Protein AF-0000000071564296 (afdb_homodimer)

Radius of gyration: 24.62 Å; Cα contacts (8 Å, |Δi|>4): 1059; chains: 2; bounding box: 56×62×65 Å

Secondary structure (DSSP, 8-state):
--HHHHHHHHHHHHHS-HHHHHHHHTS-HHHHHHHHHHHHHHHTS--EEEETTEEEE-HHHHHHHHHHHHHHHHHHHHHHHHTPPTT-SEEEEEEE-GGGIIIIIHHHHHHHHHH-TTEEEEEEE--HHHHHHHHHTTS-SEEEESSPPP-TTEEEEEEEEEEEEEEESS--BGGG--TTBEEE---HHHHHHHHHH-TTPPPPSEEESSHHHHHHHHHHH--EEEEEHHHHHHHHHTTS-EEPBTPPPEEEEEEEEEE--TT--HHHHHHHHHHHHHHHHH---/--HHHHHHHHHHHHHS-HHHHHHHTTS-HHHHHHHHHHHHHHHTS--EEEETTEEEE-HHHHHHHHHHHHHHHHHHHHHHHHTPPTT-SEEEEEEE-GGGIIIIIHHHHHHHHHH-TTEEEEEEE--HHHHHHHHHTTS-SEEEESSPPP-TTEEEEEEEEEEEEEEESS--BGGG--TTBEEE---HHHHHHHHHH-TTPPPPSEEESSHHHHHHHHHHH--EEEEEHHHHHHHHHTTS-EEPBTPPPEEEEEEEEEE--TT--HHHHHHHHHHHHHHHHH---

pLDDT: mean 86.33, std 10.05, range [49.12, 97.81]

Sequence (570 aa):
MNIDLARTFLEIVDTGNFNKAAERLSVTQSTVSMRIRALEEELGRPLFVRSKSGTQLTAAGMQFRRYATTMVRVWEQARQELALPAGFRTVLNVGGQFSLWDRLLVQWIPWMRTAMPDVALKAEVGGSDSLMRQLIEGMLDLVVMYSPLSRPGLHIEKLLEERLVLVSTRRRAVAEWDEDYVLVDWGPEFRAAHSQAFPDLKTPAVQVGLGALGLQHVLAYGGTGYFPMRVVRSYLSAGRLFEVTGAPEFRRPAYLVHAEDETREDWFDTALDGLRYVASLENEDMNIDLARTFLEIVDTGNFNKAAERLSVTQSTVSMRIRALEEELGRPLFVRSKSGTQLTAAGMQFRRYATTMVRVWEQARQELALPAGFRTVLNVGGQFSLWDRLLVQWIPWMRTAMPDVALKAEVGGSDSLMRQLIEGMLDLVVMYSPLSRPGLHIEKLLEERLVLVSTRRRAVAEWDEDYVLVDWGPEFRAAHSQAFPDLKTPAVQVGLGALGLQHVLAYGGTGYFPMRVVRSYLSAGRLFEVTGAPEFRRPAYLVHAEDETREDWFDTALDGLRYVASLENED

Organism: Paramagnetospirillum magneticum (strain ATCC 700264 / AMB-1) (NCBI:txid342108)

InterPro domains:
  IPR000847 LysR, HTH, N-terminal domain [PF00126] (4-61)
  IPR000847 LysR, HTH, N-terminal domain [PR00039] (18-29)
  IPR000847 LysR, HTH, N-terminal domain [PR00039] (29-39)
  IPR000847 LysR, HTH, N-terminal domain [PR00039] (39-50)
  IPR000847 LysR, HTH, N-terminal domain [PS50931] (1-58)
  IPR005119 LysR, substrate-binding [PF03466] (88-264)
  IPR036388 Winged helix-like DNA-binding domain superfamily [G3DSA:1.10.10.10] (1-82)
  IPR036390 Winged helix DNA-binding domain superfamily [SSF46785] (1-108)

Solvent-accessible surface area (backbone atoms only — not comparable to full-atom values): 29782 Å² total; per-residue (Å²): 134,59,64,61,36,36,46,47,48,50,36,20,65,67,23,7,5,34,24,16,24,8,57,76,65,72,47,51,28,60,55,40,18,52,35,49,50,51,47,23,59,75,67,71,44,64,36,58,43,78,49,82,25,18,42,39,68,28,75,57,22,56,58,41,46,59,51,31,35,50,49,41,19,50,50,44,44,48,52,49,58,75,59,45,38,88,82,40,82,46,72,48,28,37,34,29,28,65,86,52,31,70,84,32,51,57,57,33,48,60,51,42,49,69,77,37,68,38,46,24,38,38,39,38,66,44,53,68,68,58,47,51,50,33,37,61,44,36,70,25,57,35,35,39,41,66,75,79,78,92,48,92,61,51,43,77,41,84,61,48,76,39,43,31,35,41,33,17,58,52,86,45,52,50,90,56,77,58,98,47,39,38,45,51,56,80,43,71,70,47,51,54,53,48,42,68,76,40,73,80,62,71,68,54,54,36,32,26,50,40,60,70,58,48,47,52,41,27,73,73,70,49,27,32,36,62,41,45,44,83,73,45,47,66,38,41,76,67,66,59,32,29,68,32,44,87,50,71,71,46,80,49,49,28,28,40,37,30,66,66,55,91,79,61,56,71,67,56,56,49,53,51,52,47,45,53,51,45,39,58,73,58,55,75,128,134,60,65,61,35,36,46,48,49,50,35,20,65,67,22,7,6,35,24,15,23,9,59,76,64,72,48,49,28,60,54,40,18,51,36,48,52,51,47,23,58,74,69,71,44,64,36,58,44,78,49,82,27,19,44,38,68,28,75,57,23,56,59,40,47,59,51,31,36,49,49,43,18,51,50,46,45,47,52,50,58,75,60,46,39,88,82,39,83,45,74,47,28,38,33,27,29,66,85,51,30,71,85,32,50,56,58,34,49,59,50,43,48,68,76,38,67,39,46,26,39,38,38,38,66,43,54,68,68,60,47,51,51,34,38,62,45,36,70,24,56,33,36,40,40,67,76,79,77,91,47,92,60,50,43,77,42,82,59,46,74,39,45,30,36,41,32,17,57,52,87,45,54,49,91,55,78,60,97,46,39,38,45,50,56,78,45,72,70,48,51,54,54,49,44,68,75,41,74,82,62,72,67,54,53,36,32,26,50,38,59,70,58,47,49,52,41,25,73,74,71,48,27,30,35,62,41,46,44,82,72,45,46,66,37,41,75,68,65,60,34,26,68,33,45,87,52,72,72,45,80,48,48,30,29,40,36,31,64,65,55,90,81,61,56,71,66,56,56,49,51,51,50,48,46,52,51,45,38,58,72,58,56,78,128

Foldseek 3Di:
DPLVLLQLLLLCVVVLALQSSCVVVVHHSVVSVVSQVVVCVVVVHRQWDQDPVTTDGDPVVVVCNLVSLVSLQVVLLVVQCVVDDPQAPEEAEEEEEPLQCPLAVVVLVVVCCVVPVRYHYHYYYDDAVVVQVCQSSNVHFKYKYQDHDDDPQKDKDFLAKWKWFKKWQDAAAPVCQDLFEEEEDPDDVCVVVVCVQCVPDDDHPHYDDDVVVVVVCCLVPIGMYIDTCLPCVVVCVVSRMDTHPPDDMDITIMMMMGGDDPPDDPSVVVSVVSSSVSSVVSHDD/DPLVLLQLLLLCVVVLALQSSCVVVVHHSVVSVVSQVVVCVVVVHRQWDQDPVTTDGDPVVVVCNLVSLVSLQVVLLVVQCVVDPPQAPEEAEEEEEPLCCPLAVVVLVVVCCVVPVRYHYHYYYDDAVVVQVCQSSNVHFKYKYQDHDDDPQKDKDFLAKWKWFKKWQDAAAPVCQDLFEEEEDPDDVCVVVVCVQCVPDDDHPHYDDDVVVVVVCCLVPIGMYIDTCLPCVVVCVVSRMDTHPPDDMDITIMMMMGGDDPPDDPSVVVSVVSSSVSSVVSHDD

Structure (mmCIF, N/CA/C/O backbone):
data_AF-0000000071564296-model_v1
#
loop_
_entity.id
_entity.type
_entity.pdbx_description
1 polymer 'Transcriptional regulator'
#
loop_
_atom_site.group_PDB
_atom_site.id
_atom_site.type_symbol
_atom_site.label_atom_id
_atom_site.label_alt_id
_atom_site.label_comp_id
_atom_site.label_asym_id
_atom_site.label_entity_id
_atom_site.label_seq_id
_atom_site.pdbx_PDB_ins_code
_atom_site.Cartn_x
_atom_site.Cartn_y
_atom_site.Cartn_z
_atom_site.occupancy
_atom_site.B_iso_or_equiv
_atom_site.auth_seq_id
_atom_site.auth_comp_id
_atom_site.auth_asym_id
_atom_site.auth_atom_id
_atom_site.pdbx_PDB_model_num
ATOM 1 N N . MET A 1 1 ? 11.438 31.984 -10.844 1 50.5 1 MET A N 1
ATOM 2 C CA . MET A 1 1 ? 11.531 30.609 -11.336 1 50.5 1 MET A CA 1
ATOM 3 C C . MET A 1 1 ? 10.25 29.844 -11.031 1 50.5 1 MET A C 1
ATOM 5 O O . MET A 1 1 ? 9.648 30.016 -9.969 1 50.5 1 MET A O 1
ATOM 9 N N . ASN A 1 2 ? 9.641 29.359 -12.039 1 70.62 2 ASN A N 1
ATOM 10 C CA . ASN A 1 2 ? 8.406 28.578 -12.078 1 70.62 2 ASN A CA 1
ATOM 11 C C . ASN A 1 2 ? 8.594 27.203 -11.461 1 70.62 2 ASN A C 1
ATOM 13 O O . ASN A 1 2 ? 9.453 26.422 -11.898 1 70.62 2 ASN A O 1
ATOM 17 N N . ILE A 1 3 ? 8.07 27.062 -10.312 1 79.19 3 ILE A N 1
ATOM 18 C CA . ILE A 1 3 ? 8.164 25.812 -9.57 1 79.19 3 ILE A CA 1
ATOM 19 C C . ILE A 1 3 ? 7.957 24.625 -10.516 1 79.19 3 ILE A C 1
ATOM 21 O O . ILE A 1 3 ? 8.523 23.547 -10.305 1 79.19 3 ILE A O 1
ATOM 25 N N . ASP A 1 4 ? 7.309 24.938 -11.492 1 85.31 4 ASP A N 1
ATOM 26 C CA . ASP A 1 4 ? 7.023 23.875 -12.453 1 85.31 4 ASP A CA 1
ATOM 27 C C . ASP A 1 4 ? 8.289 23.453 -13.203 1 85.31 4 ASP A C 1
ATOM 29 O O . ASP A 1 4 ? 8.445 22.281 -13.57 1 85.31 4 ASP A O 1
ATOM 33 N N . LEU A 1 5 ? 9.172 24.406 -13.344 1 86.56 5 LEU A N 1
ATOM 34 C CA . LEU A 1 5 ? 10.43 24.062 -14.008 1 86.56 5 LEU A CA 1
ATOM 35 C C . LEU A 1 5 ? 11.258 23.109 -13.148 1 86.56 5 LEU A C 1
ATOM 37 O O . LEU A 1 5 ? 11.781 22.125 -13.656 1 86.56 5 LEU A O 1
ATOM 41 N N . ALA A 1 6 ? 11.305 23.453 -11.883 1 85.56 6 ALA A N 1
ATOM 42 C CA . ALA A 1 6 ? 12.062 22.625 -10.945 1 85.56 6 ALA A CA 1
ATOM 43 C C . ALA A 1 6 ? 11.43 21.234 -10.797 1 85.56 6 ALA A C 1
ATOM 45 O O . ALA A 1 6 ? 12.141 20.234 -10.773 1 85.56 6 ALA A O 1
ATOM 46 N N . ARG A 1 7 ? 10.133 21.281 -10.711 1 86.38 7 ARG A N 1
ATOM 47 C CA . ARG A 1 7 ? 9.414 20.016 -10.617 1 86.38 7 ARG A CA 1
ATOM 48 C C . ARG A 1 7 ? 9.641 19.156 -11.852 1 86.38 7 ARG A C 1
ATOM 50 O O . ARG A 1 7 ? 9.852 17.938 -11.742 1 86.38 7 ARG A O 1
ATOM 57 N N . THR A 1 8 ? 9.516 19.844 -12.938 1 87.56 8 THR A N 1
ATOM 58 C CA . THR A 1 8 ? 9.75 19.141 -14.203 1 87.56 8 THR A CA 1
ATOM 59 C C . THR A 1 8 ? 11.156 18.547 -14.25 1 87.56 8 THR A C 1
ATOM 61 O O . THR A 1 8 ? 11.328 17.391 -14.617 1 87.56 8 THR A O 1
ATOM 64 N N . PHE A 1 9 ? 12.133 19.344 -13.789 1 89.88 9 PHE A N 1
ATOM 65 C CA . PHE A 1 9 ? 13.516 18.891 -13.719 1 89.88 9 PHE A CA 1
ATOM 66 C C . PHE A 1 9 ? 13.641 17.656 -12.844 1 89.88 9 PHE A C 1
ATOM 68 O O . PHE A 1 9 ? 14.211 16.641 -13.266 1 89.88 9 PHE A O 1
ATOM 75 N N . LEU A 1 10 ? 13.055 17.703 -11.68 1 85.44 10 LEU A N 1
ATOM 76 C CA . LEU A 1 10 ? 13.18 16.609 -10.719 1 85.44 10 LEU A CA 1
ATOM 77 C C . LEU A 1 10 ? 12.492 15.359 -11.234 1 85.44 10 LEU A C 1
ATOM 79 O O . LEU A 1 10 ? 12.961 14.242 -10.992 1 85.44 10 LEU A O 1
ATOM 83 N N . GLU A 1 11 ? 11.352 15.633 -11.859 1 84.44 11 GLU A N 1
ATOM 84 C CA . GLU A 1 11 ? 10.633 14.492 -12.43 1 84.44 11 GLU A CA 1
ATOM 85 C C . GLU A 1 11 ? 11.469 13.805 -13.5 1 84.44 11 GLU A C 1
ATOM 87 O O . GLU A 1 11 ? 11.469 12.578 -13.602 1 84.44 11 GLU A O 1
ATOM 92 N N . ILE A 1 12 ? 12.148 14.664 -14.203 1 84.62 12 ILE A N 1
ATOM 93 C CA . ILE A 1 12 ? 13.016 14.109 -15.234 1 84.62 12 ILE A CA 1
ATOM 94 C C . ILE A 1 12 ? 14.18 13.359 -14.578 1 84.62 12 ILE A C 1
ATOM 96 O O . ILE A 1 12 ? 14.562 12.281 -15.039 1 84.62 12 ILE A O 1
ATOM 100 N N . VAL A 1 13 ? 14.734 13.883 -13.57 1 80.38 13 VAL A N 1
ATOM 101 C CA . VAL A 1 13 ? 15.82 13.258 -12.828 1 80.38 13 VAL A CA 1
ATOM 102 C C . VAL A 1 13 ? 15.383 11.891 -12.305 1 80.38 13 VAL A C 1
ATOM 104 O O . VAL A 1 13 ? 16.125 10.914 -12.391 1 80.38 13 VAL A O 1
ATOM 107 N N . ASP A 1 14 ? 14.234 11.938 -11.836 1 75.12 14 ASP A N 1
ATOM 108 C CA . ASP A 1 14 ? 13.695 10.734 -11.203 1 75.12 14 ASP A CA 1
ATOM 109 C C . ASP A 1 14 ? 13.383 9.664 -12.242 1 75.12 14 ASP A C 1
ATOM 111 O O . ASP A 1 14 ? 13.664 8.484 -12.023 1 75.12 14 ASP A O 1
ATOM 115 N N . THR A 1 15 ? 12.812 10.172 -13.289 1 74.12 15 THR A N 1
ATOM 116 C CA . THR A 1 15 ? 12.344 9.219 -14.297 1 74.12 15 THR A CA 1
ATOM 117 C C . THR A 1 15 ? 13.445 8.922 -15.305 1 74.12 15 THR A C 1
ATOM 119 O O . THR A 1 15 ? 13.398 7.902 -16 1 74.12 15 THR A O 1
ATOM 122 N N . GLY A 1 16 ? 14.375 9.867 -15.391 1 74.69 16 GLY A N 1
ATOM 123 C CA . GLY A 1 16 ? 15.43 9.789 -16.375 1 74.69 16 GLY A CA 1
ATOM 124 C C . GLY A 1 16 ? 14.938 9.992 -17.797 1 74.69 16 GLY A C 1
ATOM 125 O O . GLY A 1 16 ? 15.609 9.609 -18.766 1 74.69 16 GLY A O 1
ATOM 126 N N . ASN A 1 17 ? 13.641 10.578 -17.859 1 78.12 17 ASN A N 1
ATOM 127 C CA . ASN A 1 17 ? 12.961 10.609 -19.156 1 78.12 17 ASN A CA 1
ATOM 128 C C . ASN A 1 17 ? 11.977 11.773 -19.234 1 78.12 17 ASN A C 1
ATOM 130 O O . ASN A 1 17 ? 11.109 11.922 -18.375 1 78.12 17 ASN A O 1
ATOM 134 N N . PHE A 1 18 ? 12.18 12.578 -20.359 1 82.56 18 PHE A N 1
ATOM 135 C CA . PHE A 1 18 ? 11.336 13.758 -20.516 1 82.56 18 PHE A CA 1
ATOM 136 C C . PHE A 1 18 ? 9.883 13.352 -20.75 1 82.56 18 PHE A C 1
ATOM 138 O O . PHE A 1 18 ? 8.969 13.984 -20.219 1 82.56 18 PHE A O 1
ATOM 145 N N . ASN A 1 19 ? 9.656 12.289 -21.438 1 77.44 19 ASN A N 1
ATOM 146 C CA . ASN A 1 19 ? 8.289 11.859 -21.719 1 77.44 19 ASN A CA 1
ATOM 147 C C . ASN A 1 19 ? 7.613 11.297 -20.469 1 77.44 19 ASN A C 1
ATOM 149 O O . ASN A 1 19 ? 6.449 11.609 -20.203 1 77.44 19 ASN A O 1
ATOM 153 N N . LYS A 1 20 ? 8.359 10.531 -19.766 1 76 20 LYS A N 1
ATOM 154 C CA . LYS A 1 20 ? 7.809 9.992 -18.516 1 76 20 LYS A CA 1
ATOM 155 C C . LYS A 1 20 ? 7.508 11.102 -17.516 1 76 20 LYS A C 1
ATOM 157 O O . LYS A 1 20 ? 6.5 11.055 -16.812 1 76 20 LYS A O 1
ATOM 162 N N . ALA A 1 21 ? 8.375 11.938 -17.531 1 81.56 21 ALA A N 1
ATOM 163 C CA . ALA A 1 21 ? 8.141 13.109 -16.688 1 81.56 21 ALA A CA 1
ATOM 164 C C . ALA A 1 21 ? 6.863 13.836 -17.094 1 81.56 21 ALA A C 1
ATOM 166 O O . ALA A 1 21 ? 6.082 14.266 -16.25 1 81.56 21 ALA A O 1
ATOM 167 N N . ALA A 1 22 ? 6.594 13.914 -18.344 1 81.94 22 ALA A N 1
ATOM 168 C CA . ALA A 1 22 ? 5.395 14.57 -18.859 1 81.94 22 ALA A CA 1
ATOM 169 C C . ALA A 1 22 ? 4.133 13.828 -18.422 1 81.94 22 ALA A C 1
ATOM 171 O O . ALA A 1 22 ? 3.17 14.445 -17.969 1 81.94 22 ALA A O 1
ATOM 172 N N . GLU A 1 23 ? 4.215 12.539 -18.531 1 73.62 23 GLU A N 1
ATOM 173 C CA . GLU A 1 23 ? 3.09 11.711 -18.109 1 73.62 23 GLU A CA 1
ATOM 174 C C . GLU A 1 23 ? 2.781 11.891 -16.625 1 73.62 23 GLU A C 1
ATOM 176 O O . GLU A 1 23 ? 1.628 12.102 -16.25 1 73.62 23 GLU A O 1
ATOM 181 N N . ARG A 1 24 ? 3.797 11.836 -15.906 1 72.06 24 ARG A N 1
ATOM 182 C CA . ARG A 1 24 ? 3.639 11.945 -14.461 1 72.06 24 ARG A CA 1
ATOM 183 C C . ARG A 1 24 ? 3.127 13.328 -14.062 1 72.06 24 ARG A C 1
ATOM 185 O O . ARG A 1 24 ? 2.385 13.469 -13.094 1 72.06 24 ARG A O 1
ATOM 192 N N . LEU A 1 25 ? 3.443 14.234 -14.875 1 77.25 25 LEU A N 1
ATOM 193 C CA . LEU A 1 25 ? 3.059 15.609 -14.602 1 77.25 25 LEU A CA 1
ATOM 194 C C . LEU A 1 25 ? 1.751 15.969 -15.297 1 77.25 25 LEU A C 1
ATOM 196 O O . LEU A 1 25 ? 1.236 17.078 -15.133 1 77.25 25 LEU A O 1
ATOM 200 N N . SER A 1 26 ? 1.27 14.977 -16.031 1 77.25 26 SER A N 1
ATOM 201 C CA . SER A 1 26 ? 0.034 15.18 -16.781 1 77.25 26 SER A CA 1
ATOM 202 C C . SER A 1 26 ? 0.144 16.375 -17.719 1 77.25 26 SER A C 1
ATOM 204 O O . SER A 1 26 ? -0.747 17.234 -17.75 1 77.25 26 SER A O 1
ATOM 206 N N . VAL A 1 27 ? 1.271 16.453 -18.406 1 80.44 27 VAL A N 1
ATOM 207 C CA . VAL A 1 27 ? 1.504 17.469 -19.438 1 80.44 27 VAL A CA 1
ATOM 208 C C . VAL A 1 27 ? 2.092 16.828 -20.688 1 80.44 27 VAL A C 1
ATOM 210 O O . VAL A 1 27 ? 2.312 15.609 -20.703 1 80.44 27 VAL A O 1
ATOM 213 N N . THR A 1 28 ? 2.189 17.594 -21.703 1 80.69 28 THR A N 1
ATOM 214 C CA . THR A 1 28 ? 2.762 17.062 -22.938 1 80.69 28 THR A CA 1
ATOM 215 C C . THR A 1 28 ? 4.289 17.078 -22.875 1 80.69 28 THR A C 1
ATOM 217 O O . THR A 1 28 ? 4.875 17.828 -22.094 1 80.69 28 THR A O 1
ATOM 220 N N . GLN A 1 29 ? 4.859 16.266 -23.609 1 84.25 29 GLN A N 1
ATOM 221 C CA . GLN A 1 29 ? 6.316 16.219 -23.703 1 84.25 29 GLN A CA 1
ATOM 222 C C . GLN A 1 29 ? 6.875 17.562 -24.172 1 84.25 29 GLN A C 1
ATOM 224 O O . GLN A 1 29 ? 7.953 17.984 -23.75 1 84.25 29 GLN A O 1
ATOM 229 N N . SER A 1 30 ? 6.148 18.109 -25.078 1 86.12 30 SER A N 1
ATOM 230 C CA . SER A 1 30 ? 6.559 19.422 -25.562 1 86.12 30 SER A CA 1
ATOM 231 C C . SER A 1 30 ? 6.609 20.438 -24.406 1 86.12 30 SER A C 1
ATOM 233 O O . SER A 1 30 ? 7.523 21.266 -24.344 1 86.12 30 SER A O 1
ATOM 235 N N . THR A 1 31 ? 5.66 20.297 -23.578 1 84.94 31 THR A N 1
ATOM 236 C CA . THR A 1 31 ? 5.625 21.188 -22.422 1 84.94 31 THR A CA 1
ATOM 237 C C . THR A 1 31 ? 6.824 20.922 -21.516 1 84.94 31 THR A C 1
ATOM 239 O O . THR A 1 31 ? 7.473 21.875 -21.047 1 84.94 31 THR A O 1
ATOM 242 N N . VAL A 1 32 ? 7.148 19.719 -21.297 1 90.31 32 VAL A N 1
ATOM 243 C CA . VAL A 1 32 ? 8.289 19.344 -20.469 1 90.31 32 VAL A CA 1
ATOM 244 C C . VAL A 1 32 ? 9.578 19.891 -21.094 1 90.31 32 VAL A C 1
ATOM 246 O O . VAL A 1 32 ? 10.414 20.484 -20.406 1 90.31 32 VAL A O 1
ATOM 249 N N . SER A 1 33 ? 9.727 19.703 -22.375 1 90.25 33 SER A N 1
ATOM 250 C CA . SER A 1 33 ? 10.914 20.156 -23.094 1 90.25 33 SER A CA 1
ATOM 251 C C . SER A 1 33 ? 11.047 21.688 -23.016 1 90.25 33 SER A C 1
ATOM 253 O O . SER A 1 33 ? 12.141 22.203 -22.812 1 90.25 33 SER A O 1
ATOM 255 N N . MET A 1 34 ? 9.977 22.297 -23.25 1 88.56 34 MET A N 1
ATOM 256 C CA . MET A 1 34 ? 9.953 23.75 -23.172 1 88.56 34 MET A CA 1
ATOM 257 C C . MET A 1 34 ? 10.344 24.234 -21.781 1 88.56 34 MET A C 1
ATOM 259 O O . MET A 1 34 ? 11.094 25.203 -21.625 1 88.56 34 MET A O 1
ATOM 263 N N . ARG A 1 35 ? 9.836 23.531 -20.797 1 89.19 35 ARG A N 1
ATOM 264 C CA . ARG A 1 35 ? 10.133 23.906 -19.422 1 89.19 35 ARG A CA 1
ATOM 265 C C . ARG A 1 35 ? 11.625 23.75 -19.125 1 89.19 35 ARG A C 1
ATOM 267 O O . ARG A 1 35 ? 12.227 24.609 -18.469 1 89.19 35 ARG A O 1
ATOM 274 N N . ILE A 1 36 ? 12.195 22.719 -19.609 1 91.44 36 ILE A N 1
ATOM 275 C CA . ILE A 1 36 ? 13.602 22.469 -19.344 1 91.44 36 ILE A CA 1
ATOM 276 C C . ILE A 1 36 ? 14.469 23.469 -20.109 1 91.44 36 ILE A C 1
ATOM 278 O O . ILE A 1 36 ? 15.461 23.969 -19.578 1 91.44 36 ILE A O 1
ATOM 282 N N . ARG A 1 37 ? 14.125 23.75 -21.359 1 90.56 37 ARG A N 1
ATOM 283 C CA . ARG A 1 37 ? 14.844 24.766 -22.125 1 90.56 37 ARG A CA 1
ATOM 284 C C . ARG A 1 37 ? 14.812 26.109 -21.422 1 90.56 37 ARG A C 1
ATOM 286 O O . ARG A 1 37 ? 15.836 26.797 -21.344 1 90.56 37 ARG A O 1
ATOM 293 N N . ALA A 1 38 ? 13.641 26.422 -20.984 1 87.06 38 ALA A N 1
ATOM 294 C CA . ALA A 1 38 ? 13.492 27.688 -20.266 1 87.06 38 ALA A CA 1
ATOM 295 C C . ALA A 1 38 ? 14.359 27.688 -19 1 87.06 38 ALA A C 1
ATOM 297 O O . ALA A 1 38 ? 15.008 28.703 -18.703 1 87.06 38 ALA A O 1
ATOM 298 N N . LEU A 1 39 ? 14.383 26.609 -18.312 1 89.69 39 LEU A N 1
ATOM 299 C CA . LEU A 1 39 ? 15.172 26.469 -17.094 1 89.69 39 LEU A CA 1
ATOM 300 C C . LEU A 1 39 ? 16.672 26.594 -17.406 1 89.69 39 LEU A C 1
ATOM 302 O O . LEU A 1 39 ? 17.391 27.297 -16.703 1 89.69 39 LEU A O 1
ATOM 306 N N . GLU A 1 40 ? 17.094 25.906 -18.453 1 92 40 GLU A N 1
ATOM 307 C CA . GLU A 1 40 ? 18.5 25.953 -18.844 1 92 40 GLU A CA 1
ATOM 308 C C . GLU A 1 40 ? 18.906 27.344 -19.312 1 92 40 GLU A C 1
ATOM 310 O O . GLU A 1 40 ? 20.016 27.797 -19.031 1 92 40 GLU A O 1
ATOM 315 N N . GLU A 1 41 ? 18 28 -19.984 1 86.62 41 GLU A N 1
ATOM 316 C CA . GLU A 1 41 ? 18.234 29.375 -20.406 1 86.62 41 GLU A CA 1
ATOM 317 C C . GLU A 1 41 ? 18.375 30.297 -19.219 1 86.62 41 GLU A C 1
ATOM 319 O O . GLU A 1 41 ? 19.266 31.156 -19.203 1 86.62 41 GLU A O 1
ATOM 324 N N . GLU A 1 42 ? 17.531 30.141 -18.312 1 85 42 GLU A N 1
ATOM 325 C CA . GLU A 1 42 ? 17.578 30.969 -17.125 1 85 42 GLU A CA 1
ATOM 326 C C . GLU A 1 42 ? 18.891 30.75 -16.344 1 85 42 GLU A C 1
ATOM 328 O O . GLU A 1 42 ? 19.453 31.703 -15.805 1 85 42 GLU A O 1
ATOM 333 N N . LEU A 1 43 ? 19.328 29.5 -16.328 1 87.31 43 LEU A N 1
ATOM 334 C CA . LEU A 1 43 ? 20.5 29.141 -15.547 1 87.31 43 LEU A CA 1
ATOM 335 C C . LEU A 1 43 ? 21.781 29.344 -16.375 1 87.31 43 LEU A C 1
ATOM 337 O O . LEU A 1 43 ? 22.875 29.375 -15.82 1 87.31 43 LEU A O 1
ATOM 341 N N . GLY A 1 44 ? 21.641 29.438 -17.625 1 86.81 44 GLY A N 1
ATOM 342 C CA . GLY A 1 44 ? 22.75 29.703 -18.547 1 86.81 44 GLY A CA 1
ATOM 343 C C . GLY A 1 44 ? 23.594 28.469 -18.812 1 86.81 44 GLY A C 1
ATOM 344 O O . GLY A 1 44 ? 24.734 28.594 -19.234 1 86.81 44 GLY A O 1
ATOM 345 N N . ARG A 1 45 ? 23.109 27.312 -18.359 1 89.44 45 ARG A N 1
ATOM 346 C CA . ARG A 1 45 ? 23.844 26.062 -18.531 1 89.44 45 ARG A CA 1
ATOM 347 C C . ARG A 1 45 ? 22.891 24.906 -18.859 1 89.44 45 ARG A C 1
ATOM 349 O O . ARG A 1 45 ? 21.781 24.859 -18.344 1 89.44 45 ARG A O 1
ATOM 356 N N . PRO A 1 46 ? 23.344 23.969 -19.688 1 92.75 46 PRO A N 1
ATOM 357 C CA . PRO A 1 46 ? 22.562 22.75 -19.859 1 92.75 46 PRO A CA 1
ATOM 358 C C . PRO A 1 46 ? 22.547 21.875 -18.609 1 92.75 46 PRO A C 1
ATOM 360 O O . PRO A 1 46 ? 23.562 21.781 -17.906 1 92.75 46 PRO A O 1
ATOM 363 N N . LEU A 1 47 ? 21.422 21.422 -18.359 1 91.75 47 LEU A N 1
ATOM 364 C CA . LEU A 1 47 ? 21.297 20.609 -17.156 1 91.75 47 LEU A CA 1
ATOM 365 C C . LEU A 1 47 ? 21.297 19.125 -17.516 1 91.75 47 LEU A C 1
ATOM 367 O O . LEU A 1 47 ? 21.562 18.281 -16.656 1 91.75 47 LEU A O 1
ATOM 371 N N . PHE A 1 48 ? 20.859 18.953 -18.688 1 91.5 48 PHE A N 1
ATOM 372 C CA . PHE A 1 48 ? 20.797 17.562 -19.156 1 91.5 48 PHE A CA 1
ATOM 373 C C . PHE A 1 48 ? 21.625 17.391 -20.422 1 91.5 48 PHE A C 1
ATOM 375 O O . PHE A 1 48 ? 21.781 18.328 -21.203 1 91.5 48 PHE A O 1
ATOM 382 N N . VAL A 1 49 ? 22.281 16.281 -20.5 1 85.31 49 VAL A N 1
ATOM 383 C CA . VAL A 1 49 ? 22.859 15.836 -21.75 1 85.31 49 VAL A CA 1
ATOM 384 C C . VAL A 1 49 ? 22.031 14.695 -22.328 1 85.31 49 VAL A C 1
ATOM 386 O O . VAL A 1 49 ? 21.734 13.727 -21.641 1 85.31 49 VAL A O 1
ATOM 389 N N . ARG A 1 50 ? 21.453 15.234 -23.391 1 74.94 50 ARG A N 1
ATOM 390 C CA . ARG A 1 50 ? 20.625 14.234 -24.047 1 74.94 50 ARG A CA 1
ATOM 391 C C . ARG A 1 50 ? 21.438 13.43 -25.062 1 74.94 50 ARG A C 1
ATOM 393 O O . ARG A 1 50 ? 22.188 13.992 -25.844 1 74.94 50 ARG A O 1
ATOM 400 N N . SER A 1 51 ? 21.703 12.297 -24.672 1 64.81 51 SER A N 1
ATOM 401 C CA . SER A 1 51 ? 22.391 11.406 -25.594 1 64.81 51 SER A CA 1
ATOM 402 C C . SER A 1 51 ? 21.516 10.227 -26 1 64.81 51 SER A C 1
ATOM 404 O O . SER A 1 51 ? 20.359 10.133 -25.578 1 64.81 51 SER A O 1
ATOM 406 N N . LYS A 1 52 ? 22.094 9.484 -26.859 1 56.38 52 LYS A N 1
ATOM 407 C CA . LYS A 1 52 ? 21.406 8.281 -27.312 1 56.38 52 LYS A CA 1
ATOM 408 C C . LYS A 1 52 ? 21.094 7.355 -26.125 1 56.38 52 LYS A C 1
ATOM 410 O O . LYS A 1 52 ? 20.125 6.602 -26.172 1 56.38 52 LYS A O 1
ATOM 415 N N . SER A 1 53 ? 21.938 7.477 -25.125 1 52.78 53 SER A N 1
ATOM 416 C CA . SER A 1 53 ? 21.875 6.609 -23.969 1 52.78 53 SER A CA 1
ATOM 417 C C . SER A 1 53 ? 20.859 7.117 -22.953 1 52.78 53 SER A C 1
ATOM 419 O O . SER A 1 53 ? 20.625 6.477 -21.922 1 52.78 53 SER A O 1
ATOM 421 N N . GLY A 1 54 ? 20.172 8.117 -23.25 1 67.25 54 GLY A N 1
ATOM 422 C CA . GLY A 1 54 ? 19.172 8.695 -22.344 1 67.25 54 GLY A CA 1
ATOM 423 C C . GLY A 1 54 ? 19.547 10.094 -21.891 1 67.25 54 GLY A C 1
ATOM 424 O O . GLY A 1 54 ? 20.375 10.758 -22.5 1 67.25 54 GLY A O 1
ATOM 425 N N . THR A 1 55 ? 18.672 10.586 -20.938 1 79.19 55 THR A N 1
ATOM 426 C CA . THR A 1 55 ? 18.875 11.906 -20.359 1 79.19 55 THR A CA 1
ATOM 427 C C . THR A 1 55 ? 19.688 11.82 -19.078 1 79.19 55 THR A C 1
ATOM 429 O O . THR A 1 55 ? 19.359 11.055 -18.172 1 79.19 55 THR A O 1
ATOM 432 N N . GLN A 1 56 ? 20.906 12.281 -19.141 1 81.94 56 GLN A N 1
ATOM 433 C CA . GLN A 1 56 ? 21.766 12.344 -17.953 1 81.94 56 GLN A CA 1
ATOM 434 C C . GLN A 1 56 ? 21.953 13.789 -17.5 1 81.94 56 GLN A C 1
ATOM 436 O O . GLN A 1 56 ? 21.812 14.727 -18.281 1 81.94 56 GLN A O 1
ATOM 441 N N . LEU A 1 57 ? 22.312 13.758 -16.234 1 85.94 57 LEU A N 1
ATOM 442 C CA . LEU A 1 57 ? 22.578 15.078 -15.68 1 85.94 57 LEU A CA 1
ATOM 443 C C . LEU A 1 57 ? 23.953 15.57 -16.078 1 85.94 57 LEU A C 1
ATOM 445 O O . LEU A 1 57 ? 24.906 14.797 -16.109 1 85.94 57 LEU A O 1
ATOM 449 N N . THR A 1 58 ? 24.094 16.781 -16.516 1 87 58 THR A N 1
ATOM 450 C CA . THR A 1 58 ? 25.391 17.453 -16.578 1 87 58 THR A CA 1
ATOM 451 C C . THR A 1 58 ? 25.906 17.75 -15.172 1 87 58 THR A C 1
ATOM 453 O O . THR A 1 58 ? 25.219 17.5 -14.18 1 87 58 THR A O 1
ATOM 456 N N . ALA A 1 59 ? 27.141 18.188 -15.102 1 82.38 59 ALA A N 1
ATOM 457 C CA . ALA A 1 59 ? 27.672 18.656 -13.82 1 82.38 59 ALA A CA 1
ATOM 458 C C . ALA A 1 59 ? 26.766 19.734 -13.219 1 82.38 59 ALA A C 1
ATOM 460 O O . ALA A 1 59 ? 26.5 19.719 -12.016 1 82.38 59 ALA A O 1
ATOM 461 N N . ALA A 1 60 ? 26.391 20.562 -14.055 1 85.44 60 ALA A N 1
ATOM 462 C CA . ALA A 1 60 ? 25.469 21.609 -13.617 1 85.44 60 ALA A CA 1
ATOM 463 C C . ALA A 1 60 ? 24.141 21.016 -13.172 1 85.44 60 ALA A C 1
ATOM 465 O O . ALA A 1 60 ? 23.547 21.484 -12.203 1 85.44 60 ALA A O 1
ATOM 466 N N . GLY A 1 61 ? 23.672 20 -13.867 1 87.81 61 GLY A N 1
ATOM 467 C CA . GLY A 1 61 ? 22.453 19.297 -13.484 1 87.81 61 GLY A CA 1
ATOM 468 C C . GLY A 1 61 ? 22.531 18.656 -12.117 1 87.81 61 GLY A C 1
ATOM 469 O O . GLY A 1 61 ? 21.594 18.734 -11.328 1 87.81 61 GLY A O 1
ATOM 470 N N . MET A 1 62 ? 23.641 18.125 -11.836 1 82.38 62 MET A N 1
ATOM 471 C CA . MET A 1 62 ? 23.875 17.484 -10.539 1 82.38 62 MET A CA 1
ATOM 472 C C . MET A 1 62 ? 23.844 18.516 -9.414 1 82.38 62 MET A C 1
ATOM 474 O O . MET A 1 62 ? 23.281 18.266 -8.352 1 82.38 62 MET A O 1
ATOM 478 N N . GLN A 1 63 ? 24.5 19.594 -9.758 1 78.5 63 GLN A N 1
ATOM 479 C CA . GLN A 1 63 ? 24.484 20.688 -8.789 1 78.5 63 GLN A CA 1
ATOM 480 C C . GLN A 1 63 ? 23.078 21.234 -8.586 1 78.5 63 GLN A C 1
ATOM 482 O O . GLN A 1 63 ? 22.656 21.484 -7.453 1 78.5 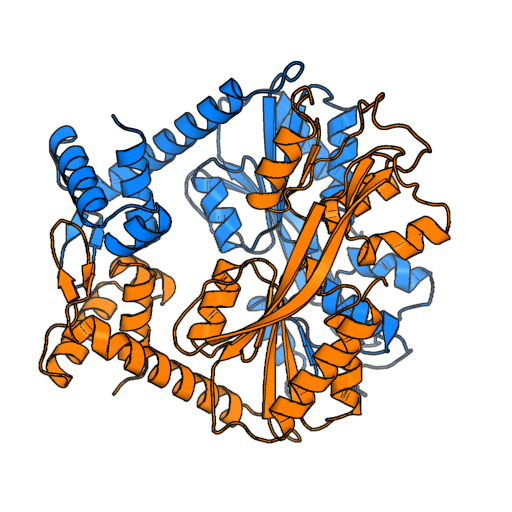63 GLN A O 1
ATOM 487 N N . PHE A 1 64 ? 22.375 21.359 -9.656 1 83.88 64 PHE A N 1
ATOM 488 C CA . PHE A 1 64 ? 21.047 21.953 -9.586 1 83.88 64 PHE A CA 1
ATOM 489 C C . PHE A 1 64 ? 20.062 21.031 -8.891 1 83.88 64 PHE A C 1
ATOM 491 O O . PHE A 1 64 ? 19.062 21.484 -8.328 1 83.88 64 PHE A O 1
ATOM 498 N N . ARG A 1 65 ? 20.328 19.75 -8.945 1 82.81 65 ARG A N 1
ATOM 499 C CA . ARG A 1 65 ? 19.422 18.781 -8.344 1 82.81 65 ARG A CA 1
ATOM 500 C C . ARG A 1 65 ? 19.188 19.109 -6.867 1 82.81 65 ARG A C 1
ATOM 502 O O . ARG A 1 65 ? 18.062 19.047 -6.387 1 82.81 65 ARG A O 1
ATOM 509 N N . ARG A 1 66 ? 20.188 19.484 -6.227 1 74.38 66 ARG A N 1
ATOM 510 C CA . ARG A 1 66 ? 20.078 19.859 -4.816 1 74.38 66 ARG A CA 1
ATOM 511 C C . ARG A 1 66 ? 19.188 21.078 -4.637 1 74.38 66 ARG A C 1
ATOM 513 O O . ARG A 1 66 ? 18.328 21.109 -3.764 1 74.38 66 ARG A O 1
ATOM 520 N N . TYR A 1 67 ? 19.391 21.984 -5.496 1 76.44 67 TYR A N 1
ATOM 521 C CA . TYR A 1 67 ? 18.625 23.219 -5.418 1 76.44 67 TYR A CA 1
ATOM 522 C C . TYR A 1 67 ? 17.172 22.984 -5.824 1 76.44 67 TYR A C 1
ATOM 524 O O . TYR A 1 67 ? 16.25 23.516 -5.188 1 76.44 67 TYR A O 1
ATOM 532 N N . ALA A 1 68 ? 17.062 22.188 -6.871 1 82.81 68 ALA A N 1
ATOM 533 C CA . ALA A 1 68 ? 15.703 21.906 -7.332 1 82.81 68 ALA A CA 1
ATOM 534 C C . ALA A 1 68 ? 14.891 21.219 -6.238 1 82.81 68 ALA A C 1
ATOM 536 O O . ALA A 1 68 ? 13.734 21.578 -5.996 1 82.81 68 ALA A O 1
ATOM 537 N N . THR A 1 69 ? 15.562 20.266 -5.625 1 76.88 69 THR A N 1
ATOM 538 C CA . THR A 1 69 ? 14.914 19.547 -4.531 1 76.88 69 THR A CA 1
ATOM 539 C C . THR A 1 69 ? 14.5 20.516 -3.422 1 76.88 69 THR A C 1
ATOM 541 O O . THR A 1 69 ? 13.367 20.453 -2.943 1 76.88 69 THR A O 1
ATOM 544 N N . THR A 1 70 ? 15.367 21.359 -3.086 1 73.38 70 THR A N 1
ATOM 545 C CA . THR A 1 70 ? 15.102 22.344 -2.045 1 73.38 70 THR A CA 1
ATOM 546 C C . THR A 1 70 ? 13.961 23.281 -2.463 1 73.38 70 THR A C 1
ATOM 548 O O . THR A 1 70 ? 13.07 23.578 -1.669 1 73.38 70 THR A O 1
ATOM 551 N N . MET A 1 71 ? 13.992 23.656 -3.719 1 77.5 71 MET A N 1
ATOM 552 C CA . MET A 1 71 ? 12.977 24.578 -4.238 1 77.5 71 MET A CA 1
ATOM 553 C C . MET A 1 71 ? 11.594 23.938 -4.184 1 77.5 71 MET A C 1
ATOM 555 O O . MET A 1 71 ? 10.641 24.562 -3.725 1 77.5 71 MET A O 1
ATOM 559 N N . VAL A 1 72 ? 11.562 22.75 -4.648 1 80.38 72 VAL A N 1
ATOM 560 C CA . VAL A 1 72 ? 10.281 22.062 -4.672 1 80.38 72 VAL A CA 1
ATOM 561 C C . VAL A 1 72 ? 9.789 21.828 -3.246 1 80.38 72 VAL A C 1
ATOM 563 O O . VAL A 1 72 ? 8.602 22 -2.955 1 80.38 72 VAL A O 1
ATOM 566 N N . ARG A 1 73 ? 10.68 21.484 -2.457 1 75.31 73 ARG A N 1
ATOM 567 C CA . ARG A 1 73 ? 10.344 21.25 -1.057 1 75.31 73 ARG A CA 1
ATOM 568 C C . ARG A 1 73 ? 9.797 22.516 -0.404 1 75.31 73 ARG A C 1
ATOM 570 O O . ARG A 1 73 ? 8.773 22.469 0.278 1 75.31 73 ARG A O 1
ATOM 577 N N . VAL A 1 74 ? 10.469 23.562 -0.621 1 70.06 74 VAL A N 1
ATOM 578 C CA . VAL A 1 74 ? 10.055 24.844 -0.039 1 70.06 74 VAL A CA 1
ATOM 579 C C . VAL A 1 74 ? 8.688 25.234 -0.583 1 70.06 74 VAL A C 1
ATOM 581 O O . VAL A 1 74 ? 7.82 25.703 0.167 1 70.06 74 VAL A O 1
ATOM 584 N N . TRP A 1 75 ? 8.539 25.062 -1.829 1 70.88 75 TRP A N 1
ATOM 585 C CA . TRP A 1 75 ? 7.254 25.375 -2.449 1 70.88 75 TRP A CA 1
ATOM 586 C C . TRP A 1 75 ? 6.137 24.531 -1.843 1 70.88 75 TRP A C 1
ATOM 588 O O . TRP A 1 75 ? 5.074 25.062 -1.494 1 70.88 75 TRP A O 1
ATOM 598 N N . GLU A 1 76 ? 6.426 23.281 -1.739 1 75.06 76 GLU A N 1
ATOM 599 C CA . GLU A 1 76 ? 5.41 22.391 -1.187 1 75.06 76 GLU A CA 1
ATOM 600 C C . GLU A 1 76 ? 5.102 22.734 0.266 1 75.06 76 GLU A C 1
ATOM 602 O O . GLU A 1 76 ? 3.939 22.719 0.681 1 75.06 76 GLU A O 1
ATOM 607 N N . GLN A 1 77 ? 6.086 23.031 0.934 1 66.56 77 GLN A N 1
ATOM 608 C CA . GLN A 1 77 ? 5.898 23.438 2.32 1 66.56 77 GLN A CA 1
ATOM 609 C C . GLN A 1 77 ? 5.07 24.719 2.402 1 66.56 77 GLN A C 1
ATOM 611 O O . GLN A 1 77 ? 4.172 24.828 3.24 1 66.56 77 GLN A O 1
ATOM 616 N N . ALA A 1 78 ? 5.383 25.609 1.556 1 66.19 78 ALA A N 1
ATOM 617 C CA . ALA A 1 78 ? 4.633 26.859 1.506 1 66.19 78 ALA A CA 1
ATOM 618 C C . ALA A 1 78 ? 3.164 26.609 1.175 1 66.19 78 ALA A C 1
ATOM 620 O O . ALA A 1 78 ? 2.271 27.188 1.8 1 66.19 78 ALA A O 1
ATOM 621 N N . ARG A 1 79 ? 2.996 25.812 0.245 1 68.31 79 ARG A N 1
ATOM 622 C CA . ARG A 1 79 ? 1.638 25.453 -0.153 1 68.31 79 ARG A CA 1
ATOM 623 C C . ARG A 1 79 ? 0.866 24.859 1.014 1 68.31 79 ARG A C 1
ATOM 625 O O . ARG A 1 79 ? -0.299 25.188 1.236 1 68.31 79 ARG A O 1
ATOM 632 N N . GLN A 1 80 ? 1.523 23.969 1.689 1 64.06 80 GLN A N 1
ATOM 633 C CA . GLN A 1 80 ? 0.898 23.297 2.83 1 64.06 80 GLN A CA 1
ATOM 634 C C . GLN A 1 80 ? 0.594 24.297 3.943 1 64.06 80 GLN A C 1
ATOM 636 O O . GLN A 1 80 ? -0.467 24.234 4.566 1 64.06 80 GLN A O 1
ATOM 641 N N . GLU A 1 81 ? 1.525 25.172 4.16 1 60.78 81 GLU A N 1
ATOM 642 C CA . GLU A 1 81 ? 1.349 26.172 5.199 1 60.78 81 GLU A CA 1
ATOM 643 C C . GLU A 1 81 ? 0.204 27.125 4.863 1 60.78 81 GLU A C 1
ATOM 645 O O . GLU A 1 81 ? -0.55 27.531 5.746 1 60.78 81 GLU A O 1
ATOM 650 N N . LEU A 1 82 ? 0.152 27.484 3.559 1 62.47 82 LEU A N 1
ATOM 651 C CA . LEU A 1 82 ? -0.909 28.391 3.143 1 62.47 82 LEU A CA 1
ATOM 652 C C . LEU A 1 82 ? -2.268 27.703 3.191 1 62.47 82 LEU A C 1
ATOM 654 O O . LEU A 1 82 ? -3.305 28.359 3.27 1 62.47 82 LEU A O 1
ATOM 658 N N . ALA A 1 83 ? -2.131 26.359 3.182 1 63.12 83 ALA A N 1
ATOM 659 C CA . ALA A 1 83 ? -3.361 25.578 3.244 1 63.12 83 ALA A CA 1
ATOM 660 C C . ALA A 1 83 ? -3.658 25.141 4.672 1 63.12 83 ALA A C 1
ATOM 662 O O . ALA A 1 83 ? -4.469 24.234 4.895 1 63.12 83 ALA A O 1
ATOM 663 N N . LEU A 1 84 ? -2.941 25.781 5.48 1 68.44 84 LEU A N 1
ATOM 664 C CA . LEU A 1 84 ? -3.072 25.375 6.875 1 68.44 84 LEU A CA 1
ATOM 665 C C . LEU A 1 84 ? -4.492 25.625 7.379 1 68.44 84 LEU A C 1
ATOM 667 O O . LEU A 1 84 ? -5.039 26.719 7.207 1 68.44 84 LEU A O 1
ATOM 671 N N . PRO A 1 85 ? -5.051 24.469 7.785 1 67.19 85 PRO A N 1
ATOM 672 C CA . PRO A 1 85 ? -6.391 24.625 8.352 1 67.19 85 PRO A CA 1
ATOM 673 C C . PRO A 1 85 ? -6.422 25.625 9.516 1 67.19 85 PRO A C 1
ATOM 675 O O . PRO A 1 85 ? -5.41 25.812 10.195 1 67.19 85 PRO A O 1
ATOM 678 N N . ALA A 1 86 ? -7.539 26.297 9.648 1 73.56 86 ALA A N 1
ATOM 679 C CA . ALA A 1 86 ? -7.715 27.219 10.773 1 73.56 86 ALA A CA 1
ATOM 680 C C . ALA A 1 86 ? -7.508 26.5 12.102 1 73.56 86 ALA A C 1
ATOM 682 O O . ALA A 1 86 ? -7.969 25.375 12.289 1 73.56 86 ALA A O 1
ATOM 683 N N . GLY A 1 87 ? -6.676 27.031 12.938 1 79.25 87 GLY A N 1
ATOM 684 C CA . GLY A 1 87 ? -6.508 26.5 14.281 1 79.25 87 GLY A CA 1
ATOM 685 C C . G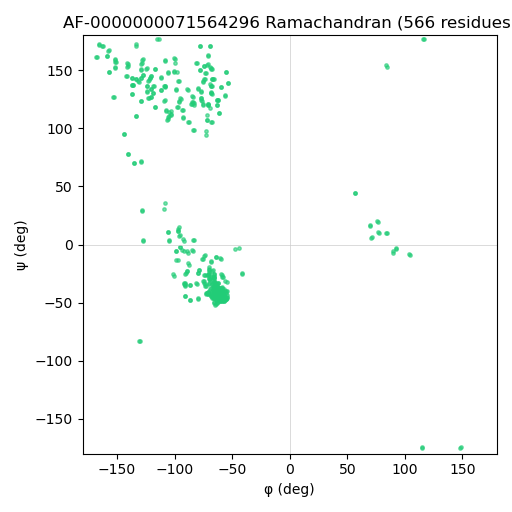LY A 1 87 ? -5.234 25.703 14.445 1 79.25 87 GLY A C 1
ATOM 686 O O . GLY A 1 87 ? -4.883 25.312 15.562 1 79.25 87 GLY A O 1
ATOM 687 N N . PHE A 1 88 ? -4.652 25.5 13.32 1 85.25 88 PHE A N 1
ATOM 688 C CA . PHE A 1 88 ? -3.428 24.719 13.43 1 85.25 88 PHE A CA 1
ATOM 689 C C . PHE A 1 88 ? -2.205 25.562 13.109 1 85.25 88 PHE A C 1
ATOM 691 O O . PHE A 1 88 ? -2.258 26.438 12.234 1 85.25 88 PHE A O 1
ATOM 698 N N . ARG A 1 89 ? -1.166 25.281 13.836 1 85.62 89 ARG A N 1
ATOM 699 C CA . ARG A 1 89 ? 0.102 25.984 13.648 1 85.62 89 ARG A CA 1
ATOM 700 C C . ARG A 1 89 ? 0.87 25.406 12.461 1 85.62 89 ARG A C 1
ATOM 702 O O . ARG A 1 89 ? 1.61 26.125 11.781 1 85.62 89 ARG A O 1
ATOM 709 N N . THR A 1 90 ? 0.706 24.094 12.281 1 87.69 90 THR A N 1
ATOM 710 C CA . THR A 1 90 ? 1.41 23.406 11.203 1 87.69 90 THR A CA 1
ATOM 711 C C . THR A 1 90 ? 0.764 22.047 10.914 1 87.69 90 THR A C 1
ATOM 713 O O . THR A 1 90 ? -0.165 21.641 11.617 1 87.69 90 THR A O 1
ATOM 716 N N . VAL A 1 91 ? 1.271 21.484 9.805 1 88.69 91 VAL A N 1
ATOM 717 C CA . VAL A 1 91 ? 0.862 20.141 9.438 1 88.69 91 VAL A CA 1
ATOM 718 C C . VAL A 1 91 ? 2.09 19.234 9.32 1 88.69 91 VAL A C 1
ATOM 720 O O . VAL A 1 91 ? 3.094 19.609 8.711 1 88.69 91 VAL A O 1
ATOM 723 N N . LEU A 1 92 ? 2.029 18.172 10.031 1 93 92 LEU A N 1
ATOM 724 C CA . LEU A 1 92 ? 3.082 17.172 9.922 1 93 92 LEU A CA 1
ATOM 725 C C . LEU A 1 92 ? 2.668 16.047 8.977 1 93 92 LEU A C 1
ATOM 727 O O . LEU A 1 92 ? 1.675 15.359 9.211 1 93 92 LEU A O 1
ATOM 731 N N . ASN A 1 93 ? 3.428 15.875 7.871 1 93.69 93 ASN A N 1
ATOM 732 C CA . ASN A 1 93 ? 3.217 14.797 6.91 1 93.69 93 ASN A CA 1
ATOM 733 C C . ASN A 1 93 ? 4.074 13.578 7.234 1 93.69 93 ASN A C 1
ATOM 735 O O . ASN A 1 93 ? 5.301 13.625 7.125 1 93.69 93 ASN A O 1
ATOM 739 N N . VAL A 1 94 ? 3.354 12.484 7.555 1 96.88 94 VAL A N 1
ATOM 740 C CA . VAL A 1 94 ? 4.082 11.305 8 1 96.88 94 VAL A CA 1
ATOM 741 C C . VAL A 1 94 ? 3.795 10.133 7.062 1 96.88 94 VAL A C 1
ATOM 743 O O . VAL A 1 94 ? 2.652 9.93 6.645 1 96.88 94 VAL A O 1
ATOM 746 N N . GLY A 1 95 ? 4.848 9.453 6.676 1 97.12 95 GLY A N 1
ATOM 747 C CA . GLY A 1 95 ? 4.727 8.25 5.871 1 97.12 95 GLY A CA 1
ATOM 748 C C . GLY A 1 95 ? 5.238 7.004 6.578 1 97.12 95 GLY A C 1
ATOM 749 O O . GLY A 1 95 ? 6.152 7.082 7.398 1 97.12 95 GLY A O 1
ATOM 750 N N . GLY A 1 96 ? 4.637 5.902 6.191 1 96.12 96 GLY A N 1
ATOM 751 C CA . GLY A 1 96 ? 5.086 4.621 6.715 1 96.12 96 GLY A CA 1
ATOM 752 C C . GLY A 1 96 ? 4.723 3.449 5.824 1 96.12 96 GLY A C 1
ATOM 753 O O . GLY A 1 96 ? 3.701 3.484 5.133 1 96.12 96 GLY A O 1
ATOM 754 N N . GLN A 1 97 ? 5.566 2.482 5.863 1 92.69 97 GLN A N 1
ATOM 755 C CA . GLN A 1 97 ? 5.156 1.21 5.281 1 92.69 97 GLN A CA 1
ATOM 756 C C . GLN A 1 97 ? 4.047 0.561 6.102 1 92.69 97 GLN A C 1
ATOM 758 O O . GLN A 1 97 ? 4 0.717 7.324 1 92.69 97 GLN A O 1
ATOM 763 N N . PHE A 1 98 ? 3.252 -0.179 5.441 1 88.81 98 PHE A N 1
ATOM 764 C CA . PHE A 1 98 ? 2.018 -0.654 6.055 1 88.81 98 PHE A CA 1
ATOM 765 C C . PHE A 1 98 ? 2.307 -1.392 7.355 1 88.81 98 PHE A C 1
ATOM 767 O O . PHE A 1 98 ? 1.669 -1.132 8.375 1 88.81 98 PHE A O 1
ATOM 774 N N . SER A 1 99 ? 3.256 -2.266 7.324 1 90.38 99 SER A N 1
ATOM 775 C CA . SER A 1 99 ? 3.541 -3.135 8.461 1 90.38 99 SER A CA 1
ATOM 776 C C . SER A 1 99 ? 4.004 -2.332 9.672 1 90.38 99 SER A C 1
ATOM 778 O O . SER A 1 99 ? 4.043 -2.85 10.789 1 90.38 99 SER A O 1
ATOM 780 N N . LEU A 1 100 ? 4.281 -1.091 9.484 1 93.69 100 LEU A N 1
ATOM 781 C CA . LEU A 1 100 ? 4.832 -0.284 10.562 1 93.69 100 LEU A CA 1
ATOM 782 C C . LEU A 1 100 ? 3.771 0.652 11.141 1 93.69 100 LEU A C 1
ATOM 784 O O . LEU A 1 100 ? 4.07 1.478 12.008 1 93.69 100 LEU A O 1
ATOM 788 N N . TRP A 1 101 ? 2.586 0.561 10.672 1 91.81 101 TRP A N 1
ATOM 789 C CA . TRP A 1 101 ? 1.506 1.374 11.219 1 91.81 101 TRP A CA 1
ATOM 790 C C . TRP A 1 101 ? 0.865 0.688 12.422 1 91.81 101 TRP A C 1
ATOM 792 O O . TRP A 1 101 ? 0.777 1.273 13.508 1 91.81 101 TRP A O 1
ATOM 802 N N . ASP A 1 102 ? 0.569 -0.533 12.266 1 86.75 102 ASP A N 1
ATOM 803 C CA . ASP A 1 102 ? -0.084 -1.258 13.352 1 86.75 102 ASP A CA 1
ATOM 804 C C . ASP A 1 102 ? 0.804 -1.308 14.594 1 86.75 102 ASP A C 1
ATOM 806 O O . ASP A 1 102 ? 1.981 -1.663 14.508 1 86.75 102 ASP A O 1
ATOM 810 N N . ARG A 1 103 ? 0.303 -0.856 15.672 1 87.38 103 ARG A N 1
ATOM 811 C CA . ARG A 1 103 ? 0.904 -0.886 17 1 87.38 103 ARG A CA 1
ATOM 812 C C . ARG A 1 103 ? 2.076 0.085 17.094 1 87.38 103 ARG A C 1
ATOM 814 O O . ARG A 1 103 ? 2.811 0.087 18.094 1 87.38 103 ARG A O 1
ATOM 821 N N . LEU A 1 104 ? 2.318 0.848 16.141 1 93.19 104 LEU A N 1
ATOM 822 C CA . LEU A 1 104 ? 3.414 1.811 16.172 1 93.19 104 LEU A CA 1
ATOM 823 C C . LEU A 1 104 ? 2.936 3.197 15.758 1 93.19 104 LEU A C 1
ATOM 825 O O . LEU A 1 104 ? 2.549 4.008 16.609 1 93.19 104 LEU A O 1
ATOM 829 N N . LEU A 1 105 ? 2.859 3.48 14.438 1 94.94 105 LEU A N 1
ATOM 830 C CA . LEU A 1 105 ? 2.492 4.82 13.984 1 94.94 105 LEU A CA 1
ATOM 831 C C . LEU A 1 105 ? 1.056 5.148 14.383 1 94.94 105 LEU A C 1
ATOM 833 O O . LEU A 1 105 ? 0.74 6.305 14.68 1 94.94 105 LEU A O 1
ATOM 837 N N . VAL A 1 106 ? 0.223 4.176 14.43 1 92.88 106 VAL A N 1
ATOM 838 C CA . VAL A 1 106 ? -1.172 4.418 14.781 1 92.88 106 VAL A CA 1
ATOM 839 C C . VAL A 1 106 ? -1.273 4.809 16.25 1 92.88 106 VAL A C 1
ATOM 841 O O . VAL A 1 106 ? -2.166 5.566 16.641 1 92.88 106 VAL A O 1
ATOM 844 N N . GLN A 1 107 ? -0.378 4.32 17.047 1 93.06 107 GLN A N 1
ATOM 845 C CA . GLN A 1 107 ? -0.344 4.684 18.453 1 93.06 107 GLN A CA 1
ATOM 846 C C . GLN A 1 107 ? 0.309 6.047 18.656 1 93.06 107 GLN A C 1
ATOM 848 O O . GLN A 1 107 ? 0.055 6.719 19.672 1 93.06 107 GLN A O 1
ATOM 853 N N . TRP A 1 108 ? 1.088 6.383 17.75 1 96.31 108 TRP A N 1
ATOM 854 C CA . TRP A 1 108 ? 1.784 7.664 17.812 1 96.31 108 TRP A CA 1
ATOM 855 C C . TRP A 1 108 ? 0.833 8.82 17.5 1 96.31 108 TRP A C 1
ATOM 857 O O . TRP A 1 108 ? 1 9.922 18.016 1 96.31 108 TRP A O 1
ATOM 867 N N . ILE A 1 109 ? -0.198 8.555 16.75 1 94.69 109 ILE A N 1
ATOM 868 C CA . ILE A 1 109 ? -1.13 9.594 16.312 1 94.69 109 ILE A CA 1
ATOM 869 C C . ILE A 1 109 ? -1.848 10.188 17.516 1 94.69 109 ILE A C 1
ATOM 871 O O . ILE A 1 109 ? -1.807 11.398 17.734 1 94.69 109 ILE A O 1
ATOM 875 N N . PRO A 1 110 ? -2.434 9.375 18.375 1 93.19 110 PRO A N 1
ATOM 876 C CA . PRO A 1 110 ? -3.088 9.961 19.547 1 93.19 110 PRO A CA 1
ATOM 877 C C . PRO A 1 110 ? -2.104 10.648 20.484 1 93.19 110 PRO A C 1
ATOM 879 O O . PRO A 1 110 ? -2.449 11.633 21.141 1 93.19 110 PRO A O 1
ATOM 882 N N . TRP A 1 111 ? -0.954 10.07 20.594 1 94.75 111 TRP A N 1
ATOM 883 C CA . TRP A 1 111 ? 0.075 10.734 21.391 1 94.75 111 TRP A CA 1
ATOM 884 C C . TRP A 1 111 ? 0.323 12.148 20.875 1 94.75 111 TRP A C 1
ATOM 886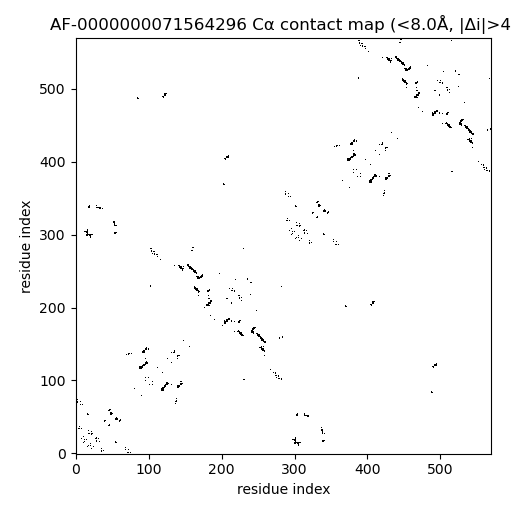 O O . TRP A 1 111 ? 0.351 13.102 21.656 1 94.75 111 TRP A O 1
ATOM 896 N N . MET A 1 112 ? 0.489 12.312 19.609 1 95.75 112 MET A N 1
ATOM 897 C CA . MET A 1 112 ? 0.72 13.602 18.969 1 95.75 112 MET A CA 1
ATOM 898 C C . MET A 1 112 ? -0.449 14.547 19.219 1 95.75 112 MET A C 1
ATOM 900 O O . MET A 1 112 ? -0.247 15.727 19.531 1 95.75 112 MET A O 1
ATOM 904 N N . ARG A 1 113 ? -1.637 14.023 19.062 1 92.38 113 ARG A N 1
ATOM 905 C CA . ARG A 1 113 ? -2.832 14.844 19.234 1 92.38 113 ARG A CA 1
ATOM 906 C C . ARG A 1 113 ? -2.93 15.383 20.656 1 92.38 113 ARG A C 1
ATOM 908 O O . ARG A 1 113 ? -3.422 16.484 20.875 1 92.38 113 ARG A O 1
ATOM 915 N N . THR A 1 114 ? -2.473 14.641 21.578 1 93.69 114 THR A N 1
ATOM 916 C CA . THR A 1 114 ? -2.49 15.055 22.969 1 93.69 114 THR A CA 1
ATOM 917 C C . THR A 1 114 ? -1.338 16.016 23.266 1 93.69 114 THR A C 1
ATOM 919 O O . THR A 1 114 ? -1.543 17.078 23.859 1 93.69 114 THR A O 1
ATOM 922 N N . ALA A 1 115 ? -0.189 15.695 22.828 1 95.06 115 ALA A N 1
ATOM 923 C CA . ALA A 1 115 ? 1.02 16.453 23.141 1 95.06 115 ALA A CA 1
ATOM 924 C C . ALA A 1 115 ? 1.053 17.781 22.375 1 95.06 115 ALA A C 1
ATOM 926 O O . ALA A 1 115 ? 1.562 18.781 22.875 1 95.06 115 ALA A O 1
ATOM 927 N N . MET A 1 116 ? 0.545 17.719 21.188 1 95 116 MET A N 1
ATOM 928 C CA . MET A 1 116 ? 0.579 18.891 20.312 1 95 116 MET A CA 1
ATOM 929 C C . MET A 1 116 ? -0.724 19.031 19.531 1 95 116 MET A C 1
ATOM 931 O O . MET A 1 116 ? -0.742 18.844 18.312 1 95 116 MET A O 1
ATOM 935 N N . PRO A 1 117 ? -1.742 19.516 20.172 1 91.69 117 PRO A N 1
ATOM 936 C CA . PRO A 1 117 ? -3.061 19.578 19.531 1 91.69 117 PRO A CA 1
ATOM 937 C C . PRO A 1 117 ? -3.111 20.578 18.391 1 91.69 117 PRO A C 1
ATOM 939 O O . PRO A 1 117 ? -4.031 20.531 17.562 1 91.69 117 PRO A O 1
ATOM 942 N N . ASP A 1 118 ? -2.164 21.406 18.297 1 90.75 118 ASP A N 1
ATOM 943 C CA . ASP A 1 118 ? -2.162 22.438 17.25 1 90.75 118 ASP A CA 1
ATOM 944 C C . ASP A 1 118 ? -1.342 21.984 16.047 1 90.75 118 ASP A C 1
ATOM 946 O O . ASP A 1 118 ? -1.119 22.766 15.117 1 90.75 118 ASP A O 1
ATOM 950 N N . VAL A 1 119 ? -0.903 20.781 16.016 1 92.06 119 VAL A N 1
ATOM 951 C CA . VAL A 1 119 ? -0.236 20.188 14.867 1 92.06 119 VAL A CA 1
ATOM 952 C C . VAL A 1 119 ? -1.164 19.188 14.195 1 92.06 119 VAL A C 1
ATOM 954 O O . VAL A 1 119 ? -1.516 18.156 14.797 1 92.06 119 VAL A O 1
ATOM 957 N N . ALA A 1 120 ? -1.53 19.516 12.992 1 91.38 120 ALA A N 1
ATOM 958 C CA . ALA A 1 120 ? -2.33 18.562 12.219 1 91.38 120 ALA A CA 1
ATOM 959 C C . ALA A 1 120 ? -1.457 17.453 11.648 1 91.38 120 ALA A C 1
ATOM 961 O O . ALA A 1 120 ? -0.262 17.641 11.414 1 91.38 120 ALA A O 1
ATOM 962 N N . LEU A 1 121 ? -2.08 16.281 11.492 1 93.81 121 LEU A N 1
ATOM 963 C CA . LEU A 1 121 ? -1.335 15.117 11.008 1 93.81 121 LEU A CA 1
ATOM 964 C C . LEU A 1 121 ? -1.911 14.617 9.688 1 93.81 121 LEU A C 1
ATOM 966 O O . LEU A 1 121 ? -3.125 14.438 9.562 1 93.81 121 LEU A O 1
ATOM 970 N N . LYS A 1 122 ? -1.052 14.43 8.758 1 93.5 122 LYS A N 1
ATOM 971 C CA . LYS A 1 122 ? -1.362 13.711 7.52 1 93.5 122 LYS A CA 1
ATOM 972 C C . LYS A 1 122 ? -0.52 12.445 7.391 1 93.5 122 LYS A C 1
ATOM 974 O O . LYS A 1 122 ? 0.709 12.516 7.324 1 93.5 122 LYS A O 1
ATOM 979 N N . ALA A 1 123 ? -1.257 11.344 7.359 1 96 123 ALA A N 1
ATOM 980 C CA . ALA A 1 123 ? -0.593 10.039 7.379 1 96 123 ALA A CA 1
ATOM 981 C C . ALA A 1 123 ? -0.756 9.32 6.047 1 96 123 ALA A C 1
ATOM 983 O O . ALA A 1 123 ? -1.871 9.188 5.535 1 96 123 ALA A O 1
ATOM 984 N N . GLU A 1 124 ? 0.349 8.805 5.559 1 93.44 124 GLU A N 1
ATOM 985 C CA . GLU A 1 124 ? 0.345 8.125 4.27 1 93.44 124 GLU A CA 1
ATOM 986 C C . GLU A 1 124 ? 1.001 6.75 4.371 1 93.44 124 GLU A C 1
ATOM 988 O O . GLU A 1 124 ? 2 6.582 5.074 1 93.44 124 GLU A O 1
ATOM 993 N N . VAL A 1 125 ? 0.366 5.84 3.588 1 92.5 125 VAL A N 1
ATOM 994 C CA . VAL A 1 125 ? 0.94 4.5 3.477 1 92.5 125 VAL A CA 1
ATOM 995 C C . VAL A 1 125 ? 1.541 4.312 2.086 1 92.5 125 VAL A C 1
ATOM 997 O O . VAL A 1 125 ? 0.952 4.73 1.086 1 92.5 125 VAL A O 1
ATOM 1000 N N . GLY A 1 126 ? 2.738 3.715 2.049 1 88.38 126 GLY A N 1
ATOM 1001 C CA . GLY A 1 126 ? 3.34 3.48 0.746 1 88.38 126 GLY A CA 1
ATOM 1002 C C . GLY A 1 126 ? 4.5 2.508 0.791 1 88.38 126 GLY A C 1
ATOM 1003 O O . GLY A 1 126 ? 4.887 2.041 1.865 1 88.38 126 GLY A O 1
ATOM 1004 N N . GLY A 1 127 ? 4.934 2.193 -0.427 1 85.94 127 GLY A N 1
ATOM 1005 C CA . GLY A 1 127 ? 6.152 1.414 -0.539 1 85.94 127 GLY A CA 1
ATOM 1006 C C . GLY A 1 127 ? 7.41 2.24 -0.337 1 85.94 127 GLY A C 1
ATOM 1007 O O . GLY A 1 127 ? 7.355 3.471 -0.325 1 85.94 127 GLY A O 1
ATOM 1008 N N . SER A 1 128 ? 8.477 1.509 -0.251 1 84.94 128 SER A N 1
ATOM 1009 C CA . SER A 1 128 ? 9.758 2.133 0.068 1 84.94 128 SER A CA 1
ATOM 1010 C C . SER A 1 128 ? 10.109 3.221 -0.942 1 84.94 128 SER A C 1
ATOM 1012 O O . SER A 1 128 ? 10.422 4.348 -0.562 1 84.94 128 SER A O 1
ATOM 1014 N N . ASP A 1 129 ? 10 2.934 -2.182 1 79.5 129 ASP A N 1
ATOM 1015 C CA . ASP A 1 129 ? 10.414 3.869 -3.221 1 79.5 129 ASP A CA 1
ATOM 1016 C C . ASP A 1 129 ? 9.531 5.117 -3.219 1 79.5 129 ASP A C 1
ATOM 1018 O O . ASP A 1 129 ? 10.039 6.238 -3.342 1 79.5 129 ASP A O 1
ATOM 1022 N N . SER A 1 130 ? 8.32 4.883 -3.139 1 83.88 130 SER A N 1
ATOM 1023 C CA . SER A 1 130 ? 7.379 6 -3.133 1 83.88 130 SER A CA 1
ATOM 1024 C C . SER A 1 130 ? 7.586 6.891 -1.912 1 83.88 130 SER A C 1
ATOM 1026 O O . SER A 1 130 ? 7.609 8.117 -2.029 1 83.88 130 SER A O 1
ATOM 1028 N N . LEU A 1 131 ? 7.758 6.312 -0.763 1 91.31 131 LEU A N 1
ATOM 1029 C CA . LEU A 1 131 ? 7.949 7.066 0.473 1 91.31 131 LEU A CA 1
ATOM 1030 C C . LEU A 1 131 ? 9.234 7.883 0.419 1 91.31 131 LEU A C 1
ATOM 1032 O O . LEU A 1 131 ? 9.25 9.055 0.806 1 91.31 131 LEU A O 1
ATOM 1036 N N . MET A 1 132 ? 10.25 7.273 -0.125 1 86.69 132 MET A N 1
ATOM 1037 C CA . MET A 1 132 ? 11.523 7.977 -0.232 1 86.69 132 MET A CA 1
ATOM 1038 C C . MET A 1 132 ? 11.406 9.164 -1.18 1 86.69 132 MET A C 1
ATOM 1040 O O . MET A 1 132 ? 11.898 10.258 -0.875 1 86.69 132 MET A O 1
ATOM 1044 N N . ARG A 1 133 ? 10.797 8.953 -2.25 1 80.88 133 ARG A N 1
ATOM 1045 C CA . ARG A 1 133 ? 10.594 10.023 -3.223 1 80.88 133 ARG A CA 1
ATOM 1046 C C . ARG A 1 133 ? 9.828 11.188 -2.607 1 80.88 133 ARG A C 1
ATOM 1048 O O . ARG A 1 133 ? 10.227 12.344 -2.74 1 80.88 133 ARG A O 1
ATOM 1055 N N . GLN A 1 134 ? 8.781 10.891 -1.947 1 87.62 134 GLN A N 1
ATOM 1056 C CA . GLN A 1 134 ? 7.945 11.922 -1.339 1 87.62 134 GLN A CA 1
ATOM 1057 C C . GLN A 1 134 ? 8.703 12.672 -0.247 1 87.62 134 GLN A C 1
ATOM 1059 O O . GLN A 1 134 ? 8.5 13.867 -0.057 1 87.62 134 GLN A O 1
ATOM 1064 N N . LEU A 1 135 ? 9.516 12 0.417 1 89.12 135 LEU A N 1
ATOM 1065 C CA . LEU A 1 135 ? 10.336 12.617 1.451 1 89.12 135 LEU A CA 1
ATOM 1066 C C . LEU A 1 135 ? 11.336 13.602 0.84 1 89.12 135 LEU A C 1
ATOM 1068 O O . LEU A 1 135 ? 11.461 14.734 1.306 1 89.12 135 LEU A O 1
ATOM 1072 N N . ILE A 1 136 ? 11.914 13.18 -0.183 1 80.25 136 ILE A N 1
ATOM 1073 C CA . ILE A 1 136 ? 12.938 13.977 -0.855 1 80.25 136 ILE A CA 1
ATOM 1074 C C . ILE A 1 136 ? 12.297 15.219 -1.474 1 80.25 136 ILE A C 1
ATOM 1076 O O . ILE A 1 136 ? 12.875 16.297 -1.444 1 80.25 136 ILE A O 1
ATOM 1080 N N . GLU A 1 137 ? 11.062 15 -1.913 1 76.12 137 GLU A N 1
ATOM 1081 C CA . GLU A 1 137 ? 10.352 16.094 -2.578 1 76.12 137 GLU A CA 1
ATOM 1082 C C . GLU A 1 137 ? 9.672 17 -1.565 1 76.12 137 GLU A C 1
ATOM 1084 O O . GLU A 1 137 ? 9.109 18.047 -1.934 1 76.12 137 GLU A O 1
ATOM 1089 N N . GLY A 1 138 ? 9.734 16.641 -0.316 1 83.19 138 GLY A N 1
ATOM 1090 C CA . GLY A 1 138 ? 9.195 17.5 0.724 1 83.19 138 GLY A CA 1
ATOM 1091 C C . GLY A 1 138 ? 7.699 17.312 0.937 1 83.19 138 GLY A C 1
ATOM 1092 O O . GLY A 1 138 ? 7.07 18.109 1.646 1 83.19 138 GLY A O 1
ATOM 1093 N N . MET A 1 139 ? 7.223 16.266 0.294 1 87 139 MET A N 1
ATOM 1094 C CA . MET A 1 139 ? 5.805 15.969 0.473 1 87 139 MET A CA 1
ATOM 1095 C C . MET A 1 139 ? 5.566 15.258 1.799 1 87 139 MET A C 1
ATOM 1097 O O . MET A 1 139 ? 4.441 15.25 2.309 1 87 139 MET A O 1
ATOM 1101 N N . LEU A 1 140 ? 6.617 14.656 2.303 1 92.56 140 LEU A N 1
ATOM 1102 C CA . LEU A 1 140 ? 6.621 14.047 3.629 1 92.56 140 LEU A CA 1
ATOM 1103 C C . LEU A 1 140 ? 7.707 14.664 4.508 1 92.56 140 LEU A C 1
ATOM 1105 O O . LEU A 1 140 ? 8.797 14.977 4.027 1 92.56 140 LEU A O 1
ATOM 1109 N N . ASP A 1 141 ? 7.34 14.789 5.785 1 91.44 141 ASP A N 1
ATOM 1110 C CA . ASP A 1 141 ? 8.289 15.352 6.738 1 91.44 141 ASP A CA 1
ATOM 1111 C C . ASP A 1 141 ? 9.117 14.25 7.398 1 91.44 141 ASP A C 1
ATOM 1113 O O . ASP A 1 141 ? 10.281 14.469 7.754 1 91.44 141 ASP A O 1
ATOM 1117 N N . LEU A 1 142 ? 8.523 13.156 7.586 1 95.31 142 LEU A N 1
ATOM 1118 C CA . LEU A 1 142 ? 9.219 12 8.156 1 95.31 142 LEU A CA 1
ATOM 1119 C C . LEU A 1 142 ? 8.594 10.695 7.664 1 95.31 142 LEU A C 1
ATOM 1121 O O . LEU A 1 142 ? 7.414 10.656 7.32 1 95.31 142 LEU A O 1
ATOM 1125 N N . VAL A 1 143 ? 9.445 9.656 7.629 1 97.5 143 VAL A N 1
ATOM 1126 C CA . VAL A 1 143 ? 9.031 8.344 7.156 1 97.5 143 VAL A CA 1
ATOM 1127 C C . VAL A 1 143 ? 9.57 7.262 8.086 1 97.5 143 VAL A C 1
ATOM 1129 O O . VAL A 1 143 ? 10.703 7.355 8.57 1 97.5 143 VAL A O 1
ATOM 1132 N N . VAL A 1 144 ? 8.742 6.309 8.391 1 97.31 144 VAL A N 1
ATOM 1133 C CA . VAL A 1 144 ? 9.18 5.086 9.055 1 97.31 144 VAL A CA 1
ATOM 1134 C C . VAL A 1 144 ? 9.133 3.916 8.078 1 97.31 144 VAL A C 1
ATOM 1136 O O . VAL A 1 144 ? 8.078 3.617 7.512 1 97.31 144 VAL A O 1
ATOM 1139 N N . MET A 1 145 ? 10.336 3.238 7.938 1 95.75 145 MET A N 1
ATOM 1140 C CA . MET A 1 145 ? 10.422 2.248 6.867 1 95.75 145 MET A CA 1
ATOM 1141 C C . MET A 1 145 ? 11.516 1.228 7.152 1 95.75 145 MET A C 1
ATOM 1143 O O . MET A 1 145 ? 12.305 1.401 8.086 1 95.75 145 MET A O 1
ATOM 1147 N N . TYR A 1 146 ? 11.664 0.073 6.492 1 91 146 TYR A N 1
ATOM 1148 C CA . TYR A 1 146 ? 12.625 -0.999 6.719 1 91 146 TYR A CA 1
ATOM 1149 C C . TYR A 1 146 ? 13.883 -0.788 5.887 1 91 146 TYR A C 1
ATOM 1151 O O . TYR A 1 146 ? 14.977 -1.22 6.277 1 91 146 TYR A O 1
ATOM 1159 N N . SER A 1 147 ? 13.922 -0.226 4.656 1 83.19 147 SER A N 1
ATOM 1160 C CA . SER A 1 147 ? 15.07 -0.19 3.76 1 83.19 147 SER A CA 1
ATOM 1161 C C . SER A 1 147 ? 15.25 1.192 3.141 1 83.19 147 SER A C 1
ATOM 1163 O O . SER A 1 147 ? 15.195 1.343 1.919 1 83.19 147 SER A O 1
ATOM 1165 N N . PRO A 1 148 ? 15.648 2.043 4.086 1 88.38 148 PRO A N 1
ATOM 1166 C CA . PRO A 1 148 ? 15.867 3.367 3.5 1 88.38 148 PRO A CA 1
ATOM 1167 C C . PRO A 1 148 ? 17.125 3.439 2.648 1 88.38 148 PRO A C 1
ATOM 1169 O O . PRO A 1 148 ? 18.078 2.684 2.881 1 88.38 148 PRO A O 1
ATOM 1172 N N . LEU A 1 149 ? 17.031 4.273 1.639 1 76.94 149 LEU A N 1
ATOM 1173 C CA . LEU A 1 149 ? 18.234 4.609 0.865 1 76.94 149 LEU A CA 1
ATOM 1174 C C . LEU A 1 149 ? 18.953 5.809 1.472 1 76.94 149 LEU A C 1
ATOM 1176 O O . LEU A 1 149 ? 18.312 6.805 1.825 1 76.94 149 LEU A O 1
ATOM 1180 N N . SER A 1 150 ? 20.234 5.625 1.574 1 78.69 150 SER A N 1
ATOM 1181 C CA . SER A 1 150 ? 21 6.75 2.082 1 78.69 150 SER A CA 1
ATOM 1182 C C . SER A 1 150 ? 21.156 7.84 1.025 1 78.69 150 SER A C 1
ATOM 1184 O O . SER A 1 150 ? 21.484 7.555 -0.127 1 78.69 150 SER A O 1
ATOM 1186 N N . ARG A 1 151 ? 20.688 8.953 1.376 1 71.25 151 ARG A N 1
ATOM 1187 C CA . ARG A 1 151 ? 20.828 10.133 0.521 1 71.25 151 ARG A CA 1
ATOM 1188 C C . ARG A 1 151 ? 21.281 11.344 1.321 1 71.25 151 ARG A C 1
ATOM 1190 O O . ARG 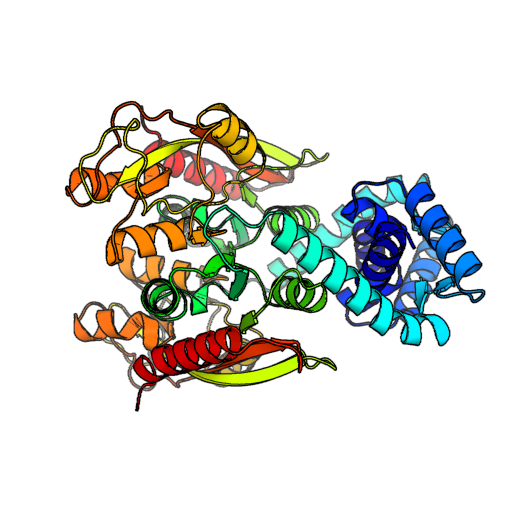A 1 151 ? 20.938 11.492 2.494 1 71.25 151 ARG A O 1
ATOM 1197 N N . PRO A 1 152 ? 22.125 12.117 0.656 1 73.88 152 PRO A N 1
ATOM 1198 C CA . PRO A 1 152 ? 22.5 13.344 1.352 1 73.88 152 PRO A CA 1
ATOM 1199 C C . PRO A 1 152 ? 21.297 14.172 1.794 1 73.88 152 PRO A C 1
ATOM 1201 O O . PRO A 1 152 ? 20.297 14.266 1.066 1 73.88 152 PRO A O 1
ATOM 1204 N N . GLY A 1 153 ? 21.422 14.695 3.004 1 78.56 153 GLY A N 1
ATOM 1205 C CA . GLY A 1 153 ? 20.375 15.578 3.496 1 78.56 153 GLY A CA 1
ATOM 1206 C C . GLY A 1 153 ? 19.297 14.852 4.285 1 78.56 153 GLY A C 1
ATOM 1207 O O . GLY A 1 153 ? 18.406 15.484 4.844 1 78.56 153 GLY A O 1
ATOM 1208 N N . LEU A 1 154 ? 19.484 13.578 4.309 1 88.12 154 LEU A N 1
ATOM 1209 C CA . LEU A 1 154 ? 18.531 12.805 5.082 1 88.12 154 LEU A CA 1
ATOM 1210 C C . LEU A 1 154 ? 19.156 12.258 6.355 1 88.12 154 LEU A C 1
ATOM 1212 O O . LEU A 1 154 ? 20.328 11.844 6.344 1 88.12 154 LEU A O 1
ATOM 1216 N N . HIS A 1 155 ? 18.438 12.375 7.398 1 93.56 155 HIS A N 1
ATOM 1217 C CA . HIS A 1 155 ? 18.812 11.711 8.641 1 93.56 155 HIS A CA 1
ATOM 1218 C C . HIS A 1 155 ? 18.094 10.359 8.773 1 93.56 155 HIS A C 1
ATOM 1220 O O . HIS A 1 155 ? 16.875 10.281 8.641 1 93.56 155 HIS A O 1
ATOM 1226 N N . ILE A 1 156 ? 18.906 9.375 8.977 1 95.38 156 ILE A N 1
ATOM 1227 C CA . ILE A 1 156 ? 18.391 8.016 9.117 1 95.38 156 ILE A CA 1
ATOM 1228 C C . ILE A 1 156 ? 18.781 7.449 10.484 1 95.38 156 ILE A C 1
ATOM 1230 O O . ILE A 1 156 ? 19.969 7.457 10.852 1 95.38 156 ILE A O 1
ATOM 1234 N N . GLU A 1 157 ? 17.828 6.973 11.219 1 95.56 157 GLU A N 1
ATOM 1235 C CA . GLU A 1 157 ? 18.109 6.352 12.516 1 95.56 157 GLU A CA 1
ATOM 1236 C C . GLU A 1 157 ? 17.297 5.074 12.695 1 95.56 157 GLU A C 1
ATOM 1238 O O . GLU A 1 157 ? 16.141 5.004 12.273 1 95.56 157 GLU A O 1
ATOM 1243 N N . LYS A 1 158 ? 17.969 4.129 13.344 1 95.44 158 LYS A N 1
ATOM 1244 C CA . LYS A 1 158 ? 17.234 2.906 13.672 1 95.44 158 LYS A CA 1
ATOM 1245 C C . LYS A 1 158 ? 16.203 3.158 14.773 1 95.44 158 LYS A C 1
ATOM 1247 O O . LYS A 1 158 ? 16.547 3.635 15.859 1 95.44 158 LYS A O 1
ATOM 1252 N N . LEU A 1 159 ? 14.977 2.898 14.438 1 95.69 159 LEU A N 1
ATOM 1253 C CA . LEU A 1 159 ? 13.891 3.154 15.375 1 95.69 159 LEU A CA 1
ATOM 1254 C C . LEU A 1 159 ? 13.609 1.925 16.234 1 95.69 159 LEU A C 1
ATOM 1256 O O . LEU A 1 159 ? 13.383 2.039 17.438 1 95.69 159 LEU A O 1
ATOM 1260 N N . LEU A 1 160 ? 13.578 0.757 15.578 1 93.31 160 LEU A N 1
ATOM 1261 C CA . LEU A 1 160 ? 13.375 -0.498 16.297 1 93.31 160 LEU A CA 1
ATOM 1262 C C . LEU A 1 160 ? 13.891 -1.678 15.484 1 93.31 160 LEU A C 1
ATOM 1264 O O . LEU A 1 160 ? 14.211 -1.528 14.297 1 93.31 160 LEU A O 1
ATOM 1268 N N . GLU A 1 161 ? 14.094 -2.793 16.188 1 91.94 161 GLU A N 1
ATOM 1269 C CA . GLU A 1 161 ? 14.477 -4.051 15.555 1 91.94 161 GLU A CA 1
ATOM 1270 C C . GLU A 1 161 ? 13.312 -5.031 15.516 1 91.94 161 GLU A C 1
ATOM 1272 O O . GLU A 1 161 ? 12.938 -5.602 16.547 1 91.94 161 GLU A O 1
ATOM 1277 N N . GLU A 1 162 ? 12.828 -5.176 14.266 1 91.62 162 GLU A N 1
ATOM 1278 C CA . GLU A 1 162 ? 11.742 -6.129 14.086 1 91.62 162 GLU A CA 1
ATOM 1279 C C . GLU A 1 162 ? 12.266 -7.566 14.078 1 91.62 162 GLU A C 1
ATOM 1281 O O . GLU A 1 162 ? 13.289 -7.855 13.469 1 91.62 162 GLU A O 1
ATOM 1286 N N . ARG A 1 163 ? 11.586 -8.516 14.898 1 94.06 163 ARG A N 1
ATOM 1287 C CA . ARG A 1 163 ? 11.852 -9.945 14.859 1 94.06 163 ARG A CA 1
ATOM 1288 C C . ARG A 1 163 ? 10.742 -10.695 14.125 1 94.06 163 ARG A C 1
ATOM 1290 O O . ARG A 1 163 ? 9.586 -10.672 14.547 1 94.06 163 ARG A O 1
ATOM 1297 N N . LEU A 1 164 ? 11.156 -11.242 13.016 1 96.75 164 LEU A N 1
ATOM 1298 C CA . LEU A 1 164 ? 10.219 -12.133 12.336 1 96.75 164 LEU A CA 1
ATOM 1299 C C . LEU A 1 164 ? 10.273 -13.539 12.922 1 96.75 164 LEU A C 1
ATOM 1301 O O . LEU A 1 164 ? 11.336 -14.164 12.938 1 96.75 164 LEU A O 1
ATOM 1305 N N . VAL A 1 165 ? 9.156 -14 13.367 1 97.12 165 VAL A N 1
ATOM 1306 C CA . VAL A 1 165 ? 9.07 -15.305 14.008 1 97.12 165 VAL A CA 1
ATOM 1307 C C . VAL A 1 165 ? 8.102 -16.203 13.234 1 97.12 165 VAL A C 1
ATOM 1309 O O . VAL A 1 165 ? 7.117 -15.711 12.672 1 97.12 165 VAL A O 1
ATOM 1312 N N . LEU A 1 166 ? 8.43 -17.484 13.203 1 96.38 166 LEU A N 1
ATOM 1313 C CA . LEU A 1 166 ? 7.543 -18.453 12.578 1 96.38 166 LEU A CA 1
ATOM 1314 C C . LEU A 1 166 ? 6.449 -18.891 13.547 1 96.38 166 LEU A C 1
ATOM 1316 O O . LEU A 1 166 ? 6.742 -19.406 14.625 1 96.38 166 LEU A O 1
ATOM 1320 N N . VAL A 1 167 ? 5.184 -18.641 13.141 1 97.06 167 VAL A N 1
ATOM 1321 C CA . VAL A 1 167 ? 4.066 -18.984 14.008 1 97.06 167 VAL A CA 1
ATOM 1322 C C . VAL A 1 167 ? 3.047 -19.812 13.219 1 97.06 167 VAL A C 1
ATOM 1324 O O . VAL A 1 167 ? 3.014 -19.766 11.992 1 97.06 167 VAL A O 1
ATOM 1327 N N . SER A 1 168 ? 2.289 -20.578 13.961 1 95.88 168 SER A N 1
ATOM 1328 C CA . SER A 1 168 ? 1.252 -21.438 13.391 1 95.88 168 SER A CA 1
ATOM 1329 C C . SER A 1 168 ? 0.006 -21.453 14.273 1 95.88 168 SER A C 1
ATOM 1331 O O . SER A 1 168 ? 0.076 -21.156 15.461 1 95.88 168 SER A O 1
ATOM 1333 N N . THR A 1 169 ? -1.141 -21.766 13.656 1 95.94 169 THR A N 1
ATOM 1334 C CA . THR A 1 169 ? -2.373 -21.906 14.422 1 95.94 169 THR A CA 1
ATOM 1335 C C . THR A 1 169 ? -2.371 -23.219 15.211 1 95.94 169 THR A C 1
ATOM 1337 O O . THR A 1 169 ? -3.211 -23.422 16.094 1 95.94 169 THR A O 1
ATOM 1340 N N . ARG A 1 170 ? -1.414 -24.094 14.953 1 93.25 170 ARG A N 1
ATOM 1341 C CA . ARG A 1 170 ? -1.226 -25.344 15.672 1 93.25 170 ARG A CA 1
ATOM 1342 C C . ARG A 1 170 ? 0.185 -25.453 16.25 1 93.25 170 ARG A C 1
ATOM 1344 O O . ARG A 1 170 ? 1.123 -24.859 15.703 1 93.25 170 ARG A O 1
ATOM 1351 N N . ARG A 1 171 ? 0.259 -26.172 17.312 1 92.25 171 ARG A N 1
ATOM 1352 C CA . ARG A 1 171 ? 1.592 -26.438 17.844 1 92.25 171 ARG A CA 1
ATOM 1353 C C . ARG A 1 171 ? 2.361 -27.406 16.938 1 92.25 171 ARG A C 1
ATOM 1355 O O . ARG A 1 171 ? 1.866 -28.484 16.609 1 92.25 171 ARG A O 1
ATOM 1362 N N . ARG A 1 172 ? 3.465 -26.891 16.469 1 89.31 172 ARG A N 1
ATOM 1363 C CA . ARG A 1 172 ? 4.246 -27.766 15.586 1 89.31 172 ARG A CA 1
ATOM 1364 C C . ARG A 1 172 ? 5.73 -27.422 15.664 1 89.31 172 ARG A C 1
ATOM 1366 O O . ARG A 1 172 ? 6.105 -26.375 16.172 1 89.31 172 ARG A O 1
ATOM 1373 N N . ALA A 1 173 ? 6.586 -28.562 15.195 1 85.62 173 ALA A N 1
ATOM 1374 C CA . ALA A 1 173 ? 8.031 -28.375 15.078 1 85.62 173 ALA A CA 1
ATOM 1375 C C . ALA A 1 173 ? 8.43 -28.125 13.625 1 85.62 173 ALA A C 1
ATOM 1377 O O . ALA A 1 173 ? 7.676 -28.438 12.703 1 85.62 173 ALA A O 1
ATOM 1378 N N . VAL A 1 174 ? 9.648 -27.531 13.461 1 77.62 174 VAL A N 1
ATOM 1379 C CA . VAL A 1 174 ? 10.141 -27.062 12.172 1 77.62 174 VAL A CA 1
ATOM 1380 C C . VAL A 1 174 ? 10.312 -28.25 11.219 1 77.62 174 VAL A C 1
ATOM 1382 O O . VAL A 1 174 ? 10.219 -28.094 10 1 77.62 174 VAL A O 1
ATOM 1385 N N . ALA A 1 175 ? 10.695 -29.406 11.773 1 65.94 175 ALA A N 1
ATOM 1386 C CA . ALA A 1 175 ? 10.938 -30.578 10.938 1 65.94 175 ALA A CA 1
ATOM 1387 C C . ALA A 1 175 ? 9.68 -30.984 10.164 1 65.94 175 ALA A C 1
ATOM 1389 O O . ALA A 1 175 ? 9.75 -31.75 9.211 1 65.94 175 ALA A O 1
ATOM 1390 N N . GLU A 1 176 ? 8.734 -30.5 10.461 1 59.16 176 GLU A N 1
ATOM 1391 C CA . GLU A 1 176 ? 7.449 -30.922 9.906 1 59.16 176 GLU A CA 1
ATOM 1392 C C . GLU A 1 176 ? 6.898 -29.875 8.938 1 59.16 176 GLU A C 1
ATOM 1394 O O . GLU A 1 176 ? 5.789 -29.375 9.125 1 59.16 176 GLU A O 1
ATOM 1399 N N . TRP A 1 177 ? 7.797 -29.234 8.211 1 56.47 177 TRP A N 1
ATOM 1400 C CA . TRP A 1 177 ? 7.215 -28.031 7.621 1 56.47 177 TRP A CA 1
ATOM 1401 C C . TRP A 1 177 ? 6.184 -28.391 6.555 1 56.47 177 TRP A C 1
ATOM 1403 O O . TRP A 1 177 ? 6.379 -29.344 5.793 1 56.47 177 TRP A O 1
ATOM 1413 N N . ASP A 1 178 ? 4.918 -28.031 6.719 1 61.38 178 ASP A N 1
ATOM 1414 C CA . ASP A 1 178 ? 3.529 -28.438 6.535 1 61.38 178 ASP A CA 1
ATOM 1415 C C . ASP A 1 178 ? 2.947 -27.844 5.254 1 61.38 178 ASP A C 1
ATOM 1417 O O . ASP A 1 178 ? 3.523 -26.922 4.676 1 61.38 178 ASP A O 1
ATOM 1421 N N . GLU A 1 179 ? 2.082 -28.375 4.539 1 71.31 179 GLU A N 1
ATOM 1422 C CA . GLU A 1 179 ? 1.164 -28.156 3.428 1 71.31 179 GLU A CA 1
ATOM 1423 C C . GLU A 1 179 ? 0.436 -26.828 3.57 1 71.31 179 GLU A C 1
ATOM 1425 O O . GLU A 1 179 ? -0.022 -26.25 2.578 1 71.31 179 GLU A O 1
ATOM 1430 N N . ASP A 1 180 ? 0.736 -26.109 4.781 1 86.19 180 ASP A N 1
ATOM 1431 C CA . ASP A 1 180 ? -0.112 -24.938 4.961 1 86.19 180 ASP A CA 1
ATOM 1432 C C . ASP A 1 180 ? 0.726 -23.688 5.234 1 86.19 180 ASP A C 1
ATOM 1434 O O . ASP A 1 180 ? 0.285 -22.781 5.945 1 86.19 180 ASP A O 1
ATOM 1438 N N . TYR A 1 181 ? 2.004 -23.641 4.672 1 92.5 181 TYR A N 1
ATOM 1439 C CA . TYR A 1 181 ? 2.889 -22.484 4.82 1 92.5 181 TYR A CA 1
ATOM 1440 C C . TYR A 1 181 ? 2.471 -21.359 3.891 1 92.5 181 TYR A C 1
ATOM 1442 O O . TYR A 1 181 ? 2.287 -21.562 2.689 1 92.5 181 TYR A O 1
ATOM 1450 N N . VAL A 1 182 ? 2.287 -20.234 4.504 1 94.25 182 VAL A N 1
ATOM 1451 C CA . VAL A 1 182 ? 2.041 -19.016 3.756 1 94.25 182 VAL A CA 1
ATOM 1452 C C . VAL A 1 182 ? 3.309 -18.156 3.721 1 94.25 182 VAL A C 1
ATOM 1454 O O . VAL A 1 182 ? 3.74 -17.641 4.75 1 94.25 182 VAL A O 1
ATOM 1457 N N . LEU A 1 183 ? 3.865 -18.047 2.557 1 94.06 183 LEU A N 1
ATOM 1458 C CA . LEU A 1 183 ? 5.098 -17.281 2.424 1 94.06 183 LEU A CA 1
ATOM 1459 C C . LEU A 1 183 ? 4.793 -15.789 2.24 1 94.06 183 LEU A C 1
ATOM 1461 O O . LEU A 1 183 ? 4.117 -15.406 1.283 1 94.06 183 LEU A O 1
ATOM 1465 N N . VAL A 1 184 ? 5.301 -15 3.156 1 94.88 184 VAL A N 1
ATOM 1466 C CA . VAL A 1 184 ? 5.211 -13.555 3.047 1 94.88 184 VAL A CA 1
ATOM 1467 C C . VAL A 1 184 ? 6.52 -12.992 2.492 1 94.88 184 VAL A C 1
ATOM 1469 O O . VAL A 1 184 ? 7.605 -13.391 2.93 1 94.88 184 VAL A O 1
ATOM 1472 N N . ASP A 1 185 ? 6.352 -12.117 1.541 1 91.31 185 ASP A N 1
ATOM 1473 C CA . ASP A 1 185 ? 7.547 -11.484 0.992 1 91.31 185 ASP A CA 1
ATOM 1474 C C . ASP A 1 185 ? 7.973 -10.289 1.842 1 91.31 185 ASP A C 1
ATOM 1476 O O . ASP A 1 185 ? 7.508 -9.172 1.625 1 91.31 185 ASP A O 1
ATOM 1480 N N . TRP A 1 186 ? 8.906 -10.523 2.67 1 91.44 186 TRP A N 1
ATOM 1481 C CA . TRP A 1 186 ? 9.383 -9.469 3.568 1 91.44 186 TRP A CA 1
ATOM 1482 C C . TRP A 1 186 ? 10.555 -8.719 2.959 1 91.44 186 TRP A C 1
ATOM 1484 O O . TRP A 1 186 ? 11.156 -7.863 3.611 1 91.44 186 TRP A O 1
ATOM 1494 N N . GLY A 1 187 ? 10.898 -9.07 1.74 1 84.5 187 GLY A N 1
ATOM 1495 C CA . GLY A 1 187 ? 11.961 -8.352 1.054 1 84.5 187 GLY A CA 1
ATOM 1496 C C . GLY A 1 187 ? 13.164 -9.227 0.747 1 84.5 187 GLY A C 1
ATOM 1497 O O . GLY A 1 187 ? 13.211 -10.391 1.133 1 84.5 187 GLY A O 1
ATOM 1498 N N . PRO A 1 188 ? 14.117 -8.609 0.06 1 80.19 188 PRO A N 1
ATOM 1499 C CA . PRO A 1 188 ? 15.242 -9.391 -0.46 1 80.19 188 PRO A CA 1
ATOM 1500 C C . PRO A 1 188 ? 16.094 -10 0.646 1 80.19 188 PRO A C 1
ATOM 1502 O O . PRO A 1 188 ? 16.562 -11.141 0.517 1 80.19 188 PRO A O 1
ATOM 1505 N N . GLU A 1 189 ? 16.344 -9.258 1.721 1 82.44 189 GLU A N 1
ATOM 1506 C CA . GLU A 1 189 ? 17.156 -9.773 2.814 1 82.44 189 GLU A CA 1
ATOM 1507 C C . GLU A 1 189 ? 16.5 -10.977 3.475 1 82.44 189 GLU A C 1
ATOM 1509 O O . GLU A 1 189 ? 17.172 -11.969 3.787 1 82.44 189 GLU A O 1
ATOM 1514 N N . PHE A 1 190 ? 15.258 -10.922 3.615 1 91.25 190 PHE A N 1
ATOM 1515 C CA . PHE A 1 190 ? 14.523 -12.047 4.176 1 91.25 190 PHE A CA 1
ATOM 1516 C C . PHE A 1 190 ? 14.547 -13.234 3.227 1 91.25 190 PHE A C 1
ATOM 1518 O O . PHE A 1 190 ? 14.758 -14.375 3.654 1 91.25 190 PHE A O 1
ATOM 1525 N N . ARG A 1 191 ? 14.336 -12.953 1.995 1 86.69 191 ARG A N 1
ATOM 1526 C CA . ARG A 1 191 ? 14.312 -14.023 1.003 1 86.69 191 ARG A CA 1
ATOM 1527 C C . ARG A 1 191 ? 15.617 -14.805 1.01 1 86.69 191 ARG A C 1
ATOM 1529 O O . ARG A 1 191 ? 15.617 -16.047 0.99 1 86.69 191 ARG A O 1
ATOM 1536 N N . ALA A 1 192 ? 16.688 -14.078 1.076 1 84.69 192 ALA A N 1
ATOM 1537 C CA . ALA A 1 192 ? 18 -14.703 1.082 1 84.69 192 ALA A CA 1
ATOM 1538 C C . ALA A 1 192 ? 18.203 -15.531 2.348 1 84.69 192 ALA A C 1
ATOM 1540 O O . ALA A 1 192 ? 18.578 -16.703 2.275 1 84.69 192 ALA A O 1
ATOM 1541 N N . ALA A 1 193 ? 17.953 -14.961 3.479 1 89.81 193 ALA A N 1
ATOM 1542 C CA . ALA A 1 193 ? 18.125 -15.641 4.758 1 89.81 193 ALA A CA 1
ATOM 1543 C C . ALA A 1 193 ? 17.188 -16.844 4.879 1 89.81 193 ALA A C 1
ATOM 1545 O O . ALA A 1 193 ? 17.578 -17.891 5.379 1 89.81 193 ALA A O 1
ATOM 1546 N N . HIS A 1 194 ? 15.969 -16.656 4.438 1 91 194 HIS A N 1
ATOM 1547 C CA . HIS A 1 194 ? 14.945 -17.703 4.48 1 91 194 HIS A CA 1
ATOM 1548 C C . HIS A 1 194 ? 15.344 -18.891 3.621 1 91 194 HIS A C 1
ATOM 1550 O O . HIS A 1 194 ? 15.227 -20.047 4.055 1 91 194 HIS A O 1
ATOM 1556 N N . SER A 1 195 ? 15.844 -18.594 2.459 1 86.19 195 SER A N 1
ATOM 1557 C CA . SER A 1 195 ? 16.281 -19.656 1.551 1 86.19 195 SER A CA 1
ATOM 1558 C C . SER A 1 195 ? 17.438 -20.438 2.131 1 86.19 195 SER A C 1
ATOM 1560 O O . SER A 1 195 ? 17.547 -21.656 1.933 1 86.19 195 SER A O 1
ATOM 1562 N N . GLN A 1 196 ? 18.312 -19.75 2.807 1 87.62 196 GLN A N 1
ATOM 1563 C CA . GLN A 1 196 ? 19.438 -20.391 3.451 1 87.62 196 GLN A CA 1
ATOM 1564 C C . GLN A 1 196 ? 18.984 -21.266 4.621 1 87.62 196 GLN A C 1
ATOM 1566 O O . GLN A 1 196 ? 19.531 -22.344 4.836 1 87.62 196 GLN A O 1
ATOM 1571 N N . ALA A 1 197 ? 18.062 -20.844 5.293 1 89.25 197 ALA A N 1
ATOM 1572 C CA . ALA A 1 197 ? 17.578 -21.547 6.473 1 89.25 197 ALA A CA 1
ATOM 1573 C C . ALA A 1 197 ? 16.75 -22.766 6.082 1 89.25 197 ALA A C 1
ATOM 1575 O O . ALA A 1 197 ? 16.703 -23.766 6.816 1 89.25 197 ALA A O 1
ATOM 1576 N N . PHE A 1 198 ? 16.078 -22.609 4.91 1 87.25 198 PHE A N 1
ATOM 1577 C CA . PHE A 1 198 ? 15.203 -23.688 4.457 1 87.25 198 PHE A CA 1
ATOM 1578 C C . PHE A 1 198 ? 15.508 -24.062 3.01 1 87.25 198 PHE A C 1
ATOM 1580 O O . PHE A 1 198 ? 14.656 -23.906 2.129 1 87.25 198 PHE A O 1
ATOM 1587 N N . PRO A 1 199 ? 16.594 -24.656 2.779 1 79.31 199 PRO A N 1
ATOM 1588 C CA . PRO A 1 199 ? 17.016 -24.938 1.408 1 79.31 199 PRO A CA 1
ATOM 1589 C C . PRO A 1 199 ? 16.125 -25.953 0.697 1 79.31 199 PRO A C 1
ATOM 1591 O O . PRO A 1 199 ? 16 -25.922 -0.53 1 79.31 199 PRO A O 1
ATOM 1594 N N . ASP A 1 200 ? 15.398 -26.781 1.424 1 75.56 200 ASP A N 1
ATOM 1595 C CA . ASP A 1 200 ? 14.617 -27.844 0.808 1 75.56 200 ASP A CA 1
ATOM 1596 C C . ASP A 1 200 ? 13.125 -27.516 0.826 1 75.56 200 ASP A C 1
ATOM 1598 O O . ASP A 1 200 ? 12.289 -28.375 0.544 1 75.56 200 ASP A O 1
ATOM 1602 N N . LEU A 1 201 ? 12.891 -26.266 1.182 1 80.25 201 LEU A N 1
ATOM 1603 C CA . LEU A 1 201 ? 11.477 -25.906 1.258 1 80.25 201 LEU A CA 1
ATOM 1604 C C . LEU A 1 201 ? 10.844 -25.891 -0.129 1 80.25 201 LEU A C 1
ATOM 1606 O O . LEU A 1 201 ? 11.406 -25.312 -1.066 1 80.25 201 LEU A O 1
ATOM 1610 N N . LYS A 1 202 ? 9.711 -26.594 -0.067 1 77.31 202 LYS A N 1
ATOM 1611 C CA . LYS A 1 202 ? 8.93 -26.547 -1.3 1 77.31 202 LYS A CA 1
ATOM 1612 C C . LYS A 1 202 ? 8.234 -25.203 -1.462 1 77.31 202 LYS A C 1
ATOM 1614 O O . LYS A 1 202 ? 7.891 -24.547 -0.473 1 77.31 202 LYS A O 1
ATOM 1619 N N . THR A 1 203 ? 7.977 -24.844 -2.68 1 77.81 203 THR A N 1
ATOM 1620 C CA . THR A 1 203 ? 7.262 -23.594 -2.939 1 77.81 203 THR A CA 1
ATOM 1621 C C . THR A 1 203 ? 5.855 -23.641 -2.357 1 77.81 203 THR A C 1
ATOM 1623 O O . THR A 1 203 ? 5.086 -24.562 -2.654 1 77.81 203 THR A O 1
ATOM 1626 N N . PRO A 1 204 ? 5.594 -22.703 -1.56 1 86.81 204 PRO A N 1
ATOM 1627 C CA . PRO A 1 204 ? 4.27 -22.703 -0.93 1 86.81 204 PRO A CA 1
ATOM 1628 C C . PRO A 1 204 ? 3.143 -22.422 -1.918 1 86.81 204 PRO A C 1
ATOM 1630 O O . PRO A 1 204 ? 3.359 -21.75 -2.926 1 86.81 204 PRO A O 1
ATOM 1633 N N . ALA A 1 205 ? 2.01 -22.938 -1.598 1 88.81 205 ALA A N 1
ATOM 1634 C CA . ALA A 1 205 ? 0.827 -22.766 -2.436 1 88.81 205 ALA A CA 1
ATOM 1635 C C . ALA A 1 205 ? 0.333 -21.328 -2.393 1 88.81 205 ALA A C 1
ATOM 1637 O O . ALA A 1 205 ? -0.314 -20.859 -3.33 1 88.81 205 ALA A O 1
ATOM 1638 N N . VAL A 1 206 ? 0.644 -20.625 -1.302 1 92.44 206 VAL A N 1
ATOM 1639 C CA . VAL A 1 206 ? 0.177 -19.25 -1.127 1 92.44 206 VAL A CA 1
ATOM 1640 C C . VAL A 1 206 ? 1.354 -18.344 -0.765 1 92.44 206 VAL A C 1
ATOM 1642 O O . VAL A 1 206 ? 2.061 -18.594 0.214 1 92.44 206 VAL A O 1
ATOM 1645 N N . GLN A 1 207 ? 1.51 -17.375 -1.552 1 93.44 207 GLN A N 1
ATOM 1646 C CA . GLN A 1 207 ? 2.479 -16.312 -1.297 1 93.44 207 GLN A CA 1
ATOM 1647 C C . GLN A 1 207 ? 1.807 -14.945 -1.29 1 93.44 207 GLN A C 1
ATOM 1649 O O . GLN A 1 207 ? 0.935 -14.672 -2.117 1 93.44 207 GLN A O 1
ATOM 1654 N N . VAL A 1 208 ? 2.195 -14.148 -0.308 1 94.62 208 VAL A N 1
ATOM 1655 C CA . VAL A 1 208 ? 1.583 -12.828 -0.203 1 94.62 208 VAL A CA 1
ATOM 1656 C C . VAL A 1 208 ? 2.67 -11.758 -0.09 1 94.62 208 VAL A C 1
ATOM 1658 O O . VAL A 1 208 ? 3.732 -12.008 0.485 1 94.62 208 VAL A O 1
ATOM 1661 N N . GLY A 1 209 ? 2.338 -10.586 -0.566 1 92.25 209 GLY A N 1
ATOM 1662 C CA . GLY A 1 209 ? 3.293 -9.484 -0.541 1 92.25 209 GLY A CA 1
ATOM 1663 C C . GLY A 1 209 ? 3.162 -8.609 0.692 1 92.25 209 GLY A C 1
ATOM 1664 O O . GLY A 1 209 ? 3.947 -7.68 0.885 1 92.25 209 GLY A O 1
ATOM 1665 N N . LEU A 1 210 ? 2.191 -8.891 1.474 1 92.19 210 LEU A N 1
ATOM 1666 C CA . LEU A 1 210 ? 1.936 -8.094 2.67 1 92.19 210 LEU A CA 1
ATOM 1667 C C . LEU A 1 210 ? 1.608 -8.992 3.859 1 92.19 210 LEU A C 1
ATOM 1669 O O . LEU A 1 210 ? 0.726 -9.852 3.773 1 92.19 210 LEU A O 1
ATOM 1673 N N . GLY A 1 211 ? 2.303 -8.75 4.934 1 93.81 211 GLY A N 1
ATOM 1674 C CA . GLY A 1 211 ? 2.17 -9.578 6.121 1 93.81 211 GLY A CA 1
ATOM 1675 C C . GLY A 1 211 ? 0.753 -9.617 6.664 1 93.81 211 GLY A C 1
ATOM 1676 O O . GLY A 1 211 ? 0.284 -10.672 7.105 1 93.81 211 GLY A O 1
ATOM 1677 N N . ALA A 1 212 ? 0.109 -8.508 6.645 1 91.75 212 ALA A N 1
ATOM 1678 C CA . ALA A 1 212 ? -1.245 -8.43 7.184 1 91.75 212 ALA A CA 1
ATOM 1679 C C . ALA A 1 212 ? -2.184 -9.391 6.465 1 91.75 212 ALA A C 1
ATOM 1681 O O . ALA A 1 212 ? -3.064 -9.992 7.09 1 91.75 212 ALA A O 1
ATOM 1682 N N . LEU A 1 213 ? -2.002 -9.539 5.18 1 92.12 213 LEU A N 1
ATOM 1683 C CA . LEU A 1 213 ? -2.816 -10.477 4.414 1 92.12 213 LEU A CA 1
ATOM 1684 C C . LEU A 1 213 ? -2.521 -11.914 4.824 1 92.12 213 LEU A C 1
ATOM 1686 O O . LEU A 1 213 ? -3.443 -12.711 5.004 1 92.12 213 LEU A O 1
ATOM 1690 N N . GLY A 1 214 ? -1.261 -12.18 4.91 1 94.94 214 GLY A N 1
ATOM 1691 C CA . GLY A 1 214 ? -0.872 -13.508 5.344 1 94.94 214 GLY A CA 1
ATOM 1692 C C . GLY A 1 214 ? -1.415 -13.875 6.711 1 94.94 214 GLY A C 1
ATOM 1693 O O . GLY A 1 214 ? -1.908 -14.984 6.914 1 94.94 214 GLY A O 1
ATOM 1694 N N . LEU A 1 215 ? -1.342 -12.945 7.586 1 95.31 215 LEU A N 1
ATOM 1695 C CA . LEU A 1 215 ? -1.808 -13.195 8.945 1 95.31 215 LEU A CA 1
ATOM 1696 C C . LEU A 1 215 ? -3.318 -13.398 8.969 1 95.31 215 LEU A C 1
ATOM 1698 O O . LEU A 1 215 ? -3.814 -14.289 9.664 1 95.31 215 LEU A O 1
ATOM 1702 N N . GLN A 1 216 ? -4.023 -12.57 8.273 1 91.31 216 GLN A N 1
ATOM 1703 C CA . GLN A 1 216 ? -5.473 -12.742 8.188 1 91.31 216 GLN A CA 1
ATOM 1704 C C . GLN A 1 216 ? -5.832 -14.133 7.668 1 91.31 216 GLN A C 1
ATOM 1706 O O . GLN A 1 216 ? -6.727 -14.789 8.203 1 91.31 216 GLN A O 1
ATOM 1711 N N . HIS A 1 217 ? -5.16 -14.547 6.645 1 93.12 217 HIS A N 1
ATOM 1712 C CA . HIS A 1 217 ? -5.391 -15.867 6.074 1 93.12 217 HIS A CA 1
ATOM 1713 C C . HIS A 1 217 ? -5.109 -16.969 7.094 1 93.12 217 HIS A C 1
ATOM 1715 O O . HIS A 1 217 ? -5.941 -17.844 7.309 1 93.12 217 HIS A O 1
ATOM 1721 N N . VAL A 1 218 ? -3.982 -16.906 7.766 1 95.12 218 VAL A N 1
ATOM 1722 C CA . VAL A 1 218 ? -3.561 -17.906 8.727 1 95.12 218 VAL A CA 1
ATOM 1723 C C . VAL A 1 218 ? -4.562 -17.984 9.875 1 95.12 218 VAL A C 1
ATOM 1725 O O . VAL A 1 218 ? -4.984 -19.062 10.281 1 95.12 218 VAL A O 1
ATOM 1728 N N . LEU A 1 219 ? -4.984 -16.844 10.328 1 94.5 219 LEU A N 1
ATOM 1729 C CA . LEU A 1 219 ? -5.895 -16.797 11.469 1 94.5 219 LEU A CA 1
ATOM 1730 C C . LEU A 1 219 ? -7.273 -17.312 11.086 1 94.5 219 LEU A C 1
ATOM 1732 O O . LEU A 1 219 ? -7.945 -17.953 11.898 1 94.5 219 LEU A O 1
ATOM 1736 N N . ALA A 1 220 ? -7.652 -17.094 9.93 1 90.12 220 ALA A N 1
ATOM 1737 C CA . ALA A 1 220 ? -9 -17.453 9.5 1 90.12 220 ALA A CA 1
ATOM 1738 C C . ALA A 1 220 ? -9.062 -18.891 9.016 1 90.12 220 ALA A C 1
ATOM 1740 O O . ALA A 1 220 ? -10.062 -19.578 9.234 1 90.12 220 ALA A O 1
ATOM 1741 N N . TYR A 1 221 ? -8 -19.359 8.391 1 90.56 221 TYR A N 1
ATOM 1742 C CA . TYR A 1 221 ? -8.109 -20.625 7.684 1 90.56 221 TYR A CA 1
ATOM 1743 C C . TYR A 1 221 ? -7.008 -21.594 8.109 1 90.56 221 TYR A C 1
ATOM 1745 O O . TYR A 1 221 ? -6.898 -22.703 7.578 1 90.56 221 TYR A O 1
ATOM 1753 N N . GLY A 1 222 ? -6.289 -21.141 9.016 1 91.5 222 GLY A N 1
ATOM 1754 C CA . GLY A 1 222 ? -5.195 -21.969 9.484 1 91.5 222 GLY A CA 1
ATOM 1755 C C . GLY A 1 222 ? -3.943 -21.844 8.633 1 91.5 222 GLY A C 1
ATOM 1756 O O . GLY A 1 222 ? -4.016 -21.453 7.465 1 91.5 222 GLY A O 1
ATOM 1757 N N . GLY A 1 223 ? -2.818 -22.109 9.25 1 93.38 223 GLY A N 1
ATOM 1758 C CA . GLY A 1 223 ? -1.564 -22.078 8.516 1 93.38 223 GLY A CA 1
ATOM 1759 C C . GLY A 1 223 ? -0.384 -21.641 9.367 1 93.38 223 GLY A C 1
ATOM 1760 O O . GLY A 1 223 ? -0.481 -21.594 10.594 1 93.38 223 GLY A O 1
ATOM 1761 N N . THR A 1 224 ? 0.739 -21.531 8.617 1 94.69 224 THR A N 1
ATOM 1762 C CA . THR A 1 224 ? 2.023 -21.156 9.203 1 94.69 224 THR A CA 1
ATOM 1763 C C . THR A 1 224 ? 2.684 -20.047 8.391 1 94.69 224 THR A C 1
ATOM 1765 O O . THR A 1 224 ? 2.561 -20.016 7.168 1 94.69 224 THR A O 1
ATOM 1768 N N . GLY A 1 225 ? 3.301 -19.109 9.117 1 96.12 225 GLY A N 1
ATOM 1769 C CA . GLY A 1 225 ? 4.02 -18.062 8.422 1 96.12 225 GLY A CA 1
ATOM 1770 C C . GLY A 1 225 ? 4.91 -17.234 9.328 1 96.12 225 GLY A C 1
ATOM 1771 O O . GLY A 1 225 ? 4.809 -17.328 10.555 1 96.12 225 GLY A O 1
ATOM 1772 N N . TYR A 1 226 ? 5.855 -16.547 8.734 1 96.62 226 TYR A N 1
ATOM 1773 C CA . TYR A 1 226 ? 6.699 -15.609 9.469 1 96.62 226 TYR A CA 1
ATOM 1774 C C . TYR A 1 226 ? 6.02 -14.25 9.602 1 96.62 226 TYR A C 1
ATOM 1776 O O . TYR A 1 226 ? 5.598 -13.656 8.602 1 96.62 226 TYR A O 1
ATOM 1784 N N . PHE A 1 227 ? 5.93 -13.773 10.812 1 97.12 227 PHE A N 1
ATOM 1785 C CA . PHE A 1 227 ? 5.312 -12.484 11.102 1 97.12 227 PHE A CA 1
ATOM 1786 C C . PHE A 1 227 ? 6.09 -11.742 12.18 1 97.12 227 PHE A C 1
ATOM 1788 O O . PHE A 1 227 ? 6.797 -12.359 12.984 1 97.12 227 PHE A O 1
ATOM 1795 N N . PRO A 1 228 ? 6 -10.398 12.156 1 95.31 228 PRO A N 1
ATOM 1796 C CA . PRO A 1 228 ? 6.656 -9.656 13.234 1 95.31 228 PRO A CA 1
ATOM 1797 C C . PRO A 1 228 ? 6.117 -10.016 14.617 1 95.31 228 PRO A C 1
ATOM 1799 O O . PRO A 1 228 ? 4.902 -10.07 14.812 1 95.31 228 PRO A O 1
ATOM 1802 N N . MET A 1 229 ? 7.004 -10.195 15.547 1 94.5 229 MET A N 1
ATOM 1803 C CA . MET A 1 229 ? 6.621 -10.492 16.922 1 94.5 229 MET A CA 1
ATOM 1804 C C . MET A 1 229 ? 5.695 -9.414 17.469 1 94.5 229 MET A C 1
ATOM 1806 O O . MET A 1 229 ? 4.711 -9.727 18.156 1 94.5 229 MET A O 1
ATOM 1810 N N . ARG A 1 230 ? 5.973 -8.164 17.141 1 91.44 230 ARG A N 1
ATOM 1811 C CA . ARG A 1 230 ? 5.172 -7.035 17.594 1 91.44 230 ARG A CA 1
ATOM 1812 C C . ARG A 1 230 ? 3.703 -7.219 17.234 1 91.44 230 ARG A C 1
ATOM 1814 O O . ARG A 1 230 ? 2.816 -6.852 18 1 91.44 230 ARG A O 1
ATOM 1821 N N . VAL A 1 231 ? 3.484 -7.848 16.172 1 92.06 231 VAL A N 1
ATOM 1822 C CA . VAL A 1 231 ? 2.135 -7.965 15.633 1 92.06 231 VAL A CA 1
ATOM 1823 C C . VAL A 1 231 ? 1.471 -9.227 16.172 1 92.06 231 VAL A C 1
ATOM 1825 O O . VAL A 1 231 ? 0.277 -9.227 16.484 1 92.06 231 VAL A O 1
ATOM 1828 N N . VAL A 1 232 ? 2.225 -10.312 16.375 1 96 232 VAL A N 1
ATOM 1829 C CA . VAL A 1 232 ? 1.593 -11.602 16.656 1 96 232 VAL A CA 1
ATOM 1830 C C . VAL A 1 232 ? 1.61 -11.875 18.156 1 96 232 VAL A C 1
ATOM 1832 O O . VAL A 1 232 ? 0.997 -12.836 18.625 1 96 232 VAL A O 1
ATOM 1835 N N . ARG A 1 233 ? 2.246 -11.047 18.953 1 94.31 233 ARG A N 1
ATOM 1836 C CA . ARG A 1 233 ? 2.402 -11.258 20.375 1 94.31 233 ARG A CA 1
ATOM 1837 C C . ARG A 1 233 ? 1.05 -11.469 21.047 1 94.31 233 ARG A C 1
ATOM 1839 O O . ARG A 1 233 ? 0.895 -12.375 21.875 1 94.31 233 ARG A O 1
ATOM 1846 N N . SER A 1 234 ? 0.095 -10.648 20.719 1 92.25 234 SER A N 1
ATOM 1847 C CA . SER A 1 234 ? -1.215 -10.75 21.344 1 92.25 234 SER A CA 1
ATOM 1848 C C . SER A 1 234 ? -1.908 -12.055 20.984 1 92.25 234 SER A C 1
ATOM 1850 O O . SER A 1 234 ? -2.629 -12.633 21.812 1 92.25 234 SER A O 1
ATOM 1852 N N . TYR A 1 235 ? -1.691 -12.547 19.844 1 96.44 235 TYR A N 1
ATOM 1853 C CA . TYR A 1 235 ? -2.285 -13.812 19.422 1 96.44 235 TYR A CA 1
ATOM 1854 C C . TYR A 1 235 ? -1.598 -14.992 20.109 1 96.44 235 TYR A C 1
ATOM 1856 O O . TYR A 1 235 ? -2.238 -16 20.406 1 96.44 235 TYR A O 1
ATOM 1864 N N . LEU A 1 236 ? -0.31 -14.82 20.344 1 96.94 236 LEU A N 1
ATOM 1865 C CA . LEU A 1 236 ? 0.436 -15.836 21.078 1 96.94 236 LEU A CA 1
ATOM 1866 C C . LEU A 1 236 ? -0.046 -15.922 22.516 1 96.94 236 LEU A C 1
ATOM 1868 O O . LEU A 1 236 ? -0.326 -17.016 23.016 1 96.94 236 LEU A O 1
ATOM 1872 N N . SER A 1 237 ? -0.216 -14.773 23.094 1 96.31 237 SER A N 1
ATOM 1873 C CA . SER A 1 237 ? -0.669 -14.711 24.484 1 96.31 237 SER A CA 1
ATOM 1874 C C . SER A 1 237 ? -2.088 -15.258 24.625 1 96.31 237 SER A C 1
ATOM 1876 O O . SER A 1 237 ? -2.434 -15.844 25.641 1 96.31 237 SER A O 1
ATOM 1878 N N . ALA A 1 238 ? -2.857 -15.156 23.609 1 96.69 238 ALA A N 1
ATOM 1879 C CA . ALA A 1 238 ? -4.258 -15.578 23.625 1 96.69 238 ALA A CA 1
ATOM 1880 C C . ALA A 1 238 ? -4.395 -17.047 23.219 1 96.69 238 ALA A C 1
ATOM 1882 O O . ALA A 1 238 ? -5.496 -17.594 23.234 1 96.69 238 ALA A O 1
ATOM 1883 N N . GLY A 1 239 ? -3.346 -17.609 22.844 1 96.81 239 GLY A N 1
ATOM 1884 C CA . GLY A 1 239 ? -3.365 -19 22.469 1 96.81 239 GLY A CA 1
ATOM 1885 C C . GLY A 1 239 ? -3.98 -19.25 21.094 1 96.81 239 GLY A C 1
ATOM 1886 O O . GLY A 1 239 ? -4.461 -20.344 20.812 1 96.81 239 GLY A O 1
ATOM 1887 N N . ARG A 1 240 ? -4.023 -18.234 20.312 1 97.25 240 ARG A N 1
ATOM 1888 C CA . ARG A 1 240 ? -4.559 -18.359 18.953 1 97.25 240 ARG A CA 1
ATOM 1889 C C . ARG A 1 240 ? -3.461 -18.703 17.969 1 97.25 240 ARG A C 1
ATOM 1891 O O . ARG A 1 240 ? -3.74 -19.219 16.875 1 97.25 240 ARG A O 1
ATOM 1898 N N . LEU A 1 241 ? -2.25 -18.344 18.312 1 97.81 241 LEU A N 1
ATOM 1899 C CA . LEU A 1 241 ? -1.057 -18.719 17.562 1 97.81 241 LEU A CA 1
ATOM 1900 C C . LEU A 1 241 ? -0.014 -19.359 18.469 1 97.81 241 LEU A C 1
ATOM 1902 O O . LEU A 1 241 ? -0.01 -19.109 19.672 1 97.81 241 LEU A O 1
ATOM 1906 N N . PHE A 1 242 ? 0.888 -20.109 17.797 1 97.12 242 PHE A N 1
ATOM 1907 C CA . PHE A 1 242 ? 1.981 -20.766 18.5 1 97.12 242 PHE A CA 1
ATOM 1908 C C . PHE A 1 242 ? 3.285 -20.625 17.734 1 97.12 242 PHE A C 1
ATOM 1910 O O . PHE A 1 242 ? 3.309 -20.781 16.5 1 97.12 242 PHE A O 1
ATOM 1917 N N . GLU A 1 243 ? 4.328 -20.344 18.516 1 96.69 243 GLU A N 1
ATOM 1918 C CA . GLU A 1 243 ? 5.637 -20.328 17.875 1 96.69 243 GLU A CA 1
ATOM 1919 C C . GLU A 1 243 ? 6.047 -21.734 17.438 1 96.69 243 GLU A C 1
ATOM 1921 O O . GLU A 1 243 ? 5.848 -22.703 18.172 1 96.69 243 GLU A O 1
ATOM 1926 N N . VAL A 1 244 ? 6.594 -21.859 16.234 1 94.56 244 VAL A N 1
ATOM 1927 C CA . VAL A 1 244 ? 7.078 -23.141 15.75 1 94.56 244 VAL A CA 1
ATOM 1928 C C . VAL A 1 244 ? 8.422 -23.469 16.406 1 94.56 244 VAL A C 1
ATOM 1930 O O . VAL A 1 244 ? 9.391 -22.719 16.25 1 94.56 244 VAL A O 1
ATOM 1933 N N . THR A 1 245 ? 8.422 -24.594 17.016 1 91.88 245 THR A N 1
ATOM 1934 C CA . THR A 1 245 ? 9.617 -24.953 17.766 1 91.88 245 THR A CA 1
ATOM 1935 C C . THR A 1 245 ? 10.789 -25.219 16.828 1 91.88 245 THR A C 1
ATOM 1937 O O . THR A 1 245 ? 10.648 -25.922 15.828 1 91.88 245 THR A O 1
ATOM 1940 N N . GLY A 1 246 ? 11.922 -24.562 17.156 1 91 246 GLY A N 1
ATOM 1941 C CA . GLY A 1 246 ? 13.148 -24.844 16.406 1 91 246 GLY A CA 1
ATOM 1942 C C . GLY A 1 246 ? 13.305 -23.953 15.188 1 91 246 GLY A C 1
ATOM 1943 O O . GLY A 1 246 ? 14.336 -24 14.508 1 91 246 GLY A O 1
ATOM 1944 N N . ALA A 1 247 ? 12.32 -23.188 14.875 1 93.12 247 ALA A N 1
ATOM 1945 C CA . ALA A 1 247 ? 12.406 -22.328 13.695 1 93.12 247 ALA A CA 1
ATOM 1946 C C . ALA A 1 247 ? 13.312 -21.125 13.953 1 93.12 247 ALA A C 1
ATOM 1948 O O . ALA A 1 247 ? 13.273 -20.531 15.031 1 93.12 247 ALA A O 1
ATOM 1949 N N . PRO A 1 248 ? 14.094 -20.766 12.969 1 94.94 248 PRO A N 1
ATOM 1950 C CA . PRO A 1 248 ? 14.922 -19.578 13.148 1 94.94 248 PRO A CA 1
ATOM 1951 C C . PRO A 1 248 ? 14.109 -18.281 13.125 1 94.94 248 PRO A C 1
ATOM 1953 O O . PRO A 1 248 ? 13.008 -18.25 12.562 1 94.94 248 PRO A O 1
ATOM 1956 N N . GLU A 1 249 ? 14.68 -17.297 13.781 1 96.19 249 GLU A N 1
ATOM 1957 C CA . GLU A 1 249 ? 14.141 -15.938 13.68 1 96.19 249 GLU A CA 1
ATOM 1958 C C . GLU A 1 249 ? 14.961 -15.094 12.711 1 96.19 249 GLU A C 1
ATOM 1960 O O . GLU A 1 249 ? 16.156 -15.344 12.508 1 96.19 249 GLU A O 1
ATOM 1965 N N . PHE A 1 250 ? 14.203 -14.156 12.086 1 96 250 PHE A N 1
ATOM 1966 C CA . PHE A 1 250 ? 14.891 -13.219 11.203 1 96 250 PHE A CA 1
ATOM 1967 C C . PHE A 1 250 ? 14.719 -11.789 11.703 1 96 250 PHE A C 1
ATOM 1969 O O . PHE A 1 250 ? 13.625 -11.398 12.117 1 96 250 PHE A O 1
ATOM 1976 N N . ARG A 1 251 ? 15.773 -11.023 11.695 1 93.06 251 ARG A N 1
ATOM 1977 C CA . ARG A 1 251 ? 15.734 -9.633 12.125 1 93.06 251 ARG A CA 1
ATOM 1978 C C . ARG A 1 251 ? 15.57 -8.688 10.938 1 93.06 251 ARG A C 1
ATOM 1980 O O . ARG A 1 251 ? 16.141 -8.922 9.875 1 93.06 251 ARG A O 1
ATOM 1987 N N . ARG A 1 252 ? 14.773 -7.684 11.203 1 91.5 252 ARG A N 1
ATOM 1988 C CA . ARG A 1 252 ? 14.484 -6.68 10.18 1 91.5 252 ARG A CA 1
ATOM 1989 C C . ARG A 1 252 ? 14.344 -5.293 10.805 1 91.5 252 ARG A C 1
ATOM 1991 O O . ARG A 1 252 ? 13.25 -4.91 11.227 1 91.5 252 ARG A O 1
ATOM 1998 N N . PRO A 1 253 ? 15.375 -4.543 10.812 1 92.38 253 PRO A N 1
ATOM 1999 C CA . PRO A 1 253 ? 15.305 -3.23 11.461 1 92.38 253 PRO A CA 1
ATOM 2000 C C . PRO A 1 253 ? 14.383 -2.262 10.727 1 92.38 253 PRO A C 1
ATOM 2002 O O . PRO A 1 253 ? 14.336 -2.266 9.492 1 92.38 253 PRO A O 1
ATOM 2005 N N . ALA A 1 254 ? 13.688 -1.494 11.469 1 95.38 254 ALA A N 1
ATOM 2006 C CA . ALA A 1 254 ? 12.898 -0.377 10.961 1 95.38 254 ALA A CA 1
ATOM 2007 C C . ALA A 1 254 ? 13.562 0.958 11.289 1 95.38 254 ALA A C 1
ATOM 2009 O O . ALA A 1 254 ? 14.148 1.124 12.359 1 95.38 254 ALA A O 1
ATOM 2010 N N . TYR A 1 255 ? 13.352 1.92 10.375 1 96.5 255 TYR A N 1
ATOM 2011 C CA . TYR A 1 255 ? 14.102 3.168 10.484 1 96.5 255 TYR A CA 1
ATOM 2012 C C . TYR A 1 255 ? 13.164 4.371 10.453 1 96.5 255 TYR A C 1
ATOM 2014 O O . TYR A 1 255 ? 12.117 4.332 9.805 1 96.5 255 TYR A O 1
ATOM 2022 N N . LEU A 1 256 ? 13.594 5.348 11.203 1 97.5 256 LEU A N 1
ATOM 2023 C CA . LEU A 1 256 ? 13.039 6.691 11.102 1 97.5 256 LEU A CA 1
ATOM 2024 C C . LEU A 1 256 ? 13.898 7.57 10.195 1 97.5 256 LEU A C 1
ATOM 2026 O O . LEU A 1 256 ? 15.109 7.695 10.414 1 97.5 256 LEU A O 1
ATOM 2030 N N . VAL A 1 257 ? 13.258 8.141 9.141 1 96.88 257 VAL A N 1
ATOM 2031 C CA . VAL A 1 257 ? 13.984 8.953 8.164 1 96.88 257 VAL A CA 1
ATOM 2032 C C . VAL A 1 257 ? 13.352 10.336 8.062 1 96.88 257 VAL A C 1
ATOM 2034 O O . VAL A 1 257 ? 12.125 10.453 7.977 1 96.88 257 VAL A O 1
ATOM 2037 N N . HIS A 1 258 ? 14.094 11.336 8.117 1 94.5 258 HIS A N 1
ATOM 2038 C CA . HIS A 1 258 ? 13.609 12.695 7.898 1 94.5 258 HIS A CA 1
ATOM 2039 C C . HIS A 1 258 ? 14.711 13.586 7.32 1 94.5 258 HIS A C 1
ATOM 2041 O O . HIS A 1 258 ? 15.891 13.242 7.398 1 94.5 258 HIS A O 1
ATOM 2047 N N . ALA A 1 259 ? 14.273 14.656 6.66 1 85.81 259 ALA A N 1
ATOM 2048 C CA . ALA A 1 259 ? 15.25 15.594 6.105 1 85.81 259 ALA A CA 1
ATOM 2049 C C . ALA A 1 259 ? 16.016 16.297 7.219 1 85.81 259 ALA A C 1
ATOM 2051 O O . ALA A 1 259 ? 15.453 16.641 8.258 1 85.81 259 ALA A O 1
ATOM 2052 N N . GLU A 1 260 ? 17.234 16.453 6.895 1 81.19 260 GLU A N 1
ATOM 2053 C CA . GLU A 1 260 ? 18.031 17.281 7.785 1 81.19 260 GLU A CA 1
ATOM 2054 C C . GLU A 1 260 ? 17.656 18.766 7.66 1 81.19 260 GLU A C 1
ATOM 2056 O O . GLU A 1 260 ? 17.625 19.312 6.551 1 81.19 260 GLU A O 1
ATOM 2061 N N . ASP A 1 261 ? 17.047 19.203 8.578 1 72.62 261 ASP A N 1
ATOM 2062 C CA . ASP A 1 261 ? 16.672 20.609 8.578 1 72.62 261 ASP A CA 1
ATOM 2063 C C . ASP A 1 261 ? 16.984 21.266 9.93 1 72.62 261 ASP A C 1
ATOM 2065 O O . ASP A 1 261 ? 16.281 21.016 10.914 1 72.62 261 ASP A O 1
ATOM 2069 N N . GLU A 1 262 ? 17.953 22.125 9.891 1 61.28 262 GLU A N 1
ATOM 2070 C CA . GLU A 1 262 ? 18.422 22.781 11.109 1 61.28 262 GLU A CA 1
ATOM 2071 C C . GLU A 1 262 ? 17.438 23.875 11.547 1 61.28 262 GLU A C 1
ATOM 2073 O O . GLU A 1 262 ? 17.484 24.328 12.688 1 61.28 262 GLU A O 1
ATOM 2078 N N . THR A 1 263 ? 16.578 24.172 10.672 1 62.66 263 THR A N 1
ATOM 2079 C CA . THR A 1 263 ? 15.688 25.281 10.984 1 62.66 263 THR A CA 1
ATOM 2080 C C . THR A 1 263 ? 14.359 24.781 11.547 1 62.66 263 THR A C 1
ATOM 2082 O O . THR A 1 263 ? 13.461 25.578 11.828 1 62.66 263 THR A O 1
ATOM 2085 N N . ARG A 1 264 ? 14.391 23.562 11.836 1 71.88 264 ARG A N 1
ATOM 2086 C CA . ARG A 1 264 ? 13.094 23.047 12.273 1 71.88 264 ARG A CA 1
ATOM 2087 C C . ARG A 1 264 ? 12.773 23.531 13.68 1 71.88 264 ARG A C 1
ATOM 2089 O O . ARG A 1 264 ? 13.664 23.625 14.531 1 71.88 264 ARG A O 1
ATOM 2096 N N . GLU A 1 265 ? 11.578 23.797 13.852 1 76.56 265 GLU A N 1
ATOM 2097 C CA . GLU A 1 265 ? 11.055 24.266 15.133 1 76.56 265 GLU A CA 1
ATOM 2098 C C . GLU A 1 265 ? 11.047 23.156 16.172 1 76.56 265 GLU A C 1
ATOM 2100 O O . GLU A 1 265 ? 11.133 21.969 15.828 1 76.56 265 GLU A O 1
ATOM 2105 N N . ASP A 1 266 ? 10.945 23.469 17.438 1 87.12 266 ASP A N 1
ATOM 2106 C CA . ASP A 1 266 ? 10.992 22.594 18.594 1 87.12 266 ASP A CA 1
ATOM 2107 C C . ASP A 1 266 ? 9.891 21.531 18.531 1 87.12 266 ASP A C 1
ATOM 2109 O O . ASP A 1 266 ? 10.078 20.406 19 1 87.12 266 ASP A O 1
ATOM 2113 N N . TRP A 1 267 ? 8.836 21.906 17.828 1 89.25 267 TRP A N 1
ATOM 2114 C CA . TRP A 1 267 ? 7.711 20.984 17.812 1 89.25 267 TRP A CA 1
ATOM 2115 C C . TRP A 1 267 ? 8.07 19.703 17.047 1 89.25 267 TRP A C 1
ATOM 2117 O O . TRP A 1 267 ? 7.582 18.625 17.375 1 89.25 267 TRP A O 1
ATOM 2127 N N . PHE A 1 268 ? 8.953 19.766 16.109 1 93.19 268 PHE A N 1
ATOM 2128 C CA . PHE A 1 268 ? 9.352 18.625 15.312 1 93.19 268 PHE A CA 1
ATOM 2129 C C . PHE A 1 268 ? 10.172 17.641 16.141 1 93.19 268 PHE A C 1
ATOM 2131 O O . PHE A 1 268 ? 9.953 16.422 16.078 1 93.19 268 PHE A O 1
ATOM 2138 N N . ASP A 1 269 ? 11.031 18.203 16.938 1 93.75 269 ASP A N 1
ATOM 2139 C CA . ASP A 1 269 ? 11.805 17.359 17.844 1 93.75 269 ASP A CA 1
ATOM 2140 C C . ASP A 1 269 ? 10.891 16.641 18.828 1 93.75 269 ASP A C 1
ATOM 2142 O O . ASP A 1 269 ? 11.133 15.469 19.172 1 93.75 269 ASP A O 1
ATOM 2146 N N . THR A 1 270 ? 9.922 17.344 19.219 1 94.81 270 THR A N 1
ATOM 2147 C CA . THR A 1 270 ? 8.945 16.734 20.109 1 94.81 270 THR A CA 1
ATOM 2148 C C . THR A 1 270 ? 8.234 15.578 19.422 1 94.81 270 THR A C 1
ATOM 2150 O O . THR A 1 270 ? 8.023 14.523 20.031 1 94.81 270 THR A O 1
ATOM 2153 N N . ALA A 1 271 ? 7.883 15.75 18.203 1 96.12 271 ALA A N 1
ATOM 2154 C CA . ALA A 1 271 ? 7.25 14.688 17.422 1 96.12 271 ALA A CA 1
ATOM 2155 C C . ALA A 1 271 ? 8.148 13.461 17.328 1 96.12 271 ALA A C 1
ATOM 2157 O O . ALA A 1 271 ? 7.695 12.336 17.516 1 96.12 271 ALA A O 1
ATOM 2158 N N . LEU A 1 272 ? 9.438 13.719 17.109 1 96.62 272 LEU A N 1
ATOM 2159 C CA . LEU A 1 272 ? 10.406 12.625 17 1 96.62 272 LEU A CA 1
ATOM 2160 C C . LEU A 1 272 ? 10.547 11.891 18.328 1 96.62 272 LEU A C 1
ATOM 2162 O O . LEU A 1 272 ? 10.594 10.664 18.359 1 96.62 272 LEU A O 1
ATOM 2166 N N . ASP A 1 273 ? 10.617 12.664 19.359 1 96.69 273 ASP A N 1
ATOM 2167 C CA . ASP A 1 273 ? 10.734 12.062 20.688 1 96.69 273 ASP A CA 1
ATOM 2168 C C . ASP A 1 273 ? 9.508 11.211 21.016 1 96.69 273 ASP A C 1
ATOM 2170 O O . ASP A 1 273 ? 9.633 10.141 21.609 1 96.69 273 ASP A O 1
ATOM 2174 N N . GLY A 1 274 ? 8.352 11.703 20.641 1 97.06 274 GLY A N 1
ATOM 2175 C CA . GLY A 1 274 ? 7.145 10.922 20.812 1 97.06 274 GLY A CA 1
ATOM 2176 C C . GLY A 1 274 ? 7.172 9.602 20.062 1 97.06 274 GLY A C 1
ATOM 2177 O O . GLY A 1 274 ? 6.738 8.578 20.594 1 97.06 274 GLY A O 1
ATOM 2178 N N . LEU A 1 275 ? 7.672 9.648 18.891 1 96.88 275 LEU A N 1
ATOM 2179 C CA . LEU A 1 275 ? 7.762 8.438 18.078 1 96.88 275 LEU A CA 1
ATOM 2180 C C . LEU A 1 275 ? 8.742 7.441 18.688 1 96.88 275 LEU A C 1
ATOM 2182 O O . LEU A 1 275 ? 8.453 6.246 18.75 1 96.88 275 LEU A O 1
ATOM 2186 N N . ARG A 1 276 ? 9.859 7.965 19.156 1 96.88 276 ARG A N 1
ATOM 2187 C CA . ARG A 1 276 ? 10.836 7.117 19.844 1 96.88 276 ARG A CA 1
ATOM 2188 C C . ARG A 1 276 ? 10.227 6.484 21.078 1 96.88 276 ARG A C 1
ATOM 2190 O O . ARG A 1 276 ? 10.461 5.309 21.375 1 96.88 276 ARG A O 1
ATOM 2197 N N . TYR A 1 277 ? 9.477 7.25 21.75 1 96.12 277 TYR A N 1
ATOM 2198 C CA . TYR A 1 277 ? 8.812 6.758 22.953 1 96.12 277 TYR A CA 1
ATOM 2199 C C . TYR A 1 277 ? 7.848 5.625 22.625 1 96.12 277 TYR A C 1
ATOM 2201 O O . TYR A 1 277 ? 7.906 4.555 23.234 1 96.12 277 TYR A O 1
ATOM 2209 N N . VAL A 1 278 ? 7.016 5.812 21.656 1 95.06 278 VAL A N 1
ATOM 2210 C CA . VAL A 1 278 ? 6.043 4.801 21.266 1 95.06 278 VAL A CA 1
ATOM 2211 C C . VAL A 1 278 ? 6.766 3.537 20.797 1 95.06 278 VAL A C 1
ATOM 2213 O O . VAL A 1 278 ? 6.355 2.422 21.125 1 95.06 278 VAL A O 1
ATOM 2216 N N . ALA A 1 279 ? 7.82 3.727 20.016 1 95 279 ALA A N 1
ATOM 2217 C CA . ALA A 1 279 ? 8.602 2.592 19.547 1 95 279 ALA A CA 1
ATOM 2218 C C . ALA A 1 279 ? 9.203 1.812 20.719 1 95 279 ALA A C 1
ATOM 2220 O O . ALA A 1 279 ? 9.297 0.583 20.672 1 95 279 ALA A O 1
ATOM 2221 N N . SER A 1 280 ? 9.625 2.506 21.734 1 94 280 SER A N 1
ATOM 2222 C CA . SER A 1 280 ? 10.242 1.866 22.891 1 94 280 SER A CA 1
ATOM 2223 C C . SER A 1 280 ? 9.25 0.987 23.641 1 94 280 SER A C 1
ATOM 2225 O O . SER A 1 280 ? 9.641 0.046 24.328 1 94 280 SER A O 1
ATOM 2227 N N . LEU A 1 281 ? 7.941 1.316 23.5 1 89.88 281 LEU A N 1
ATOM 2228 C CA . LEU A 1 281 ? 6.906 0.515 24.141 1 89.88 281 LEU A CA 1
ATOM 2229 C C . LEU A 1 281 ? 6.777 -0.848 23.469 1 89.88 281 LEU A C 1
ATOM 2231 O O . LEU A 1 281 ? 6.223 -1.782 24.062 1 89.88 281 LEU A O 1
ATOM 2235 N N . GLU A 1 282 ? 7.223 -0.908 22.234 1 84.12 282 GLU A N 1
ATOM 2236 C CA . GLU A 1 282 ? 7.09 -2.139 21.453 1 84.12 282 GLU A CA 1
ATOM 2237 C C . GLU A 1 282 ? 8.383 -2.945 21.469 1 84.12 282 GLU A C 1
ATOM 2239 O O . GLU A 1 282 ? 8.43 -4.059 20.953 1 84.12 282 GLU A O 1
ATOM 2244 N N . ASN A 1 283 ? 9.43 -2.26 21.938 1 74.44 283 ASN A N 1
ATOM 2245 C CA . ASN A 1 283 ? 10.711 -2.963 21.984 1 74.44 283 ASN A CA 1
ATOM 2246 C C . ASN A 1 283 ? 10.648 -4.176 22.906 1 74.44 283 ASN A C 1
ATOM 2248 O O . ASN A 1 283 ? 10.055 -4.109 23.984 1 74.44 283 ASN A O 1
ATOM 2252 N N . GLU A 1 284 ? 10.766 -5.391 22.25 1 63.12 284 GLU A N 1
ATOM 2253 C CA . GLU A 1 284 ? 10.812 -6.625 23.031 1 63.12 284 GLU A CA 1
ATOM 2254 C C . GLU A 1 284 ? 12.156 -6.77 23.75 1 63.12 284 GLU A C 1
ATOM 2256 O O . GLU A 1 284 ? 13.203 -6.469 23.188 1 63.12 284 GLU A O 1
ATOM 2261 N N . ASP A 1 285 ? 12.344 -6.371 25 1 49.12 285 ASP A N 1
ATOM 2262 C CA . ASP A 1 285 ? 13.547 -6.777 25.719 1 49.12 285 ASP A CA 1
ATOM 2263 C C . ASP A 1 285 ? 13.93 -8.219 25.375 1 49.12 285 ASP A C 1
ATOM 2265 O O . ASP A 1 285 ? 13.062 -9.055 25.125 1 49.12 285 ASP A O 1
ATOM 2269 N N . MET B 1 1 ? 15.727 -12.031 -29.984 1 50.81 1 MET B N 1
ATOM 2270 C CA . MET B 1 1 ? 15.547 -10.734 -29.328 1 50.81 1 MET B CA 1
ATOM 2271 C C . MET B 1 1 ? 15.656 -10.859 -27.812 1 50.81 1 MET B C 1
ATOM 2273 O O . MET B 1 1 ? 15.18 -11.844 -27.234 1 50.81 1 MET B O 1
ATOM 2277 N N . ASN B 1 2 ? 16.547 -10.164 -27.266 1 70.75 2 ASN B N 1
ATOM 2278 C CA . ASN B 1 2 ? 16.891 -10.062 -25.859 1 70.75 2 ASN B CA 1
ATOM 2279 C C . ASN B 1 2 ? 15.781 -9.383 -25.047 1 70.75 2 ASN B C 1
ATOM 2281 O O . ASN B 1 2 ? 15.398 -8.25 -25.344 1 70.75 2 ASN B O 1
ATOM 2285 N N . ILE B 1 3 ? 15.109 -10.172 -24.328 1 79.44 3 ILE B N 1
ATOM 2286 C CA . ILE B 1 3 ? 14 -9.695 -23.5 1 79.44 3 ILE B CA 1
ATOM 2287 C C . ILE B 1 3 ? 14.383 -8.383 -22.828 1 79.44 3 ILE B C 1
ATOM 2289 O O . ILE B 1 3 ? 13.523 -7.527 -22.594 1 79.44 3 ILE B O 1
ATOM 2293 N N . ASP B 1 4 ? 15.586 -8.25 -22.688 1 85.19 4 ASP B N 1
ATOM 2294 C CA . ASP B 1 4 ? 16.062 -7.043 -22.031 1 85.19 4 ASP B CA 1
ATOM 2295 C C . ASP B 1 4 ? 15.859 -5.816 -22.922 1 85.19 4 ASP B C 1
ATOM 2297 O O . ASP B 1 4 ? 15.625 -4.715 -22.422 1 85.19 4 ASP B O 1
ATOM 2301 N N . LEU B 1 5 ? 15.891 -6.055 -24.203 1 86.56 5 LEU B N 1
ATOM 2302 C CA . LEU B 1 5 ? 15.656 -4.941 -25.109 1 86.56 5 LEU B CA 1
ATOM 2303 C C . LEU B 1 5 ? 14.211 -4.461 -25.016 1 86.56 5 LEU B C 1
ATOM 2305 O O . LEU B 1 5 ? 13.953 -3.258 -24.922 1 86.56 5 LEU B O 1
ATOM 2309 N N . ALA B 1 6 ? 13.328 -5.438 -25 1 85.62 6 ALA B N 1
ATOM 2310 C CA . ALA B 1 6 ? 11.906 -5.117 -24.906 1 85.62 6 ALA B CA 1
ATOM 2311 C C . ALA B 1 6 ? 11.57 -4.477 -23.562 1 85.62 6 ALA B C 1
ATOM 2313 O O . ALA B 1 6 ? 10.812 -3.51 -23.5 1 85.62 6 ALA B O 1
ATOM 2314 N N . ARG B 1 7 ? 12.164 -5.051 -22.562 1 86.31 7 ARG B N 1
ATOM 2315 C CA . ARG B 1 7 ? 11.961 -4.5 -21.219 1 86.31 7 ARG B CA 1
ATOM 2316 C C . ARG B 1 7 ? 12.484 -3.068 -21.141 1 86.31 7 ARG B C 1
ATOM 2318 O O . ARG B 1 7 ? 11.828 -2.201 -20.562 1 86.31 7 ARG B O 1
ATOM 2325 N N . THR B 1 8 ? 13.648 -2.953 -21.672 1 87.5 8 THR B N 1
ATOM 2326 C CA . THR B 1 8 ? 14.25 -1.624 -21.688 1 87.5 8 THR B CA 1
ATOM 2327 C C . THR B 1 8 ? 13.359 -0.636 -22.438 1 87.5 8 THR B C 1
ATOM 2329 O O . THR B 1 8 ? 13.117 0.472 -21.953 1 87.5 8 THR B O 1
ATOM 2332 N N . PHE B 1 9 ? 12.828 -1.084 -23.562 1 89.94 9 PHE B N 1
ATOM 2333 C CA . PHE B 1 9 ? 11.906 -0.275 -24.359 1 89.94 9 PHE B CA 1
ATOM 2334 C C . PHE B 1 9 ? 10.688 0.124 -23.547 1 89.94 9 PHE B C 1
ATOM 2336 O O . PHE B 1 9 ? 10.344 1.305 -23.469 1 89.94 9 PHE B O 1
ATOM 2343 N N . LEU B 1 10 ? 10.094 -0.838 -22.891 1 85.5 10 LEU B N 1
ATOM 2344 C CA . LEU B 1 10 ? 8.867 -0.59 -22.141 1 85.5 10 LEU B CA 1
ATOM 2345 C C . LEU B 1 10 ? 9.125 0.331 -20.953 1 85.5 10 LEU B C 1
ATOM 2347 O O . LEU B 1 10 ? 8.281 1.155 -20.609 1 85.5 10 LEU B O 1
ATOM 2351 N N . GLU B 1 11 ? 10.281 0.074 -20.359 1 84.5 11 GLU B N 1
ATOM 2352 C CA . GLU B 1 11 ? 10.641 0.938 -19.25 1 84.5 11 GLU B CA 1
ATOM 2353 C C . GLU B 1 11 ? 10.805 2.387 -19.688 1 84.5 11 GLU B C 1
ATOM 2355 O O . GLU B 1 11 ? 10.406 3.311 -18.984 1 84.5 11 GLU B O 1
ATOM 2360 N N . ILE B 1 12 ? 11.328 2.459 -20.875 1 84.81 12 ILE B N 1
ATOM 2361 C CA . ILE B 1 12 ? 11.484 3.799 -21.422 1 84.81 12 ILE B CA 1
ATOM 2362 C C . ILE B 1 12 ? 10.117 4.391 -21.75 1 84.81 12 ILE B C 1
ATOM 2364 O O . ILE B 1 12 ? 9.867 5.57 -21.484 1 84.81 12 ILE B O 1
ATOM 2368 N N . VAL B 1 13 ? 9.25 3.633 -22.266 1 80.44 13 VAL B N 1
ATOM 2369 C CA . VAL B 1 13 ? 7.895 4.062 -22.594 1 80.44 13 VAL B CA 1
ATOM 2370 C C . VAL B 1 13 ? 7.184 4.535 -21.328 1 80.44 13 VAL B C 1
ATOM 2372 O O . VAL B 1 13 ? 6.504 5.562 -21.344 1 80.44 13 VAL B O 1
ATOM 2375 N N . ASP B 1 14 ? 7.41 3.775 -20.375 1 75.31 14 ASP B N 1
ATOM 2376 C CA . ASP B 1 14 ? 6.727 4.035 -19.125 1 75.31 14 ASP B CA 1
ATOM 2377 C C . ASP B 1 14 ? 7.273 5.289 -18.438 1 75.31 14 ASP B C 1
ATOM 2379 O O . ASP B 1 14 ? 6.512 6.098 -17.906 1 75.31 14 ASP B O 1
ATOM 2383 N N . THR B 1 15 ? 8.57 5.336 -18.516 1 74.25 15 THR B N 1
ATOM 2384 C CA . THR B 1 15 ? 9.219 6.422 -17.797 1 74.25 15 THR B CA 1
ATOM 2385 C C . THR B 1 15 ? 9.344 7.66 -18.672 1 74.25 15 THR B C 1
ATOM 2387 O O . THR B 1 15 ? 9.508 8.773 -18.172 1 74.25 15 THR B O 1
ATOM 2390 N N . GLY B 1 16 ? 9.312 7.398 -19.984 1 74.69 16 GLY B N 1
ATOM 2391 C CA . GLY B 1 16 ? 9.523 8.461 -20.953 1 74.69 16 GLY B CA 1
ATOM 2392 C C . GLY B 1 16 ? 10.953 8.969 -20.969 1 74.69 16 GLY B C 1
ATOM 2393 O O . GLY B 1 16 ? 11.219 10.07 -21.453 1 74.69 16 GLY B O 1
ATOM 2394 N N . ASN B 1 17 ? 11.875 8.102 -20.328 1 78.12 17 ASN B N 1
ATOM 2395 C CA . ASN B 1 17 ? 13.227 8.586 -20.078 1 78.12 17 ASN B CA 1
ATOM 2396 C C . ASN B 1 17 ? 14.234 7.438 -20.016 1 78.12 17 ASN B C 1
ATOM 2398 O O . ASN B 1 17 ? 14.055 6.48 -19.266 1 78.12 17 ASN B O 1
ATOM 2402 N N . PHE B 1 18 ? 15.312 7.609 -20.875 1 82.56 18 PHE B N 1
ATOM 2403 C CA . PHE B 1 18 ? 16.312 6.547 -20.969 1 82.56 18 PHE B CA 1
ATOM 2404 C C . PHE B 1 18 ? 17.062 6.406 -19.641 1 82.56 18 PHE B C 1
ATOM 2406 O O . PHE B 1 18 ? 17.344 5.289 -19.203 1 82.56 18 PHE B O 1
ATOM 2413 N N . ASN B 1 19 ? 17.312 7.48 -18.984 1 77.12 19 ASN B N 1
ATOM 2414 C CA . ASN B 1 19 ? 18.031 7.414 -17.719 1 77.12 19 ASN B CA 1
ATOM 2415 C C . ASN B 1 19 ? 17.188 6.805 -16.609 1 77.12 19 ASN B C 1
ATOM 2417 O O . ASN B 1 19 ? 17.672 5.977 -15.836 1 77.12 19 ASN B O 1
ATOM 2421 N N . LYS B 1 20 ? 15.961 7.219 -16.578 1 75.94 20 LYS B N 1
ATOM 2422 C CA . LYS B 1 20 ? 15.07 6.648 -15.586 1 75.94 20 LYS B CA 1
ATOM 2423 C C . LYS B 1 20 ? 14.867 5.156 -15.812 1 75.94 20 LYS B C 1
ATOM 2425 O O . LYS B 1 20 ? 14.805 4.375 -14.859 1 75.94 20 LYS B O 1
ATOM 2430 N N . ALA B 1 21 ? 14.742 4.898 -16.984 1 81.56 21 ALA B N 1
ATOM 2431 C CA . ALA B 1 21 ? 14.656 3.482 -17.328 1 81.56 21 ALA B CA 1
ATOM 2432 C C . ALA B 1 21 ? 15.891 2.723 -16.859 1 81.56 21 ALA B C 1
ATOM 2434 O O . ALA B 1 21 ? 15.781 1.609 -16.344 1 81.56 21 ALA B O 1
ATOM 2435 N N . ALA B 1 22 ? 17.031 3.305 -16.953 1 81.88 22 ALA B N 1
ATOM 2436 C CA . ALA B 1 22 ? 18.281 2.676 -16.516 1 81.88 22 ALA B CA 1
ATOM 2437 C C . ALA B 1 22 ? 18.281 2.457 -15.008 1 81.88 22 ALA B C 1
ATOM 2439 O O . ALA B 1 22 ? 18.641 1.377 -14.531 1 81.88 22 ALA B O 1
ATOM 2440 N N . GLU B 1 23 ? 17.828 3.455 -14.32 1 73.56 23 GLU B N 1
ATOM 2441 C CA . GLU B 1 23 ? 17.75 3.363 -12.867 1 73.56 23 GLU B CA 1
ATOM 2442 C C . GLU B 1 23 ? 16.828 2.238 -12.43 1 73.56 23 GLU B C 1
ATOM 2444 O O . GLU B 1 23 ? 17.188 1.415 -11.586 1 73.56 23 GLU B O 1
ATOM 2449 N N . ARG B 1 24 ? 15.734 2.234 -13.047 1 72.38 24 ARG B N 1
ATOM 2450 C CA . ARG B 1 24 ? 14.727 1.236 -12.695 1 72.38 24 ARG B CA 1
ATOM 2451 C C . ARG B 1 24 ? 15.203 -0.169 -13.039 1 72.38 24 ARG B C 1
ATOM 2453 O O . ARG B 1 24 ? 14.867 -1.134 -12.352 1 72.38 24 ARG B O 1
ATOM 2460 N N . LEU B 1 25 ? 16.031 -0.2 -14 1 77.25 25 LEU B N 1
ATOM 2461 C CA . LEU B 1 25 ? 16.531 -1.487 -14.469 1 77.25 25 LEU B CA 1
ATOM 2462 C C . LEU B 1 25 ? 17.859 -1.828 -13.805 1 77.25 25 LEU B C 1
ATOM 2464 O O . LEU B 1 25 ? 18.422 -2.904 -14.039 1 77.25 25 LEU B O 1
ATOM 2468 N N . SER B 1 26 ? 18.297 -0.877 -12.984 1 77.38 26 SER B N 1
ATOM 2469 C CA . SER B 1 26 ? 19.562 -1.05 -12.297 1 77.38 26 SER B CA 1
ATOM 2470 C C . SER B 1 26 ? 20.703 -1.295 -13.289 1 77.38 26 SER B C 1
ATOM 2472 O O . SER B 1 26 ? 21.5 -2.221 -13.109 1 77.38 26 SER B O 1
ATOM 2474 N N . VAL B 1 27 ? 20.703 -0.513 -14.336 1 80.62 27 VAL B N 1
ATOM 2475 C CA . VAL B 1 27 ? 21.766 -0.529 -15.336 1 80.62 27 VAL B CA 1
ATOM 2476 C C . VAL B 1 27 ? 22.203 0.9 -15.656 1 80.62 27 VAL B C 1
ATOM 2478 O O . VAL B 1 27 ? 21.641 1.858 -15.109 1 80.62 27 VAL B O 1
ATOM 2481 N N . THR B 1 28 ? 23.25 1.014 -16.391 1 80.94 28 THR B N 1
ATOM 2482 C CA . THR B 1 28 ? 23.719 2.344 -16.766 1 80.94 28 THR B CA 1
ATOM 2483 C C . THR B 1 28 ? 22.922 2.887 -17.938 1 80.94 28 THR B C 1
ATOM 2485 O O . THR B 1 28 ? 22.312 2.119 -18.688 1 80.94 28 THR B O 1
ATOM 2488 N N . GLN B 1 29 ? 22.906 4.113 -18.047 1 84.31 29 GLN B N 1
ATOM 2489 C CA . GLN B 1 29 ? 22.219 4.75 -19.172 1 84.31 29 GLN B CA 1
ATOM 2490 C C . GLN B 1 29 ? 22.828 4.309 -20.5 1 84.31 29 GLN B C 1
ATOM 2492 O O . GLN B 1 29 ? 22.125 4.176 -21.5 1 84.31 29 GLN B O 1
ATOM 2497 N N . SER B 1 30 ? 24.109 4.18 -20.453 1 86.25 30 SER B N 1
ATOM 2498 C CA . SER B 1 30 ? 24.781 3.693 -21.656 1 86.25 30 SER B CA 1
ATOM 2499 C C . SER B 1 30 ? 24.25 2.324 -22.062 1 86.25 30 SER B C 1
ATOM 2501 O O . SER B 1 30 ? 24.062 2.057 -23.25 1 86.25 30 SER B O 1
ATOM 2503 N N . THR B 1 31 ? 24.031 1.553 -21.094 1 85.25 31 THR B N 1
ATOM 2504 C CA . THR B 1 31 ? 23.484 0.227 -21.344 1 85.25 31 THR B CA 1
ATOM 2505 C C . THR B 1 31 ? 22.078 0.33 -21.953 1 85.25 31 THR B C 1
ATOM 2507 O O . THR B 1 31 ? 21.766 -0.355 -22.922 1 85.25 31 THR B O 1
ATOM 2510 N N . VAL B 1 32 ? 21.281 1.179 -21.438 1 90.38 32 VAL B N 1
ATOM 2511 C CA . VAL B 1 32 ? 19.922 1.391 -21.938 1 90.38 32 VAL B CA 1
ATOM 2512 C C . VAL B 1 32 ? 19.984 1.884 -23.375 1 90.38 32 VAL B C 1
ATOM 2514 O O . VAL B 1 32 ? 19.25 1.377 -24.234 1 90.38 32 VAL B O 1
ATOM 2517 N N . SER B 1 33 ? 20.844 2.836 -23.656 1 90.19 33 SER B N 1
ATOM 2518 C CA . SER B 1 33 ? 20.984 3.395 -24.984 1 90.19 33 SER B CA 1
ATOM 2519 C C . SER B 1 33 ? 21.453 2.336 -25.984 1 90.19 33 SER B C 1
ATOM 2521 O O . SER B 1 33 ? 20.938 2.262 -27.109 1 90.19 33 SER B O 1
ATOM 2523 N N . MET B 1 34 ? 22.375 1.622 -25.562 1 88.81 34 MET B N 1
ATOM 2524 C CA . MET B 1 34 ? 22.891 0.545 -26.406 1 88.81 34 MET B CA 1
ATOM 2525 C C . MET B 1 34 ? 21.797 -0.473 -26.703 1 88.81 34 MET B C 1
ATOM 2527 O O . MET B 1 34 ? 21.688 -0.947 -27.844 1 88.81 34 MET B O 1
ATOM 2531 N N . ARG B 1 35 ? 21.016 -0.766 -25.703 1 89.19 35 ARG B N 1
ATOM 2532 C CA . ARG B 1 35 ? 19.938 -1.729 -25.875 1 89.19 35 ARG B CA 1
ATOM 2533 C C . ARG B 1 35 ? 18.906 -1.221 -26.891 1 89.19 35 ARG B C 1
ATOM 2535 O O . ARG B 1 35 ? 18.438 -1.979 -27.734 1 89.19 35 ARG B O 1
ATOM 2542 N N . ILE B 1 36 ? 18.625 0.024 -26.812 1 91.38 36 ILE B N 1
ATOM 2543 C CA . ILE B 1 36 ? 17.609 0.59 -27.688 1 91.38 36 ILE B CA 1
ATOM 2544 C C . ILE B 1 36 ? 18.156 0.675 -29.109 1 91.38 36 ILE B C 1
ATOM 2546 O O . ILE B 1 36 ? 17.453 0.389 -30.078 1 91.38 36 ILE B O 1
ATOM 2550 N N . ARG B 1 37 ? 19.406 1.08 -29.266 1 90.44 37 ARG B N 1
ATOM 2551 C CA . ARG B 1 37 ? 20.031 1.111 -30.594 1 90.44 37 ARG B CA 1
ATOM 2552 C C . ARG B 1 37 ? 20.031 -0.27 -31.234 1 90.44 37 ARG B C 1
ATOM 2554 O O . ARG B 1 37 ? 19.719 -0.405 -32.406 1 90.44 37 ARG B O 1
ATOM 2561 N N . ALA B 1 38 ? 20.391 -1.209 -30.422 1 86.94 38 ALA B N 1
ATOM 2562 C CA . ALA B 1 38 ? 20.375 -2.584 -30.906 1 86.94 38 ALA B CA 1
ATOM 2563 C C . ALA B 1 38 ? 18.984 -3.002 -31.344 1 86.94 38 ALA B C 1
ATOM 2565 O O . ALA B 1 38 ? 18.812 -3.641 -32.375 1 86.94 38 ALA B O 1
ATOM 2566 N N . LEU B 1 39 ? 18.016 -2.639 -30.562 1 89.62 39 LEU B N 1
ATOM 2567 C CA . LEU B 1 39 ? 16.625 -2.963 -30.859 1 89.62 39 LEU B CA 1
ATOM 2568 C C . LEU B 1 39 ? 16.156 -2.285 -32.125 1 89.62 39 LEU B C 1
ATOM 2570 O O . LEU B 1 39 ? 15.531 -2.922 -33 1 89.62 39 LEU B O 1
ATOM 2574 N N . GLU B 1 40 ? 16.5 -1.013 -32.281 1 92 40 GLU B N 1
ATOM 2575 C CA . GLU B 1 40 ? 16.125 -0.263 -33.469 1 92 40 GLU B CA 1
ATOM 2576 C C . GLU B 1 40 ? 16.828 -0.814 -34.719 1 92 40 GLU B C 1
ATOM 2578 O O . GLU B 1 40 ? 16.234 -0.874 -35.781 1 92 40 GLU B O 1
ATOM 2583 N N . GLU B 1 41 ? 18.047 -1.221 -34.531 1 86.75 41 GLU B N 1
ATOM 2584 C CA . GLU B 1 41 ? 18.797 -1.843 -35.625 1 86.75 41 GLU B CA 1
ATOM 2585 C C . GLU B 1 41 ? 18.141 -3.154 -36.062 1 86.75 41 GLU B C 1
ATOM 2587 O O . GLU B 1 41 ? 18.016 -3.422 -37.25 1 86.75 41 GLU B O 1
ATOM 2592 N N . GLU B 1 42 ? 17.797 -3.904 -35.125 1 85.06 42 GLU B N 1
ATOM 2593 C CA . GLU B 1 42 ? 17.156 -5.184 -35.406 1 85.06 42 GLU B CA 1
ATOM 2594 C C . GLU B 1 42 ? 15.828 -4.984 -36.125 1 85.06 42 GLU B C 1
ATOM 2596 O O . GLU B 1 42 ? 15.484 -5.75 -37.031 1 85.06 42 GLU B O 1
ATOM 2601 N N . LEU B 1 43 ? 15.117 -3.941 -35.719 1 87.31 43 LEU B N 1
ATOM 2602 C CA . LEU B 1 43 ? 13.789 -3.697 -36.281 1 87.31 43 LEU B CA 1
ATOM 2603 C C . LEU B 1 43 ? 13.867 -2.859 -37.531 1 87.31 43 LEU B C 1
ATOM 2605 O O . LEU B 1 43 ? 12.898 -2.775 -38.312 1 87.31 43 LEU B O 1
ATOM 2609 N N . GLY B 1 44 ? 14.953 -2.242 -37.75 1 86.81 44 GLY B N 1
ATOM 2610 C CA . GLY B 1 44 ? 15.203 -1.457 -38.938 1 86.81 44 GLY B CA 1
ATOM 2611 C C . GLY B 1 44 ? 14.516 -0.103 -38.938 1 86.81 44 GLY B C 1
ATOM 2612 O O . GLY B 1 44 ? 14.328 0.516 -39.969 1 86.81 44 GLY B O 1
ATOM 2613 N N . ARG B 1 45 ? 13.984 0.265 -37.781 1 89.5 45 ARG B N 1
ATOM 2614 C CA . ARG B 1 45 ? 13.273 1.53 -37.625 1 89.5 45 ARG B CA 1
ATOM 2615 C C . ARG B 1 45 ? 13.555 2.166 -36.281 1 89.5 45 ARG B C 1
ATOM 2617 O O . ARG B 1 45 ? 13.68 1.464 -35.281 1 89.5 45 ARG B O 1
ATOM 2624 N N . PRO B 1 46 ? 13.609 3.5 -36.25 1 92.75 46 PRO B N 1
ATOM 2625 C CA . PRO B 1 46 ? 13.672 4.152 -34.938 1 92.75 46 PRO B CA 1
ATOM 2626 C C . PRO B 1 46 ? 12.367 4.027 -34.156 1 92.75 46 PRO B C 1
ATOM 2628 O O . PRO B 1 46 ? 11.281 4.07 -34.719 1 92.75 46 PRO B O 1
ATOM 2631 N N . LEU B 1 47 ? 12.555 3.768 -32.938 1 91.81 47 LEU B N 1
ATOM 2632 C CA . LEU B 1 47 ? 11.375 3.582 -32.125 1 91.81 47 LEU B CA 1
ATOM 2633 C C . LEU B 1 47 ? 11.086 4.84 -31.297 1 91.81 47 LEU B C 1
ATOM 2635 O O . LEU B 1 47 ? 9.961 5.035 -30.844 1 91.81 47 LEU B O 1
ATOM 2639 N N . PHE B 1 48 ? 12.141 5.5 -31.109 1 91.56 48 PHE B N 1
ATOM 2640 C CA . PHE B 1 48 ? 12.008 6.723 -30.328 1 91.56 48 PHE B CA 1
ATOM 2641 C C . PHE B 1 48 ? 12.516 7.93 -31.109 1 91.56 48 PHE B C 1
ATOM 2643 O O . PHE B 1 48 ? 13.398 7.793 -31.953 1 91.56 48 PHE B O 1
ATOM 2650 N N . VAL B 1 49 ? 11.828 9 -30.969 1 85.44 49 VAL B N 1
ATOM 2651 C CA . VAL B 1 49 ? 12.344 10.297 -31.406 1 85.44 49 VAL B CA 1
ATOM 2652 C C . VAL B 1 49 ? 12.773 11.117 -30.188 1 85.44 49 VAL B C 1
ATOM 2654 O O . VAL B 1 49 ? 12.008 11.273 -29.234 1 85.44 49 VAL B O 1
ATOM 2657 N N . ARG B 1 50 ? 14.078 11.141 -30.297 1 75 50 ARG B N 1
ATOM 2658 C CA . ARG B 1 50 ? 14.625 11.906 -29.188 1 75 50 ARG B CA 1
ATOM 2659 C C . ARG B 1 50 ? 14.711 13.391 -29.531 1 75 50 ARG B C 1
ATOM 2661 O O . ARG B 1 50 ? 15.172 13.75 -30.609 1 75 50 ARG B O 1
ATOM 2668 N N . SER B 1 51 ? 13.852 14.078 -28.969 1 65.25 51 SER B N 1
ATOM 2669 C CA . SER B 1 51 ? 13.891 15.523 -29.156 1 65.25 51 SER B CA 1
ATOM 2670 C C . SER B 1 51 ? 14.18 16.25 -27.844 1 65.25 51 SER B C 1
ATOM 2672 O O . SER B 1 51 ? 14.391 15.602 -26.812 1 65.25 51 SER B O 1
ATOM 2674 N N . LYS B 1 52 ? 14.281 17.5 -28.016 1 56.59 52 LYS B N 1
ATOM 2675 C CA . LYS B 1 52 ? 14.508 18.344 -26.844 1 56.59 52 LYS B CA 1
ATOM 2676 C C . LYS B 1 52 ? 13.391 18.172 -25.812 1 56.59 52 LYS B C 1
ATOM 2678 O O . LYS B 1 52 ? 13.617 18.328 -24.609 1 56.59 52 LYS B O 1
ATOM 2683 N N . SER B 1 53 ? 12.234 17.828 -26.359 1 52.78 53 SER B N 1
ATOM 2684 C CA . SER B 1 53 ? 11.023 17.719 -25.562 1 52.78 53 SER B CA 1
ATOM 2685 C C . SER B 1 53 ? 10.938 16.359 -24.875 1 52.78 53 SER B C 1
ATOM 2687 O O . SER B 1 53 ? 10.008 16.109 -24.094 1 52.78 53 SER B O 1
ATOM 2689 N N . GLY B 1 54 ? 11.891 15.562 -25 1 67.25 54 GLY B N 1
ATOM 2690 C CA . GLY B 1 54 ? 11.898 14.234 -24.406 1 67.25 54 GLY B CA 1
ATOM 2691 C C . GLY B 1 54 ? 11.891 13.117 -25.438 1 67.25 54 GLY B C 1
ATOM 2692 O O . GLY B 1 54 ? 12.203 13.344 -26.609 1 67.25 54 GLY B O 1
ATOM 2693 N N . THR B 1 55 ? 11.781 11.875 -24.844 1 79.25 55 THR B N 1
ATOM 2694 C CA . THR B 1 55 ? 11.742 10.68 -25.688 1 79.25 55 THR B CA 1
ATOM 2695 C C . THR B 1 55 ? 10.297 10.297 -26.016 1 79.25 55 THR B C 1
ATOM 2697 O O . THR B 1 55 ? 9.461 10.172 -25.109 1 79.25 55 THR B O 1
ATOM 2700 N N . GLN B 1 56 ? 9.914 10.477 -27.234 1 81.94 56 GLN B N 1
ATOM 2701 C CA . GLN B 1 56 ? 8.594 10.062 -27.703 1 81.94 56 GLN B CA 1
ATOM 2702 C C . GLN B 1 56 ? 8.688 8.852 -28.625 1 81.94 56 GLN B C 1
ATOM 2704 O O . GLN B 1 56 ? 9.734 8.609 -29.234 1 81.94 56 GLN B O 1
ATOM 2709 N N . LEU B 1 57 ? 7.52 8.25 -28.625 1 85.94 57 LEU B N 1
ATOM 2710 C CA . LEU B 1 57 ? 7.473 7.086 -29.5 1 85.94 57 LEU B CA 1
ATOM 2711 C C . LEU B 1 57 ? 7.281 7.516 -30.953 1 85.94 57 LEU B C 1
ATOM 2713 O O . LEU B 1 57 ? 6.531 8.453 -31.234 1 85.94 57 LEU B O 1
ATOM 2717 N N . THR B 1 58 ? 8.008 6.977 -31.875 1 86.94 58 THR B N 1
ATOM 2718 C CA . THR B 1 58 ? 7.672 7.035 -33.281 1 86.94 58 THR B CA 1
ATOM 2719 C C . THR B 1 58 ? 6.438 6.191 -33.594 1 86.94 58 THR B C 1
ATOM 2721 O O . THR B 1 58 ? 5.91 5.52 -32.688 1 86.94 58 THR B O 1
ATOM 2724 N N . ALA B 1 59 ? 5.93 6.32 -34.812 1 82.44 59 ALA B N 1
ATOM 2725 C CA . ALA B 1 59 ? 4.852 5.43 -35.219 1 82.44 59 ALA B CA 1
ATOM 2726 C C . ALA B 1 59 ? 5.242 3.967 -35.062 1 82.44 59 ALA B C 1
ATOM 2728 O O . ALA B 1 59 ? 4.441 3.152 -34.594 1 82.44 59 ALA B O 1
ATOM 2729 N N . ALA B 1 60 ? 6.402 3.748 -35.438 1 85.38 60 ALA B N 1
ATOM 2730 C CA . ALA B 1 60 ? 6.922 2.395 -35.25 1 85.38 60 ALA B CA 1
ATOM 2731 C C . ALA B 1 60 ? 7.012 2.027 -33.781 1 85.38 60 ALA B C 1
ATOM 2733 O O . ALA B 1 60 ? 6.734 0.889 -33.375 1 85.38 60 ALA B O 1
ATOM 2734 N N . GLY B 1 61 ? 7.398 2.971 -32.938 1 87.81 61 GLY B N 1
ATOM 2735 C CA . GLY B 1 61 ? 7.441 2.752 -31.5 1 87.81 61 GLY B CA 1
ATOM 2736 C C . GLY B 1 61 ? 6.086 2.426 -30.906 1 87.81 61 GLY B C 1
ATOM 2737 O O . GLY B 1 61 ? 5.973 1.535 -30.062 1 87.81 61 GLY B O 1
ATOM 2738 N N . MET B 1 62 ? 5.117 3.072 -31.391 1 82.56 62 MET B N 1
ATOM 2739 C CA . MET B 1 62 ? 3.754 2.836 -30.922 1 82.56 62 MET B CA 1
ATOM 2740 C C . MET B 1 62 ? 3.285 1.435 -31.297 1 82.56 62 MET B C 1
ATOM 2742 O O . MET B 1 62 ? 2.643 0.754 -30.5 1 82.56 62 MET B O 1
ATOM 2746 N N . GLN B 1 63 ? 3.637 1.122 -32.5 1 78.44 63 GLN B N 1
ATOM 2747 C CA . GLN B 1 63 ? 3.301 -0.225 -32.969 1 78.44 63 GLN B CA 1
ATOM 2748 C C . GLN B 1 63 ? 4.059 -1.277 -32.156 1 78.44 63 GLN B C 1
ATOM 2750 O O . GLN B 1 63 ? 3.482 -2.291 -31.75 1 78.44 63 GLN B O 1
ATOM 2755 N N . PHE B 1 64 ? 5.281 -0.991 -31.891 1 83.88 64 PHE B N 1
ATOM 2756 C CA . PHE B 1 64 ? 6.121 -1.972 -31.219 1 83.88 64 PHE B CA 1
ATOM 2757 C C . PHE B 1 64 ? 5.715 -2.109 -29.75 1 83.88 64 PHE B C 1
ATOM 2759 O O . PHE B 1 64 ? 5.941 -3.152 -29.125 1 83.88 64 PHE B O 1
ATOM 2766 N N . ARG B 1 65 ? 5.145 -1.077 -29.203 1 82.88 65 ARG B N 1
ATOM 2767 C CA . ARG B 1 65 ? 4.746 -1.105 -27.797 1 82.88 65 ARG B CA 1
ATOM 2768 C C . ARG B 1 65 ? 3.84 -2.297 -27.5 1 82.88 65 ARG B C 1
ATOM 2770 O O . ARG B 1 65 ? 4.004 -2.977 -26.5 1 82.88 65 ARG B O 1
ATOM 2777 N N . ARG B 1 66 ? 2.98 -2.557 -28.391 1 74.31 66 ARG B N 1
ATOM 2778 C CA . ARG B 1 66 ? 2.082 -3.697 -28.234 1 74.31 66 ARG B CA 1
ATOM 2779 C C . ARG B 1 66 ? 2.855 -5.012 -28.25 1 74.31 66 ARG B C 1
ATOM 2781 O O . ARG B 1 66 ? 2.617 -5.883 -27.406 1 74.31 66 ARG B O 1
ATOM 2788 N N . TYR B 1 67 ? 3.768 -5.066 -29.109 1 76.31 67 TYR B N 1
ATOM 2789 C CA . TYR B 1 67 ? 4.562 -6.281 -29.234 1 76.31 67 TYR B CA 1
ATOM 2790 C C . TYR B 1 67 ? 5.512 -6.441 -28.062 1 76.31 67 TYR B C 1
ATOM 2792 O O . TYR B 1 67 ? 5.676 -7.547 -27.531 1 76.31 67 TYR B O 1
ATOM 2800 N N . ALA B 1 68 ? 6.082 -5.305 -27.719 1 82.75 68 ALA B N 1
ATOM 2801 C CA . ALA B 1 68 ? 7 -5.352 -26.578 1 82.75 68 ALA B CA 1
ATOM 2802 C C . ALA B 1 68 ? 6.293 -5.84 -25.312 1 82.75 68 ALA B C 1
ATOM 2804 O O . ALA B 1 68 ? 6.816 -6.688 -24.594 1 82.75 68 ALA B O 1
ATOM 2805 N N . THR B 1 69 ? 5.121 -5.281 -25.156 1 76.88 69 THR B N 1
ATOM 2806 C CA . THR B 1 69 ? 4.316 -5.676 -24 1 76.88 69 THR B CA 1
ATOM 2807 C C . THR B 1 69 ? 4.027 -7.172 -24.031 1 76.88 69 THR B C 1
ATOM 2809 O O . THR B 1 69 ? 4.199 -7.863 -23.016 1 76.88 69 THR B O 1
ATOM 2812 N N . THR B 1 70 ? 3.66 -7.621 -25.141 1 73.38 70 THR B N 1
ATOM 2813 C CA . THR B 1 70 ? 3.361 -9.039 -25.312 1 73.38 70 THR B CA 1
ATOM 2814 C C . THR B 1 70 ? 4.609 -9.883 -25.078 1 73.38 70 THR B C 1
ATOM 2816 O O . THR B 1 70 ? 4.551 -10.914 -24.391 1 73.38 70 THR B O 1
ATOM 2819 N N . MET B 1 71 ? 5.715 -9.406 -25.578 1 77.31 71 MET B N 1
ATOM 2820 C CA . MET B 1 71 ? 6.977 -10.133 -25.438 1 77.31 71 MET B CA 1
ATOM 2821 C C . MET B 1 71 ? 7.375 -10.25 -23.969 1 77.31 71 MET B C 1
ATOM 2823 O O . MET B 1 71 ? 7.73 -11.336 -23.5 1 77.31 71 MET B O 1
ATOM 2827 N N . VAL B 1 72 ? 7.301 -9.156 -23.328 1 80.25 72 VAL B N 1
ATOM 2828 C CA . VAL B 1 72 ? 7.691 -9.156 -21.922 1 80.25 72 VAL B CA 1
ATOM 2829 C C . VAL B 1 72 ? 6.734 -10.031 -21.125 1 80.25 72 VAL B C 1
ATOM 2831 O O . VAL B 1 72 ? 7.164 -10.781 -20.25 1 80.25 72 VAL B O 1
ATOM 2834 N N . ARG B 1 73 ? 5.543 -9.914 -21.453 1 75.06 73 ARG B N 1
ATOM 2835 C CA . ARG B 1 73 ? 4.527 -10.711 -20.766 1 75.06 73 ARG B CA 1
ATOM 2836 C C . ARG B 1 73 ? 4.777 -12.203 -20.969 1 75.06 73 ARG B C 1
ATOM 2838 O O . ARG B 1 73 ? 4.742 -12.977 -20.016 1 75.06 73 ARG B O 1
ATOM 2845 N N . VAL B 1 74 ? 5.023 -12.547 -22.156 1 69.75 74 VAL B N 1
ATOM 2846 C CA . VAL B 1 74 ? 5.262 -13.945 -22.484 1 69.75 74 VAL B CA 1
ATOM 2847 C C . VAL B 1 74 ? 6.52 -14.438 -21.766 1 69.75 74 VAL B C 1
ATOM 2849 O O . VAL B 1 74 ? 6.543 -15.539 -21.219 1 69.75 74 VAL B O 1
ATOM 2852 N N . TRP B 1 75 ? 7.5 -13.633 -21.797 1 71 75 TRP B N 1
ATOM 2853 C CA . TRP B 1 75 ? 8.742 -13.984 -21.125 1 71 75 TRP B CA 1
ATOM 2854 C C . TRP B 1 75 ? 8.5 -14.188 -19.625 1 71 75 TRP B C 1
ATOM 2856 O O . TRP B 1 75 ? 8.953 -15.18 -19.047 1 71 75 TRP B O 1
ATOM 2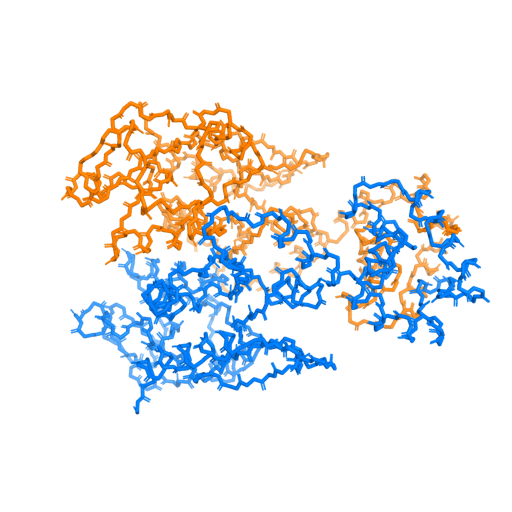866 N N . GLU B 1 76 ? 7.793 -13.266 -19.078 1 75 76 GLU B N 1
ATOM 2867 C CA . GLU B 1 76 ? 7.52 -13.359 -17.656 1 75 76 GLU B CA 1
ATOM 2868 C C . GLU B 1 76 ? 6.68 -14.594 -17.328 1 75 76 GLU B C 1
ATOM 2870 O O . GLU B 1 76 ? 6.926 -15.281 -16.328 1 75 76 GLU B O 1
ATOM 2875 N N . GLN B 1 77 ? 5.777 -14.797 -18.125 1 66.44 77 GLN B N 1
ATOM 2876 C CA . GLN B 1 77 ? 4.953 -15.984 -17.953 1 66.44 77 GLN B CA 1
ATOM 2877 C C . GLN B 1 77 ? 5.793 -17.25 -18.062 1 66.44 77 GLN B C 1
ATOM 2879 O O . GLN B 1 77 ? 5.629 -18.188 -17.266 1 66.44 77 GLN B O 1
ATOM 2884 N N . ALA B 1 78 ? 6.637 -17.266 -19 1 66.19 78 ALA B N 1
ATOM 2885 C CA . ALA B 1 78 ? 7.531 -18.406 -19.188 1 66.19 78 ALA B CA 1
ATOM 2886 C C . ALA B 1 78 ? 8.414 -18.594 -17.953 1 66.19 78 ALA B C 1
ATOM 2888 O O . ALA B 1 78 ? 8.594 -19.719 -17.484 1 66.19 78 ALA B O 1
ATOM 2889 N N . ARG B 1 79 ? 8.93 -17.562 -17.531 1 68.25 79 ARG B N 1
ATOM 2890 C CA . ARG B 1 79 ? 9.773 -17.594 -16.344 1 68.25 79 ARG B CA 1
ATOM 2891 C C . ARG B 1 79 ? 9.016 -18.156 -15.148 1 68.25 79 ARG B C 1
ATOM 2893 O O . ARG B 1 79 ? 9.547 -18.984 -14.398 1 68.25 79 ARG B O 1
ATOM 2900 N N . GLN B 1 80 ? 7.812 -17.688 -15 1 63.94 80 GLN B N 1
ATOM 2901 C CA . GLN B 1 80 ? 6.977 -18.141 -13.891 1 63.94 80 GLN B CA 1
ATOM 2902 C C . GLN B 1 80 ? 6.648 -19.625 -14.031 1 63.94 80 GLN B C 1
ATOM 2904 O O . GLN B 1 80 ? 6.66 -20.359 -13.039 1 63.94 80 GLN B O 1
ATOM 2909 N N . GLU B 1 81 ? 6.348 -20 -15.219 1 60.88 81 GLU B N 1
ATOM 2910 C CA . GLU B 1 81 ? 6.016 -21.406 -15.477 1 60.88 81 GLU B CA 1
ATOM 2911 C C . GLU B 1 81 ? 7.215 -22.312 -15.219 1 60.88 81 GLU B C 1
ATOM 2913 O O . GLU B 1 81 ? 7.059 -23.422 -14.703 1 60.88 81 GLU B O 1
ATOM 2918 N N . LEU B 1 82 ? 8.391 -21.797 -15.648 1 62.5 82 LEU B N 1
ATOM 2919 C CA . LEU B 1 82 ? 9.594 -22.594 -15.453 1 62.5 82 LEU B CA 1
ATOM 2920 C C . LEU B 1 82 ? 9.961 -22.672 -13.969 1 62.5 82 LEU B C 1
ATOM 2922 O O . LEU B 1 82 ? 10.672 -23.578 -13.547 1 62.5 82 LEU B O 1
ATOM 2926 N N . ALA B 1 83 ? 9.398 -21.656 -13.289 1 63.25 83 ALA B N 1
ATOM 2927 C CA . ALA B 1 83 ? 9.656 -21.625 -11.852 1 63.25 83 ALA B CA 1
ATOM 2928 C C . ALA B 1 83 ? 8.523 -22.281 -11.07 1 63.25 83 ALA B C 1
ATOM 2930 O O . ALA B 1 83 ? 8.398 -22.094 -9.859 1 63.25 83 ALA B O 1
ATOM 2931 N N . LEU B 1 84 ? 7.785 -22.953 -11.836 1 68.44 84 LEU B N 1
ATOM 2932 C CA . LEU B 1 84 ? 6.609 -23.547 -11.219 1 68.44 84 LEU B CA 1
ATOM 2933 C C . LEU B 1 84 ? 7.016 -24.562 -10.156 1 68.44 84 LEU B C 1
ATOM 2935 O O . LEU B 1 84 ? 7.844 -25.438 -10.406 1 68.44 84 LEU B O 1
ATOM 2939 N N . PRO B 1 85 ? 6.535 -24.203 -8.953 1 67.44 85 PRO B N 1
ATOM 2940 C CA . PRO B 1 85 ? 6.816 -25.172 -7.895 1 67.44 85 PRO B CA 1
ATOM 2941 C C . PRO B 1 85 ? 6.316 -26.578 -8.234 1 67.44 85 PRO B C 1
ATOM 2943 O O . PRO B 1 85 ? 5.363 -26.734 -9.008 1 67.44 85 PRO B O 1
ATOM 2946 N N . ALA B 1 86 ? 7.031 -27.578 -7.727 1 73.81 86 ALA B N 1
ATOM 2947 C CA . ALA B 1 86 ? 6.609 -28.953 -7.922 1 73.81 86 ALA B CA 1
ATOM 2948 C C . ALA B 1 86 ? 5.191 -29.172 -7.402 1 73.81 86 ALA B C 1
ATOM 2950 O O . ALA B 1 86 ? 4.828 -28.672 -6.336 1 73.81 86 ALA B O 1
ATOM 2951 N N . GLY B 1 87 ? 4.348 -29.719 -8.211 1 79.25 87 GLY B N 1
ATOM 2952 C CA . GLY B 1 87 ? 3.012 -30.094 -7.773 1 79.25 87 GLY B CA 1
ATOM 2953 C C . GLY B 1 87 ? 1.938 -29.141 -8.25 1 79.25 87 GLY B C 1
ATOM 2954 O O . GLY B 1 87 ? 0.746 -29.406 -8.078 1 79.25 87 GLY B O 1
ATOM 2955 N N . PHE B 1 88 ? 2.441 -28.094 -8.805 1 85.19 88 PHE B N 1
ATOM 2956 C CA . PHE B 1 88 ? 1.445 -27.141 -9.266 1 85.19 88 PHE B CA 1
ATOM 2957 C C . PHE B 1 88 ? 1.415 -27.078 -10.789 1 85.19 88 PHE B C 1
ATOM 2959 O O . PHE B 1 88 ? 2.455 -27.188 -11.438 1 85.19 88 PHE B O 1
ATOM 2966 N N . ARG B 1 89 ? 0.22 -26.891 -11.289 1 85.44 89 ARG B N 1
ATOM 2967 C CA . ARG B 1 89 ? 0.011 -26.766 -12.734 1 85.44 89 ARG B CA 1
ATOM 2968 C C . ARG B 1 89 ? 0.326 -25.359 -13.219 1 85.44 89 ARG B C 1
ATOM 2970 O O . ARG B 1 89 ? 0.756 -25.172 -14.359 1 85.44 89 ARG B O 1
ATOM 2977 N N . THR B 1 90 ? 0.047 -24.406 -12.352 1 87.62 90 THR B N 1
ATOM 2978 C CA . THR B 1 90 ? 0.263 -23.016 -12.695 1 87.62 90 THR B CA 1
ATOM 2979 C C . THR B 1 90 ? 0.287 -22.141 -11.445 1 87.62 90 THR B C 1
ATOM 2981 O O . THR B 1 90 ? 0.049 -22.625 -10.336 1 87.62 90 THR B O 1
ATOM 2984 N N . VAL B 1 91 ? 0.682 -20.875 -11.711 1 88.62 91 VAL B N 1
ATOM 2985 C CA . VAL B 1 91 ? 0.65 -19.859 -10.664 1 88.62 91 VAL B CA 1
ATOM 2986 C C . VAL B 1 91 ? -0.221 -18.688 -11.102 1 88.62 91 VAL B C 1
ATOM 2988 O O . VAL B 1 91 ? -0.102 -18.203 -12.227 1 88.62 91 VAL B O 1
ATOM 2991 N N . LEU B 1 92 ? -1.148 -18.391 -10.273 1 93 92 LEU B N 1
ATOM 2992 C CA . LEU B 1 92 ? -1.977 -17.219 -10.516 1 93 92 LEU B CA 1
ATOM 2993 C C . LEU B 1 92 ? -1.471 -16.031 -9.711 1 93 92 LEU B C 1
ATOM 2995 O O . LEU B 1 92 ? -1.438 -16.062 -8.477 1 93 92 LEU B O 1
ATOM 2999 N N . ASN B 1 93 ? -1.062 -14.953 -10.406 1 93.69 93 ASN B N 1
ATOM 3000 C CA . ASN B 1 93 ? -0.628 -13.703 -9.797 1 93.69 93 ASN B CA 1
ATOM 3001 C C . ASN B 1 93 ? -1.78 -12.711 -9.672 1 93.69 93 ASN B C 1
ATOM 3003 O O . ASN B 1 93 ? -2.281 -12.203 -10.672 1 93.69 93 ASN B O 1
ATOM 3007 N N . VAL B 1 94 ? -2.094 -12.414 -8.391 1 96.88 94 VAL B N 1
ATOM 3008 C CA . VAL B 1 94 ? -3.26 -11.57 -8.164 1 96.88 94 VAL B CA 1
ATOM 3009 C C . VAL B 1 94 ? -2.842 -10.297 -7.426 1 96.88 94 VAL B C 1
ATOM 3011 O O . VAL B 1 94 ? -2.029 -10.344 -6.5 1 96.88 94 VAL B O 1
ATOM 3014 N N . GLY B 1 95 ? -3.33 -9.172 -7.91 1 97.12 95 GLY B N 1
ATOM 3015 C CA . GLY B 1 95 ? -3.109 -7.891 -7.258 1 97.12 95 GLY B CA 1
ATOM 3016 C C . GLY B 1 95 ? -4.391 -7.242 -6.77 1 97.12 95 GLY B C 1
ATOM 3017 O O . GLY B 1 95 ? -5.457 -7.438 -7.359 1 97.12 95 GLY B O 1
ATOM 3018 N N . GLY B 1 96 ? -4.223 -6.473 -5.719 1 96.06 96 GLY B N 1
ATOM 3019 C CA . GLY B 1 96 ? -5.352 -5.711 -5.199 1 96.06 96 GLY B CA 1
ATOM 3020 C C . GLY B 1 96 ? -4.93 -4.5 -4.395 1 96.06 96 GLY B C 1
ATOM 3021 O O . GLY B 1 96 ? -3.873 -4.504 -3.76 1 96.06 96 GLY B O 1
ATOM 3022 N N . GLN B 1 97 ? -5.75 -3.514 -4.477 1 92.56 97 GLN B N 1
ATOM 3023 C CA . GLN B 1 97 ? -5.582 -2.432 -3.512 1 92.56 97 GLN B CA 1
ATOM 3024 C C . GLN B 1 97 ? -5.922 -2.898 -2.098 1 92.56 97 GLN B C 1
ATOM 3026 O O . GLN B 1 97 ? -6.793 -3.75 -1.913 1 92.56 97 GLN B O 1
ATOM 3031 N N . PHE B 1 98 ? -5.297 -2.293 -1.166 1 88.62 98 PHE B N 1
ATOM 3032 C CA . PHE B 1 98 ? -5.344 -2.807 0.198 1 88.62 98 PHE B CA 1
ATOM 3033 C C . PHE B 1 98 ? -6.785 -2.953 0.671 1 88.62 98 PHE B C 1
ATOM 3035 O O . PHE B 1 98 ? -7.164 -3.994 1.216 1 88.62 98 PHE B O 1
ATOM 3042 N N . SER B 1 99 ? -7.578 -1.956 0.458 1 90.19 99 SER B N 1
ATOM 3043 C CA . SER B 1 99 ? -8.938 -1.913 0.982 1 90.19 99 SER B CA 1
ATOM 3044 C C . SER B 1 99 ? -9.797 -3.02 0.379 1 90.19 99 SER B C 1
ATOM 3046 O O . SER B 1 99 ? -10.891 -3.307 0.878 1 90.19 99 SER B O 1
ATOM 3048 N N . LEU B 1 100 ? -9.312 -3.672 -0.622 1 93.62 100 LEU B N 1
ATOM 3049 C CA . LEU B 1 100 ? -10.117 -4.676 -1.316 1 93.62 100 LEU B CA 1
ATOM 3050 C C . LEU B 1 100 ? -9.672 -6.082 -0.937 1 93.62 100 LEU B C 1
ATOM 3052 O O . LEU B 1 100 ? -10.18 -7.066 -1.484 1 93.62 100 LEU B O 1
ATOM 3056 N N . TRP B 1 101 ? -8.758 -6.195 -0.057 1 91.69 101 TRP B N 1
ATOM 3057 C CA . TRP B 1 101 ? -8.328 -7.512 0.407 1 91.69 101 TRP B CA 1
ATOM 3058 C C . TRP B 1 101 ? -9.211 -7.996 1.553 1 91.69 101 TRP B C 1
ATOM 3060 O O . TRP B 1 101 ? -9.781 -9.086 1.488 1 91.69 101 TRP B O 1
ATOM 3070 N N . ASP B 1 102 ? -9.422 -7.16 2.477 1 86.44 102 ASP B N 1
ATOM 3071 C CA . ASP B 1 102 ? -10.219 -7.551 3.633 1 86.44 102 ASP B CA 1
ATOM 3072 C C . ASP B 1 102 ? -11.648 -7.914 3.219 1 86.44 102 ASP B C 1
ATOM 3074 O O . ASP B 1 102 ? -12.297 -7.16 2.496 1 86.44 102 ASP B O 1
ATOM 3078 N N . ARG B 1 103 ? -12.055 -9.07 3.566 1 87 103 ARG B N 1
ATOM 3079 C CA . ARG B 1 103 ? -13.398 -9.609 3.381 1 87 103 ARG B CA 1
ATOM 3080 C C . ARG B 1 103 ? -13.672 -9.898 1.908 1 87 103 ARG B C 1
ATOM 3082 O O . ARG B 1 103 ? -14.805 -10.211 1.533 1 87 103 ARG B O 1
ATOM 3089 N N . LEU B 1 104 ? -12.758 -9.758 1.073 1 93 104 LEU B N 1
ATOM 3090 C CA . LEU B 1 104 ? -12.969 -10.039 -0.344 1 93 104 LEU B CA 1
ATOM 3091 C C . LEU B 1 104 ? -11.867 -10.953 -0.885 1 93 104 LEU B C 1
ATOM 3093 O O . LEU B 1 104 ? -12.023 -12.172 -0.901 1 93 104 LEU B O 1
ATOM 3097 N N . LEU B 1 105 ? -10.688 -10.383 -1.26 1 94.81 105 LEU B N 1
ATOM 3098 C CA . LEU B 1 105 ? -9.641 -11.195 -1.863 1 94.81 105 LEU B CA 1
ATOM 3099 C C . LEU B 1 105 ? -9.102 -12.219 -0.866 1 94.81 105 LEU B C 1
ATOM 3101 O O . LEU B 1 105 ? -8.727 -13.328 -1.248 1 94.81 105 LEU B O 1
ATOM 3105 N N . VAL B 1 106 ? -9.102 -11.891 0.372 1 92.81 106 VAL B N 1
ATOM 3106 C CA . VAL B 1 106 ? -8.594 -12.812 1.384 1 92.81 106 VAL B CA 1
ATOM 3107 C C . VAL B 1 106 ? -9.531 -14.008 1.52 1 92.81 106 VAL B C 1
ATOM 3109 O O . VAL B 1 106 ? -9.094 -15.117 1.837 1 92.81 106 VAL B O 1
ATOM 3112 N N . GLN B 1 107 ? -10.781 -13.789 1.274 1 92.94 107 GLN B N 1
ATOM 3113 C CA . GLN B 1 107 ? -11.75 -14.875 1.312 1 92.94 107 GLN B CA 1
ATOM 3114 C C . GLN B 1 107 ? -11.703 -15.703 0.029 1 92.94 107 GLN B C 1
ATOM 3116 O O . GLN B 1 107 ? -12.094 -16.875 0.022 1 92.94 107 GLN B O 1
ATOM 3121 N N . TRP B 1 108 ? -11.266 -15.086 -0.96 1 96.25 108 TRP B N 1
ATOM 3122 C CA . TRP B 1 108 ? -11.164 -15.75 -2.254 1 96.25 108 TRP B CA 1
ATOM 3123 C C . TRP B 1 108 ? -10 -16.734 -2.266 1 96.25 108 TRP B C 1
ATOM 3125 O O . TRP B 1 108 ? -10.062 -17.766 -2.953 1 96.25 108 TRP B O 1
ATOM 3135 N N . ILE B 1 109 ? -9 -16.516 -1.457 1 94.56 109 ILE B N 1
ATOM 3136 C CA . ILE B 1 109 ? -7.793 -17.344 -1.436 1 94.56 109 ILE B CA 1
ATOM 3137 C C . ILE B 1 109 ? -8.148 -18.766 -0.993 1 94.56 109 ILE B C 1
ATOM 3139 O O . ILE B 1 109 ? -7.863 -19.734 -1.704 1 94.56 109 ILE B O 1
ATOM 3143 N N . PRO B 1 110 ? -8.828 -18.922 0.123 1 93.06 110 PRO B N 1
ATOM 3144 C CA . PRO B 1 110 ? -9.188 -20.281 0.511 1 93.06 110 PRO B CA 1
ATOM 3145 C C . PRO B 1 110 ? -10.141 -20.953 -0.477 1 93.06 110 PRO B C 1
ATOM 3147 O O . PRO B 1 110 ? -10.094 -22.172 -0.667 1 93.06 110 PRO B O 1
ATOM 3150 N N . TRP B 1 111 ? -11.031 -20.172 -1.004 1 94.69 111 TRP B N 1
ATOM 3151 C CA . TRP B 1 111 ? -11.898 -20.719 -2.045 1 94.69 111 TRP B CA 1
ATOM 3152 C C . TRP B 1 111 ? -11.078 -21.297 -3.184 1 94.69 111 TRP B C 1
ATOM 3154 O O . TRP B 1 111 ? -11.328 -22.438 -3.617 1 94.69 111 TRP B O 1
ATOM 3164 N N . MET B 1 112 ? -10.102 -20.594 -3.658 1 95.62 112 MET B N 1
ATOM 3165 C CA . MET B 1 112 ? -9.219 -21.031 -4.738 1 95.62 112 MET B CA 1
ATOM 3166 C C . MET B 1 112 ? -8.469 -22.297 -4.344 1 95.62 112 MET B C 1
ATOM 3168 O O . MET B 1 112 ? -8.359 -23.234 -5.141 1 95.62 112 MET B O 1
ATOM 3172 N N . ARG B 1 113 ? -7.965 -22.297 -3.137 1 92.25 113 ARG B N 1
ATOM 3173 C CA . ARG B 1 113 ? -7.188 -23.438 -2.664 1 92.25 113 ARG B CA 1
ATOM 3174 C C . ARG B 1 113 ? -8.039 -24.703 -2.629 1 92.25 113 ARG B C 1
ATOM 3176 O O . ARG B 1 113 ? -7.531 -25.812 -2.867 1 92.25 113 ARG B O 1
ATOM 3183 N N . THR B 1 114 ? -9.258 -24.547 -2.365 1 93.56 114 THR B N 1
ATOM 3184 C CA . THR B 1 114 ? -10.18 -25.672 -2.32 1 93.56 114 THR B CA 1
ATOM 3185 C C . THR B 1 114 ? -10.609 -26.078 -3.727 1 93.56 114 THR B C 1
ATOM 3187 O O . THR B 1 114 ? -10.555 -27.266 -4.09 1 93.56 114 THR B O 1
ATOM 3190 N N . ALA B 1 115 ? -10.969 -25.156 -4.531 1 95 115 ALA B N 1
ATOM 3191 C CA . ALA B 1 115 ? -11.516 -25.391 -5.863 1 95 115 ALA B CA 1
ATOM 3192 C C . ALA B 1 115 ? -10.43 -25.859 -6.828 1 95 115 ALA B C 1
ATOM 3194 O O . ALA B 1 115 ? -10.688 -26.656 -7.727 1 95 115 ALA B O 1
ATOM 3195 N N . MET B 1 116 ? -9.266 -25.312 -6.637 1 94.94 116 MET B N 1
ATOM 3196 C CA . MET B 1 116 ? -8.156 -25.594 -7.535 1 94.94 116 MET B CA 1
ATOM 3197 C C . MET B 1 116 ? -6.848 -25.734 -6.762 1 94.94 116 MET B C 1
ATOM 3199 O O . MET B 1 116 ? -5.961 -24.875 -6.879 1 94.94 116 MET B O 1
ATOM 3203 N N . PRO B 1 117 ? -6.66 -26.859 -6.137 1 91.62 117 PRO B N 1
ATOM 3204 C CA . PRO B 1 117 ? -5.484 -27.031 -5.277 1 91.62 117 PRO B CA 1
ATOM 3205 C C . PRO B 1 117 ? -4.18 -27.062 -6.066 1 91.62 117 PRO B C 1
ATOM 3207 O O . PRO B 1 117 ? -3.1 -26.906 -5.488 1 91.62 117 PRO B O 1
ATOM 3210 N N . ASP B 1 118 ? -4.242 -27.234 -7.332 1 90.62 118 ASP B N 1
ATOM 3211 C CA . ASP B 1 118 ? -3.035 -27.328 -8.148 1 90.62 118 ASP B CA 1
ATOM 3212 C C . ASP B 1 118 ? -2.676 -25.969 -8.758 1 90.62 118 ASP B C 1
ATOM 3214 O O . ASP B 1 118 ? -1.768 -25.875 -9.586 1 90.62 118 ASP B O 1
ATOM 3218 N N . VAL B 1 119 ? -3.342 -24.938 -8.375 1 91.94 119 VAL B N 1
ATOM 3219 C CA . VAL B 1 119 ? -3.006 -23.578 -8.766 1 91.94 119 VAL B CA 1
ATOM 3220 C C . VAL B 1 119 ? -2.412 -22.828 -7.578 1 91.94 119 VAL B C 1
ATOM 3222 O O . VAL B 1 119 ? -3.094 -22.609 -6.574 1 91.94 119 VAL B O 1
ATOM 3225 N N . ALA B 1 120 ? -1.164 -22.469 -7.73 1 91.25 120 ALA B N 1
ATOM 3226 C CA . ALA B 1 120 ? -0.534 -21.656 -6.695 1 91.25 120 ALA B CA 1
ATOM 3227 C C . ALA B 1 120 ? -0.958 -20.203 -6.812 1 91.25 120 ALA B C 1
ATOM 3229 O O . ALA B 1 120 ? -1.289 -19.734 -7.906 1 91.25 120 ALA B O 1
ATOM 3230 N N . LEU B 1 121 ? -0.983 -19.531 -5.66 1 93.75 121 LEU B N 1
ATOM 3231 C CA . LEU B 1 121 ? -1.423 -18.141 -5.645 1 93.75 121 LEU B CA 1
ATOM 3232 C C . LEU B 1 121 ? -0.305 -17.219 -5.16 1 93.75 121 LEU B C 1
ATOM 3234 O O . LEU B 1 121 ? 0.329 -17.5 -4.137 1 93.75 121 LEU B O 1
ATOM 3238 N N . LYS B 1 122 ? -0.085 -16.203 -5.898 1 93.44 122 LYS B N 1
ATOM 3239 C CA . LYS B 1 122 ? 0.752 -15.086 -5.477 1 93.44 122 LYS B CA 1
ATOM 3240 C C . LYS B 1 122 ? -0.055 -13.789 -5.402 1 93.44 122 LYS B C 1
ATOM 3242 O O . LYS B 1 122 ? -0.582 -13.32 -6.414 1 93.44 122 LYS B O 1
ATOM 3247 N N . ALA B 1 123 ? -0.089 -13.273 -4.176 1 96 123 ALA B N 1
ATOM 3248 C CA . ALA B 1 123 ? -0.942 -12.125 -3.912 1 96 123 ALA B CA 1
ATOM 3249 C C . ALA B 1 123 ? -0.107 -10.883 -3.613 1 96 123 ALA B C 1
ATOM 3251 O O . ALA B 1 123 ? 0.794 -10.914 -2.771 1 96 123 ALA B O 1
ATOM 3252 N N . GLU B 1 124 ? -0.476 -9.797 -4.25 1 93.44 124 GLU B N 1
ATOM 3253 C CA . GLU B 1 124 ? 0.264 -8.547 -4.094 1 93.44 124 GLU B CA 1
ATOM 3254 C C . GLU B 1 124 ? -0.674 -7.395 -3.762 1 93.44 124 GLU B C 1
ATOM 3256 O O . GLU B 1 124 ? -1.78 -7.309 -4.297 1 93.44 124 GLU B O 1
ATOM 3261 N N . VAL B 1 125 ? -0.106 -6.535 -2.885 1 92.5 125 VAL B N 1
ATOM 3262 C CA . VAL B 1 125 ? -0.82 -5.305 -2.557 1 92.5 125 VAL B CA 1
ATOM 3263 C C . VAL B 1 125 ? -0.113 -4.109 -3.191 1 92.5 125 VAL B C 1
ATOM 3265 O O . VAL B 1 125 ? 1.118 -4.035 -3.186 1 92.5 125 VAL B O 1
ATOM 3268 N N . GLY B 1 126 ? -0.902 -3.211 -3.771 1 88.44 126 GLY B N 1
ATOM 3269 C CA . GLY B 1 126 ? -0.28 -2.037 -4.363 1 88.44 126 GLY B CA 1
ATOM 3270 C C . GLY B 1 126 ? -1.271 -0.932 -4.68 1 88.44 126 GLY B C 1
ATOM 3271 O O . GLY B 1 126 ? -2.477 -1.099 -4.488 1 88.44 126 GLY B O 1
ATOM 3272 N N . GLY B 1 127 ? -0.667 0.192 -5.059 1 85.75 127 GLY B N 1
ATOM 3273 C CA . GLY B 1 127 ? -1.491 1.278 -5.562 1 85.75 127 GLY B CA 1
ATOM 3274 C C . GLY B 1 127 ? -1.95 1.064 -6.992 1 85.75 127 GLY B C 1
ATOM 3275 O O . GLY B 1 127 ? -1.446 0.179 -7.688 1 85.75 127 GLY B O 1
ATOM 3276 N N . SER B 1 128 ? -2.83 1.938 -7.367 1 84.75 128 SER B N 1
ATOM 3277 C CA . SER B 1 128 ? -3.471 1.805 -8.672 1 84.75 128 SER B CA 1
ATOM 3278 C C . SER B 1 128 ? -2.439 1.781 -9.797 1 84.75 128 SER B C 1
ATOM 3280 O O . SER B 1 128 ? -2.453 0.883 -10.641 1 84.75 128 SER B O 1
ATOM 3282 N N . ASP B 1 129 ? -1.543 2.684 -9.789 1 79.38 129 ASP B N 1
ATOM 3283 C CA . ASP B 1 129 ? -0.579 2.809 -10.875 1 79.38 129 ASP B CA 1
ATOM 3284 C C . ASP B 1 129 ? 0.34 1.59 -10.938 1 79.38 129 ASP B C 1
ATOM 3286 O O . ASP B 1 129 ? 0.618 1.07 -12.023 1 79.38 129 ASP B O 1
ATOM 3290 N N . SER B 1 130 ? 0.802 1.238 -9.836 1 83.94 130 SER B N 1
ATOM 3291 C CA . SER B 1 130 ? 1.697 0.088 -9.773 1 83.94 130 SER B CA 1
ATOM 3292 C C . SER B 1 1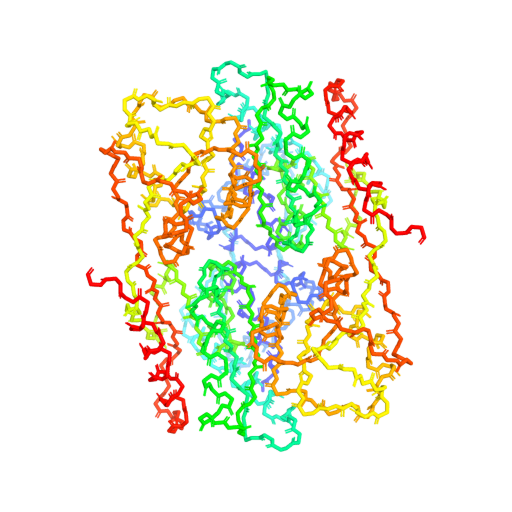30 ? 0.993 -1.188 -10.227 1 83.94 130 SER B C 1
ATOM 3294 O O . SER B 1 130 ? 1.55 -1.969 -11 1 83.94 130 SER B O 1
ATOM 3296 N N . LEU B 1 131 ? -0.213 -1.404 -9.789 1 91.25 131 LEU B N 1
ATOM 3297 C CA . LEU B 1 131 ? -0.976 -2.596 -10.141 1 91.25 131 LEU B CA 1
ATOM 3298 C C . LEU B 1 131 ? -1.254 -2.639 -11.641 1 91.25 131 LEU B C 1
ATOM 3300 O O . LEU B 1 131 ? -1.103 -3.686 -12.273 1 91.25 131 LEU B O 1
ATOM 3304 N N . MET B 1 132 ? -1.577 -1.492 -12.164 1 86.56 132 MET B N 1
ATOM 3305 C CA . MET B 1 132 ? -1.854 -1.429 -13.602 1 86.56 132 MET B CA 1
ATOM 3306 C C . MET B 1 132 ? -0.601 -1.742 -14.414 1 86.56 132 MET B C 1
ATOM 3308 O O . MET B 1 132 ? -0.657 -2.502 -15.383 1 86.56 132 MET B O 1
ATOM 3312 N N . ARG B 1 133 ? 0.464 -1.188 -14.016 1 80.75 133 ARG B N 1
ATOM 3313 C CA . ARG B 1 133 ? 1.733 -1.437 -14.695 1 80.75 133 ARG B CA 1
ATOM 3314 C C . ARG B 1 133 ? 2.086 -2.92 -14.672 1 80.75 133 ARG B C 1
ATOM 3316 O O . ARG B 1 133 ? 2.434 -3.498 -15.703 1 80.75 133 ARG B O 1
ATOM 3323 N N . GLN B 1 134 ? 1.981 -3.514 -13.555 1 87.56 134 GLN B N 1
ATOM 3324 C CA . GLN B 1 134 ? 2.32 -4.926 -13.398 1 87.56 134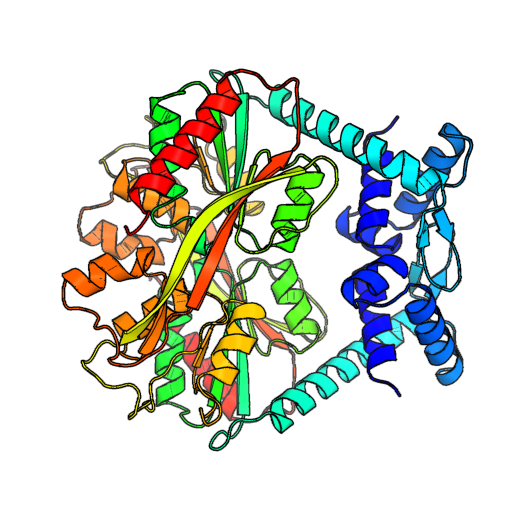 GLN B CA 1
ATOM 3325 C C . GLN B 1 134 ? 1.388 -5.809 -14.219 1 87.56 134 GLN B C 1
ATOM 3327 O O . GLN B 1 134 ? 1.806 -6.844 -14.742 1 87.56 134 GLN B O 1
ATOM 3332 N N . LEU B 1 135 ? 0.201 -5.422 -14.312 1 89.06 135 LEU B N 1
ATOM 3333 C CA . LEU B 1 135 ? -0.769 -6.16 -15.117 1 89.06 135 LEU B CA 1
ATOM 3334 C C . LEU B 1 135 ? -0.41 -6.098 -16.594 1 89.06 135 LEU B C 1
ATOM 3336 O O . LEU B 1 135 ? -0.394 -7.121 -17.281 1 89.06 135 LEU B O 1
ATOM 3340 N N . ILE B 1 136 ? -0.072 -4.953 -17 1 80.12 136 ILE B N 1
ATOM 3341 C CA . ILE B 1 136 ? 0.253 -4.719 -18.406 1 80.12 136 ILE B CA 1
ATOM 3342 C C . ILE B 1 136 ? 1.531 -5.469 -18.781 1 80.12 136 ILE B C 1
ATOM 3344 O O . ILE B 1 136 ? 1.641 -6.023 -19.875 1 80.12 136 ILE B O 1
ATOM 3348 N N . GLU B 1 137 ? 2.406 -5.539 -17.766 1 75.94 137 GLU B N 1
ATOM 3349 C CA . GLU B 1 137 ? 3.699 -6.176 -17.984 1 75.94 137 GLU B CA 1
ATOM 3350 C C . GLU B 1 137 ? 3.605 -7.688 -17.812 1 75.94 137 GLU B C 1
ATOM 3352 O O . GLU B 1 137 ? 4.578 -8.406 -18.047 1 75.94 137 GLU B O 1
ATOM 3357 N N . GLY B 1 138 ? 2.463 -8.148 -17.406 1 83 138 GLY B N 1
ATOM 3358 C CA . GLY B 1 138 ? 2.256 -9.586 -17.281 1 83 138 GLY B CA 1
ATOM 3359 C C . GLY B 1 138 ? 2.76 -10.164 -15.977 1 83 138 GLY B C 1
ATOM 3360 O O . GLY B 1 138 ? 2.822 -11.383 -15.812 1 83 138 GLY B O 1
ATOM 3361 N N . MET B 1 139 ? 3.096 -9.234 -15.109 1 86.81 139 MET B N 1
ATOM 3362 C CA . MET B 1 139 ? 3.545 -9.672 -13.789 1 86.81 139 MET B CA 1
ATOM 3363 C C . MET B 1 139 ? 2.359 -10.062 -12.914 1 86.81 139 MET B C 1
ATOM 3365 O O . MET B 1 139 ? 2.52 -10.805 -11.938 1 86.81 139 MET B O 1
ATOM 3369 N N . LEU B 1 140 ? 1.206 -9.531 -13.273 1 92.5 140 LEU B N 1
ATOM 3370 C CA . LEU B 1 140 ? -0.061 -9.898 -12.656 1 92.5 140 LEU B CA 1
ATOM 3371 C C . LEU B 1 140 ? -1.04 -10.438 -13.688 1 92.5 140 LEU B C 1
ATOM 3373 O O . LEU B 1 140 ? -1.088 -9.953 -14.82 1 92.5 140 LEU B O 1
ATOM 3377 N N . ASP B 1 141 ? -1.794 -11.438 -13.219 1 91.44 141 ASP B N 1
ATOM 3378 C CA . ASP B 1 141 ? -2.789 -12.039 -14.102 1 91.44 141 ASP B CA 1
ATOM 3379 C C . ASP B 1 141 ? -4.141 -11.336 -13.961 1 91.44 141 ASP B C 1
ATOM 3381 O O . ASP B 1 141 ? -4.91 -11.266 -14.922 1 91.44 141 ASP B O 1
ATOM 3385 N N . LEU B 1 142 ? -4.414 -10.898 -12.805 1 95.31 142 LEU B N 1
ATOM 3386 C CA . LEU B 1 142 ? -5.652 -10.172 -12.539 1 95.31 142 LEU B CA 1
ATOM 3387 C C . LEU B 1 142 ? -5.473 -9.195 -11.375 1 95.31 142 LEU B C 1
ATOM 3389 O O . LEU B 1 142 ? -4.633 -9.422 -10.5 1 95.31 142 LEU B O 1
ATOM 3393 N N . VAL B 1 143 ? -6.27 -8.117 -11.43 1 97.44 143 VAL B N 1
ATOM 3394 C CA . VAL B 1 143 ? -6.207 -7.066 -10.422 1 97.44 143 VAL B CA 1
ATOM 3395 C C . VAL B 1 143 ? -7.617 -6.66 -10.008 1 97.44 143 VAL B C 1
ATOM 3397 O O . VAL B 1 143 ? -8.516 -6.574 -10.852 1 97.44 143 VAL B O 1
ATOM 3400 N N . VAL B 1 144 ? -7.809 -6.488 -8.734 1 97.31 144 VAL B N 1
ATOM 3401 C CA . VAL B 1 144 ? -9.016 -5.863 -8.211 1 97.31 144 VAL B CA 1
ATOM 3402 C C . VAL B 1 144 ? -8.688 -4.477 -7.664 1 97.31 144 VAL B C 1
ATOM 3404 O O . VAL B 1 144 ? -7.84 -4.336 -6.777 1 97.31 144 VAL B O 1
ATOM 3407 N N . MET B 1 145 ? -9.438 -3.443 -8.234 1 95.62 145 MET B N 1
ATOM 3408 C CA . MET B 1 145 ? -9.031 -2.078 -7.914 1 95.62 145 MET B CA 1
ATOM 3409 C C . MET B 1 145 ? -10.188 -1.107 -8.102 1 95.62 145 MET B C 1
ATOM 3411 O O . MET B 1 145 ? -11.242 -1.481 -8.625 1 95.62 145 MET B O 1
ATOM 3415 N N . TYR B 1 146 ? -10.195 0.16 -7.66 1 90.88 146 TYR B N 1
ATOM 3416 C CA . TYR B 1 146 ? -11.266 1.148 -7.715 1 90.88 146 TYR B CA 1
ATOM 3417 C C . TYR B 1 146 ? -11.164 1.987 -8.984 1 90.88 146 TYR B C 1
ATOM 3419 O O . TYR B 1 146 ? -12.172 2.486 -9.484 1 90.88 146 TYR B O 1
ATOM 3427 N N . SER B 1 147 ? -10.016 2.336 -9.594 1 83 147 SER B N 1
ATOM 3428 C CA . SER B 1 147 ? -9.883 3.291 -10.695 1 83 147 SER B CA 1
ATOM 3429 C C . SER B 1 147 ? -8.953 2.762 -11.781 1 83 147 SER B C 1
ATOM 3431 O O . SER B 1 147 ? -7.914 3.365 -12.07 1 83 147 SER B O 1
ATOM 3433 N N . PRO B 1 148 ? -9.555 1.758 -12.414 1 88.25 148 PRO B N 1
ATOM 3434 C CA . PRO B 1 148 ? -8.688 1.261 -13.492 1 88.25 148 PRO B CA 1
ATOM 3435 C C . PRO B 1 148 ? -8.625 2.209 -14.688 1 88.25 148 PRO B C 1
ATOM 3437 O O . PRO B 1 148 ? -9.57 2.967 -14.93 1 88.25 148 PRO B O 1
ATOM 3440 N N . LEU B 1 149 ? -7.469 2.191 -15.297 1 76.81 149 LEU B N 1
ATOM 3441 C CA . LEU B 1 149 ? -7.324 2.875 -16.578 1 76.81 149 LEU B CA 1
ATOM 3442 C C . LEU B 1 149 ? -7.695 1.95 -17.734 1 76.81 149 LEU B C 1
ATOM 3444 O O . LEU B 1 149 ? -7.273 0.792 -17.766 1 76.81 149 LEU B O 1
ATOM 3448 N N . SER B 1 150 ? -8.484 2.512 -18.609 1 78.56 150 SER B N 1
ATOM 3449 C CA . SER B 1 150 ? -8.828 1.719 -19.781 1 78.56 150 SER B CA 1
ATOM 3450 C C . SER B 1 150 ? -7.664 1.64 -20.766 1 78.56 150 SER B C 1
ATOM 3452 O O . SER B 1 150 ? -7.043 2.656 -21.078 1 78.56 150 SER B O 1
ATOM 3454 N N . ARG B 1 151 ? -7.273 0.456 -20.984 1 71 151 ARG B N 1
ATOM 3455 C CA . ARG B 1 151 ? -6.219 0.193 -21.969 1 71 151 ARG B CA 1
ATOM 3456 C C . ARG B 1 151 ? -6.602 -0.957 -22.891 1 71 151 ARG B C 1
ATOM 3458 O O . ARG B 1 151 ? -7.281 -1.896 -22.469 1 71 151 ARG B O 1
ATOM 3465 N N . PRO B 1 152 ? -6.211 -0.773 -24.141 1 73.75 152 PRO B N 1
ATOM 3466 C CA . PRO B 1 152 ? -6.465 -1.906 -25.031 1 73.75 152 PRO B CA 1
ATOM 3467 C C . PRO B 1 152 ? -5.887 -3.217 -24.5 1 73.75 152 PRO B C 1
ATOM 3469 O O . PRO B 1 152 ? -4.793 -3.229 -23.938 1 73.75 152 PRO B O 1
ATOM 3472 N N . GLY B 1 153 ? -6.684 -4.254 -24.672 1 78.25 153 GLY B N 1
ATOM 3473 C CA . GLY B 1 153 ? -6.203 -5.57 -24.281 1 78.25 153 GLY B CA 1
ATOM 3474 C C . GLY B 1 153 ? -6.562 -5.949 -22.859 1 78.25 153 GLY B C 1
ATOM 3475 O O . GLY B 1 153 ? -6.312 -7.078 -22.438 1 78.25 153 GLY B O 1
ATOM 3476 N N . LEU B 1 154 ? -7.164 -4.992 -22.25 1 88 154 LEU B N 1
ATOM 3477 C CA . LEU B 1 154 ? -7.582 -5.285 -20.875 1 88 154 LEU B CA 1
ATOM 3478 C C . LEU B 1 154 ? -9.102 -5.414 -20.797 1 88 154 LEU B C 1
ATOM 3480 O O . LEU B 1 154 ? -9.828 -4.66 -21.453 1 88 154 LEU B O 1
ATOM 3484 N N . HIS B 1 155 ? -9.516 -6.391 -20.094 1 93.5 155 HIS B N 1
ATOM 3485 C CA . HIS B 1 155 ? -10.922 -6.527 -19.719 1 93.5 155 HIS B CA 1
ATOM 3486 C C . HIS B 1 155 ? -11.195 -5.934 -18.344 1 93.5 155 HIS B C 1
ATOM 3488 O O . HIS B 1 155 ? -10.516 -6.277 -17.375 1 93.5 155 HIS B O 1
ATOM 3494 N N . ILE B 1 156 ? -12.133 -5.055 -18.344 1 95.31 156 ILE B N 1
ATOM 3495 C CA . ILE B 1 156 ? -12.516 -4.383 -17.109 1 95.31 156 ILE B CA 1
ATOM 3496 C C . ILE B 1 156 ? -13.984 -4.652 -16.812 1 95.31 156 ILE B C 1
ATOM 3498 O O . ILE B 1 156 ? -14.852 -4.418 -17.656 1 95.31 156 ILE B O 1
ATOM 3502 N N . GLU B 1 157 ? -14.273 -5.125 -15.625 1 95.56 157 GLU B N 1
ATOM 3503 C CA . GLU B 1 157 ? -15.656 -5.355 -15.211 1 95.56 157 GLU B CA 1
ATOM 3504 C C . GLU B 1 157 ? -15.891 -4.887 -13.781 1 95.56 157 GLU B C 1
ATOM 3506 O O . GLU B 1 157 ? -15.016 -5.031 -12.922 1 95.56 157 GLU B O 1
ATOM 3511 N N . LYS B 1 158 ? -17.078 -4.348 -13.602 1 95.38 158 LYS B N 1
ATOM 3512 C CA . LYS B 1 158 ? -17.453 -3.967 -12.25 1 95.38 158 LYS B CA 1
ATOM 3513 C C . LYS B 1 158 ? -17.703 -5.199 -11.383 1 95.38 158 LYS B C 1
ATOM 3515 O O . LYS B 1 158 ? -18.531 -6.043 -11.711 1 95.38 158 LYS B O 1
ATOM 3520 N N . LEU B 1 159 ? -16.938 -5.281 -10.336 1 95.56 159 LEU B N 1
ATOM 3521 C CA . LEU B 1 159 ? -17.016 -6.441 -9.453 1 95.56 159 LEU B CA 1
ATOM 3522 C C . LEU B 1 159 ? -18.016 -6.195 -8.328 1 95.56 159 LEU B C 1
ATOM 3524 O O . LEU B 1 159 ? -18.797 -7.086 -7.984 1 95.56 159 LEU B O 1
ATOM 3528 N N . LEU B 1 160 ? -17.969 -5.004 -7.734 1 93.12 160 LEU B N 1
ATOM 3529 C CA . LEU B 1 160 ? -18.906 -4.629 -6.684 1 93.12 160 LEU B CA 1
ATOM 3530 C C . LEU B 1 160 ? -18.984 -3.111 -6.539 1 93.12 160 LEU B C 1
ATOM 3532 O O . LEU B 1 160 ? -18.156 -2.387 -7.109 1 93.12 160 LEU B O 1
ATOM 3536 N N . GLU B 1 161 ? -20.047 -2.676 -5.891 1 91.69 161 GLU B N 1
ATOM 3537 C CA . GLU B 1 161 ? -20.234 -1.265 -5.57 1 91.69 161 GLU B CA 1
ATOM 3538 C C . GLU B 1 161 ? -20.016 -1.003 -4.082 1 91.69 161 GLU B C 1
ATOM 3540 O O . GLU B 1 161 ? -20.859 -1.353 -3.252 1 91.69 161 GLU B O 1
ATOM 3545 N N . GLU B 1 162 ? -18.859 -0.36 -3.869 1 91.44 162 GLU B N 1
ATOM 3546 C CA . GLU B 1 162 ? -18.562 -0.009 -2.486 1 91.44 162 GLU B CA 1
ATOM 3547 C C . GLU B 1 162 ? -19.359 1.204 -2.033 1 91.44 162 GLU B C 1
ATOM 3549 O O . GLU B 1 162 ? -19.5 2.176 -2.779 1 91.44 162 GLU B O 1
ATOM 3554 N N . ARG B 1 163 ? -20.031 1.093 -0.802 1 94.12 163 ARG B N 1
ATOM 3555 C CA . ARG B 1 163 ? -20.688 2.225 -0.159 1 94.12 163 ARG B CA 1
ATOM 3556 C C . ARG B 1 163 ? -19.859 2.758 1.001 1 94.12 163 ARG B C 1
ATOM 3558 O O . ARG B 1 163 ? -19.594 2.035 1.965 1 94.12 163 ARG B O 1
ATOM 3565 N N . LEU B 1 164 ? -19.406 3.992 0.831 1 96.75 164 LEU B N 1
ATOM 3566 C CA . LEU B 1 164 ? -18.75 4.66 1.951 1 96.75 164 LEU B CA 1
ATOM 3567 C C . LEU B 1 164 ? -19.781 5.32 2.863 1 96.75 164 LEU B C 1
ATOM 3569 O O . LEU B 1 164 ? -20.562 6.168 2.418 1 96.75 164 LEU B O 1
ATOM 3573 N N . VAL B 1 165 ? -19.75 4.945 4.09 1 97.12 165 VAL B N 1
ATOM 3574 C CA . VAL B 1 165 ? -20.719 5.449 5.062 1 97.12 165 VAL B CA 1
ATOM 3575 C C . VAL B 1 165 ? -19.984 6.16 6.199 1 97.12 165 VAL B C 1
ATOM 3577 O O . VAL B 1 165 ? -18.859 5.77 6.562 1 97.12 165 VAL B O 1
ATOM 3580 N N . LEU B 1 166 ? -20.609 7.203 6.688 1 96.44 166 LEU B N 1
ATOM 3581 C CA . LEU B 1 166 ? -20.047 7.914 7.836 1 96.44 166 LEU B CA 1
ATOM 3582 C C . LEU B 1 166 ? -20.438 7.223 9.141 1 96.44 166 LEU B C 1
ATOM 3584 O O . LEU B 1 166 ? -21.609 7.055 9.43 1 96.44 166 LEU B O 1
ATOM 3588 N N . VAL B 1 167 ? -19.391 6.816 9.898 1 97.06 167 VAL B N 1
ATOM 3589 C CA . VAL B 1 167 ? -19.641 6.117 11.148 1 97.06 167 VAL B CA 1
ATOM 3590 C C . VAL B 1 167 ? -18.859 6.77 12.281 1 97.06 167 VAL B C 1
ATOM 3592 O O . VAL B 1 167 ? -17.859 7.461 12.031 1 97.06 167 VAL B O 1
ATOM 3595 N N . SER B 1 168 ? -19.359 6.578 13.477 1 95.88 168 SER B N 1
ATOM 3596 C CA . SER B 1 168 ? -18.734 7.121 14.672 1 95.88 168 SER B CA 1
ATOM 3597 C C . SER B 1 168 ? -18.797 6.133 15.836 1 95.88 168 SER B C 1
ATOM 3599 O O . SER B 1 168 ? -19.656 5.238 15.844 1 95.88 168 SER B O 1
ATOM 3601 N N . THR B 1 169 ? -17.859 6.262 16.781 1 95.88 169 THR B N 1
ATOM 3602 C CA . THR B 1 169 ? -17.906 5.43 17.984 1 95.88 169 THR B CA 1
ATOM 3603 C C . THR B 1 169 ? -19.016 5.883 18.922 1 95.88 169 THR B C 1
ATOM 3605 O O . THR B 1 169 ? -19.359 5.18 19.875 1 95.88 169 THR B O 1
ATOM 3608 N N . ARG B 1 170 ? -19.641 7.031 18.641 1 93.19 170 ARG B N 1
ATOM 3609 C CA . ARG B 1 170 ? -20.781 7.559 19.391 1 93.19 170 ARG B CA 1
ATOM 3610 C C . ARG B 1 170 ? -21.969 7.828 18.469 1 93.19 170 ARG B C 1
ATOM 3612 O O . ARG B 1 170 ? -21.781 8.109 17.281 1 93.19 170 ARG B O 1
ATOM 3619 N N . ARG B 1 171 ? -23.109 7.723 19.047 1 92.31 171 ARG B N 1
ATOM 3620 C CA . ARG B 1 171 ? -24.297 8.109 18.266 1 92.31 171 ARG B CA 1
ATOM 3621 C C . ARG B 1 171 ? -24.344 9.617 18.062 1 92.31 171 ARG B C 1
ATOM 3623 O O . ARG B 1 171 ? -24.25 10.383 19.031 1 92.31 171 ARG B O 1
ATOM 3630 N N . ARG B 1 172 ? -24.328 9.984 16.812 1 89.31 172 ARG B N 1
ATOM 3631 C CA . ARG B 1 172 ? -24.375 11.422 16.547 1 89.31 172 ARG B CA 1
ATOM 3632 C C . ARG B 1 172 ? -25.031 11.711 15.211 1 89.31 172 ARG B C 1
ATOM 3634 O O . ARG B 1 172 ? -25.203 10.805 14.391 1 89.31 172 ARG B O 1
ATOM 3641 N N . ALA B 1 173 ? -25.547 13.109 15.117 1 85.69 173 ALA B N 1
ATOM 3642 C CA . ALA B 1 173 ? -26.094 13.609 13.859 1 85.69 173 ALA B CA 1
ATOM 3643 C C . ALA B 1 173 ? -25.062 14.461 13.109 1 85.69 173 ALA B C 1
ATOM 3645 O O . ALA B 1 173 ? -24.094 14.938 13.703 1 85.69 173 ALA B O 1
ATOM 3646 N N . VAL B 1 174 ? -25.297 14.602 11.766 1 77.81 174 VAL B N 1
ATOM 3647 C CA . VAL B 1 174 ? -24.359 15.234 10.852 1 77.81 174 VAL B CA 1
ATOM 3648 C C . VAL B 1 174 ? -24.172 16.703 11.234 1 77.81 174 VAL B C 1
ATOM 3650 O O . VAL B 1 174 ? -23.125 17.281 10.969 1 77.81 174 VAL B O 1
ATOM 3653 N N . ALA B 1 175 ? -25.234 17.344 11.742 1 65.31 175 ALA B N 1
ATOM 3654 C CA . ALA B 1 175 ? -25.156 18.766 12.078 1 65.31 175 ALA B CA 1
ATOM 3655 C C . ALA B 1 175 ? -24.078 19.016 13.125 1 65.31 175 ALA B C 1
ATOM 3657 O O . ALA B 1 175 ? -23.656 20.156 13.336 1 65.31 175 ALA B O 1
ATOM 3658 N N . GLU B 1 176 ? -23.672 18.172 13.625 1 58.34 176 GLU B N 1
ATOM 3659 C CA . GLU B 1 176 ? -22.766 18.297 14.766 1 58.34 176 GLU B CA 1
ATOM 3660 C C . GLU B 1 176 ? -21.344 17.891 14.391 1 58.34 176 GLU B C 1
ATOM 3662 O O . GLU B 1 176 ? -20.656 17.219 15.164 1 58.34 176 GLU B O 1
ATOM 3667 N N . TRP B 1 177 ? -20.969 18.109 13.133 1 56.12 177 TRP B N 1
ATOM 3668 C CA . TRP B 1 177 ? -19.781 17.344 12.781 1 56.12 177 TRP B CA 1
ATOM 3669 C C . TRP B 1 177 ? -18.531 17.906 13.469 1 56.12 177 TRP B C 1
ATOM 3671 O O . TRP B 1 177 ? -18.375 19.125 13.562 1 56.12 177 TRP B O 1
ATOM 3681 N N . ASP B 1 178 ? -17.875 17.203 14.453 1 61.22 178 ASP B N 1
ATOM 3682 C CA . ASP B 1 178 ? -17.219 17.172 15.75 1 61.22 178 ASP B CA 1
ATOM 3683 C C . ASP B 1 178 ? -15.695 17.219 15.594 1 61.22 178 ASP B C 1
ATOM 3685 O O . ASP B 1 178 ? -15.18 17.062 14.484 1 61.22 178 ASP B O 1
ATOM 3689 N N . GLU B 1 179 ? -14.906 17.609 16.422 1 70.94 179 GLU B N 1
ATOM 3690 C CA . GLU B 1 179 ? -13.508 17.75 16.797 1 70.94 179 GLU B CA 1
ATOM 3691 C C . GLU B 1 179 ? -12.734 16.453 16.594 1 70.94 179 GLU B C 1
ATOM 3693 O O . GLU B 1 179 ? -11.516 16.469 16.406 1 70.94 179 GLU B O 1
ATOM 3698 N N . ASP B 1 180 ? -13.57 15.336 16.156 1 86.19 180 ASP B N 1
ATOM 3699 C CA . ASP B 1 180 ? -12.836 14.078 16.156 1 86.19 180 ASP B CA 1
ATOM 3700 C C . ASP B 1 180 ? -12.977 13.367 14.805 1 86.19 180 ASP B C 1
ATOM 3702 O O . ASP B 1 180 ? -12.945 12.133 14.742 1 86.19 180 ASP B O 1
ATOM 3706 N N . TYR B 1 181 ? -13.172 14.164 13.672 1 92.56 181 TYR B N 1
ATOM 3707 C CA . TYR B 1 181 ? -13.281 13.602 12.328 1 92.56 181 TYR B CA 1
ATOM 3708 C C . TYR B 1 181 ? -11.914 13.203 11.789 1 92.56 181 TYR B C 1
ATOM 3710 O O . TYR B 1 181 ? -10.969 13.992 11.82 1 92.56 181 TYR B O 1
ATOM 3718 N N . VAL B 1 182 ? -11.867 11.969 11.383 1 94.31 182 VAL B N 1
ATOM 3719 C CA . VAL B 1 182 ? -10.688 11.461 10.695 1 94.31 182 VAL B CA 1
ATOM 3720 C C . VAL B 1 182 ? -10.961 11.375 9.195 1 94.31 182 VAL B C 1
ATOM 3722 O O . VAL B 1 182 ? -11.773 10.555 8.75 1 94.31 182 VAL B O 1
ATOM 3725 N N . LEU B 1 183 ? -10.289 12.203 8.461 1 94.12 183 LEU B N 1
ATOM 3726 C CA . LEU B 1 183 ? -10.5 12.219 7.016 1 94.12 183 LEU B CA 1
ATOM 3727 C C . LEU B 1 183 ? -9.633 11.172 6.332 1 94.12 183 LEU B C 1
ATOM 3729 O O . LEU B 1 183 ? -8.406 11.203 6.445 1 94.12 183 LEU B O 1
ATOM 3733 N N . VAL B 1 184 ? -10.297 10.266 5.645 1 94.88 184 VAL B N 1
ATOM 3734 C CA . VAL B 1 184 ? -9.602 9.273 4.824 1 94.88 184 VAL B CA 1
ATOM 3735 C C . VAL B 1 184 ? -9.602 9.719 3.363 1 94.88 184 VAL B C 1
ATOM 3737 O O . VAL B 1 184 ? -10.633 10.156 2.84 1 94.88 184 VAL B O 1
ATOM 3740 N N . ASP B 1 185 ? -8.43 9.617 2.787 1 91.38 185 ASP B N 1
ATOM 3741 C CA . ASP B 1 185 ? -8.352 9.961 1.37 1 91.38 185 ASP B CA 1
ATOM 3742 C C . ASP B 1 185 ? -8.766 8.781 0.497 1 91.38 185 ASP B C 1
ATOM 3744 O O . ASP B 1 185 ? -7.93 7.941 0.149 1 91.38 185 ASP B O 1
ATOM 3748 N N . TRP B 1 186 ? -9.961 8.805 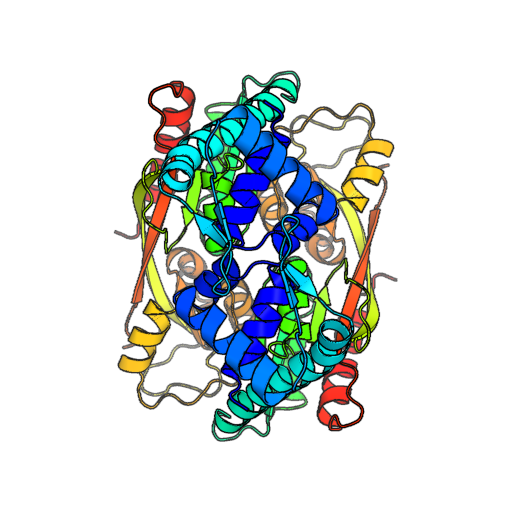0.068 1 91.5 186 TRP B N 1
ATOM 3749 C CA . TRP B 1 186 ? -10.484 7.711 -0.743 1 91.5 186 TRP B CA 1
ATOM 3750 C C . TRP B 1 186 ? -10.305 8 -2.229 1 91.5 186 TRP B C 1
ATOM 3752 O O . TRP B 1 186 ? -10.781 7.238 -3.078 1 91.5 186 TRP B O 1
ATOM 3762 N N . GLY B 1 187 ? -9.656 9.094 -2.543 1 84.38 187 GLY B N 1
ATOM 3763 C CA . GLY B 1 187 ? -9.375 9.406 -3.936 1 84.38 187 GLY B CA 1
ATOM 3764 C C . GLY B 1 187 ? -10.07 10.672 -4.41 1 84.38 187 GLY B C 1
ATOM 3765 O O . GLY B 1 187 ? -10.844 11.281 -3.662 1 84.38 187 GLY B O 1
ATOM 3766 N N . PRO B 1 188 ? -9.781 11.016 -5.641 1 79.88 188 PRO B N 1
ATOM 3767 C CA . PRO B 1 188 ? -10.234 12.312 -6.152 1 79.88 188 PRO B CA 1
ATOM 3768 C C . PRO B 1 188 ? -11.758 12.414 -6.23 1 79.88 188 PRO B C 1
ATOM 3770 O O . PRO B 1 188 ? -12.32 13.469 -5.938 1 79.88 188 PRO B O 1
ATOM 3773 N N . GLU B 1 189 ? -12.422 11.359 -6.645 1 82.19 189 GLU B N 1
ATOM 3774 C CA . GLU B 1 189 ? -13.875 11.383 -6.754 1 82.19 189 GLU B CA 1
ATOM 3775 C C . GLU B 1 189 ? -14.523 11.586 -5.391 1 82.19 189 GLU B C 1
ATOM 3777 O O . GLU B 1 189 ? -15.484 12.352 -5.262 1 82.19 189 GLU B O 1
ATOM 3782 N N . PHE B 1 190 ? -14.008 10.977 -4.441 1 91 190 PHE B N 1
ATOM 3783 C CA . PHE B 1 190 ? -14.508 11.148 -3.086 1 91 190 PHE B CA 1
ATOM 3784 C C . PHE B 1 190 ? -14.25 12.562 -2.584 1 91 190 PHE B C 1
ATOM 3786 O O . PHE B 1 190 ? -15.125 13.195 -1.99 1 91 190 PHE B O 1
ATOM 3793 N N . ARG B 1 191 ? -13.062 13.008 -2.826 1 86.75 191 ARG B N 1
ATOM 3794 C CA . ARG B 1 191 ? -12.695 14.344 -2.365 1 86.75 191 ARG B CA 1
ATOM 3795 C C . ARG B 1 191 ? -13.648 15.398 -2.918 1 86.75 191 ARG B C 1
ATOM 3797 O O . ARG B 1 191 ? -14.109 16.266 -2.182 1 86.75 191 ARG B O 1
ATOM 3804 N N . ALA B 1 192 ? -13.945 15.266 -4.168 1 84.44 192 ALA B N 1
ATOM 3805 C CA . ALA B 1 192 ? -14.852 16.219 -4.816 1 84.44 192 ALA B CA 1
ATOM 3806 C C . ALA B 1 192 ? -16.25 16.125 -4.234 1 84.44 192 ALA B C 1
ATOM 3808 O O . ALA B 1 192 ? -16.844 17.125 -3.84 1 84.44 192 ALA B O 1
ATOM 3809 N N . ALA B 1 193 ? -16.781 14.938 -4.145 1 89.88 193 ALA B N 1
ATOM 3810 C CA . ALA B 1 193 ? -18.141 14.727 -3.625 1 89.88 193 ALA B CA 1
ATOM 3811 C C . ALA B 1 193 ? -18.234 15.133 -2.156 1 89.88 193 ALA B C 1
ATOM 3813 O O . ALA B 1 193 ? -19.219 15.727 -1.734 1 89.88 193 ALA B O 1
ATOM 3814 N N . HIS B 1 194 ? -17.219 14.797 -1.411 1 91 194 HIS B N 1
ATOM 3815 C CA . HIS B 1 194 ? -17.156 15.102 0.013 1 91 194 HIS B CA 1
ATOM 3816 C C . HIS B 1 194 ? -17.141 16.609 0.248 1 91 194 HIS B C 1
ATOM 3818 O O . HIS B 1 194 ? -17.875 17.109 1.11 1 91 194 HIS B O 1
ATOM 3824 N N . SER B 1 195 ? -16.375 17.297 -0.541 1 86.31 195 SER B N 1
ATOM 3825 C CA . SER B 1 195 ? -16.281 18.75 -0.418 1 86.31 195 SER B CA 1
ATOM 3826 C C . SER B 1 195 ? -17.625 19.406 -0.745 1 86.31 195 SER B C 1
ATOM 3828 O O . SER B 1 195 ? -17.984 20.422 -0.139 1 86.31 195 SER B O 1
ATOM 3830 N N . GLN B 1 196 ? -18.297 18.844 -1.683 1 87.5 196 GLN B N 1
ATOM 3831 C CA . GLN B 1 196 ? -19.609 19.359 -2.053 1 87.5 196 GLN B CA 1
ATOM 3832 C C . GLN B 1 196 ? -20.641 19.109 -0.953 1 87.5 196 GLN B C 1
ATOM 3834 O O . GLN B 1 196 ? -21.5 19.953 -0.681 1 87.5 196 GLN B O 1
ATOM 3839 N N . ALA B 1 197 ? -20.547 18.031 -0.367 1 89.38 197 ALA B N 1
ATOM 3840 C CA . ALA B 1 197 ? -21.5 17.641 0.665 1 89.38 197 ALA B CA 1
ATOM 3841 C C . ALA B 1 197 ? -21.25 18.406 1.964 1 89.38 197 ALA B C 1
ATOM 3843 O O . ALA B 1 197 ? -22.188 18.641 2.732 1 89.38 197 ALA B O 1
ATOM 3844 N N . PHE B 1 198 ? -19.938 18.734 2.168 1 87.5 198 PHE B N 1
ATOM 3845 C CA . PHE B 1 198 ? -19.578 19.422 3.402 1 87.5 198 PHE B CA 1
ATOM 3846 C C . PHE B 1 198 ? -18.734 20.672 3.104 1 87.5 198 PHE B C 1
ATOM 3848 O O . PHE B 1 198 ? -17.578 20.75 3.496 1 87.5 198 PHE B O 1
ATOM 3855 N N . PRO B 1 199 ? -19.344 21.641 2.582 1 79.44 199 PRO B N 1
ATOM 3856 C CA . PRO B 1 199 ? -18.594 22.828 2.139 1 79.44 199 PRO B CA 1
ATOM 3857 C C . PRO B 1 199 ? -17.984 23.609 3.299 1 79.44 199 PRO B C 1
ATOM 3859 O O . PRO B 1 199 ? -16.969 24.281 3.129 1 79.44 199 PRO B O 1
ATOM 3862 N N . ASP B 1 200 ? -18.516 23.484 4.512 1 75.62 200 ASP B N 1
ATOM 3863 C CA . ASP B 1 200 ? -18.062 24.297 5.637 1 75.62 200 ASP B CA 1
ATOM 3864 C C . ASP B 1 200 ? -17.203 23.469 6.598 1 75.62 200 ASP B C 1
ATOM 3866 O O . ASP B 1 200 ? -16.906 23.922 7.703 1 75.62 200 ASP B O 1
ATOM 3870 N N . LEU B 1 201 ? -16.875 22.297 6.102 1 80.5 201 LEU B N 1
ATOM 3871 C CA . LEU B 1 201 ? -16.078 21.438 6.988 1 80.5 201 LEU B CA 1
ATOM 3872 C C . LEU B 1 201 ? -14.688 22.016 7.195 1 80.5 201 LEU B C 1
ATOM 3874 O O . LEU B 1 201 ? -14.016 22.391 6.23 1 80.5 201 LEU B O 1
ATOM 3878 N N . LYS B 1 202 ? -14.445 22.031 8.516 1 77.5 202 LYS B N 1
ATOM 3879 C CA . LYS B 1 202 ? -13.086 22.438 8.852 1 77.5 202 LYS B CA 1
ATOM 3880 C C . LYS B 1 202 ? -12.094 21.328 8.555 1 77.5 202 LYS B C 1
ATOM 3882 O O . LYS B 1 202 ? -12.438 20.141 8.633 1 77.5 202 LYS B O 1
ATOM 3887 N N . THR B 1 203 ? -10.875 21.688 8.297 1 78.06 203 THR B N 1
ATOM 3888 C CA . THR B 1 203 ? -9.844 20.703 8.055 1 78.06 203 THR B CA 1
ATOM 3889 C C . THR B 1 203 ? -9.617 19.844 9.297 1 78.06 203 THR B C 1
ATOM 3891 O O . THR B 1 203 ? -9.359 20.359 10.383 1 78.06 203 THR B O 1
ATOM 3894 N N . PRO B 1 204 ? -9.742 18.594 9.086 1 86.94 204 PRO B N 1
ATOM 3895 C CA . PRO B 1 204 ? -9.578 17.719 10.25 1 86.94 204 PRO B CA 1
ATOM 3896 C C . PRO B 1 204 ? -8.141 17.672 10.758 1 86.94 204 PRO B C 1
ATOM 3898 O O . PRO B 1 204 ? -7.199 17.875 9.977 1 86.94 204 PRO B O 1
ATOM 3901 N N . ALA B 1 205 ? -8.031 17.406 12.023 1 89 205 ALA B N 1
ATOM 3902 C CA . ALA B 1 205 ? -6.723 17.328 12.664 1 89 205 ALA B CA 1
ATOM 3903 C C . ALA B 1 205 ? -5.953 16.094 12.195 1 89 205 ALA B C 1
ATOM 3905 O O . ALA B 1 205 ? -4.719 16.078 12.227 1 89 205 ALA B O 1
ATOM 3906 N N . VAL B 1 206 ? -6.691 15.07 11.75 1 92.56 206 VAL B N 1
ATOM 3907 C CA . VAL B 1 206 ? -6.066 13.82 11.328 1 92.56 206 VAL B CA 1
ATOM 3908 C C . VAL B 1 206 ? -6.582 13.43 9.945 1 92.56 206 VAL B C 1
ATOM 3910 O O . VAL B 1 206 ? -7.789 13.297 9.742 1 92.56 206 VAL B O 1
ATOM 3913 N N . GLN B 1 207 ? -5.672 13.281 9.086 1 93.44 207 GLN B N 1
ATOM 3914 C CA . GLN B 1 207 ? -5.941 12.758 7.75 1 93.44 207 GLN B CA 1
ATOM 3915 C C . GLN B 1 207 ? -5.082 11.539 7.453 1 93.44 207 GLN B C 1
ATOM 3917 O O . GLN B 1 207 ? -3.9 11.5 7.801 1 93.44 207 GLN B O 1
ATOM 3922 N N . VAL B 1 208 ? -5.73 10.531 6.867 1 94.69 208 VAL B N 1
ATOM 3923 C CA . VAL B 1 208 ? -4.996 9.305 6.574 1 94.69 208 VAL B CA 1
ATOM 3924 C C . VAL B 1 208 ? -5.211 8.906 5.117 1 94.69 208 VAL B C 1
ATOM 3926 O O . VAL B 1 208 ? -6.277 9.156 4.551 1 94.69 208 VAL B O 1
ATOM 3929 N N . GLY B 1 209 ? -4.211 8.25 4.578 1 92.31 209 GLY B N 1
ATOM 3930 C CA . GLY B 1 209 ? -4.277 7.828 3.186 1 92.31 209 GLY B CA 1
ATOM 3931 C C . GLY B 1 209 ? -4.836 6.43 3.01 1 92.31 209 GLY B C 1
ATOM 3932 O O . GLY B 1 209 ? -5.016 5.965 1.882 1 92.31 209 GLY B O 1
ATOM 3933 N N . LEU B 1 210 ? -5.07 5.773 4.082 1 92.25 210 LEU B N 1
ATOM 3934 C CA . LEU B 1 210 ? -5.566 4.402 4.043 1 92.25 210 LEU B CA 1
ATOM 3935 C C . LEU B 1 210 ? -6.676 4.195 5.066 1 92.25 210 LEU B C 1
ATOM 3937 O O . LEU B 1 210 ? -6.5 4.508 6.246 1 92.25 210 LEU B O 1
ATOM 3941 N N . GLY B 1 211 ? -7.758 3.648 4.602 1 93.81 211 GLY B N 1
ATOM 3942 C CA . GLY B 1 211 ? -8.938 3.473 5.438 1 93.81 211 GLY B CA 1
ATOM 3943 C C . GLY B 1 211 ? -8.672 2.629 6.672 1 93.81 211 GLY B C 1
ATOM 3944 O O . GLY B 1 211 ? -9.188 2.924 7.75 1 93.81 211 GLY B O 1
ATOM 3945 N N . ALA B 1 212 ? -7.906 1.607 6.496 1 91.75 212 ALA B N 1
ATOM 3946 C CA . ALA B 1 212 ? -7.625 0.702 7.605 1 91.75 212 ALA B CA 1
ATOM 3947 C C . ALA B 1 212 ? -6.973 1.445 8.766 1 91.75 212 ALA B C 1
ATOM 3949 O O . ALA B 1 212 ? -7.25 1.152 9.938 1 91.75 212 ALA B O 1
ATOM 3950 N N . LEU B 1 213 ? -6.125 2.395 8.469 1 92.19 213 LEU B N 1
ATOM 3951 C CA . LEU B 1 213 ? -5.488 3.195 9.508 1 92.19 213 LEU B CA 1
ATOM 3952 C C . LEU B 1 213 ? -6.512 4.074 10.219 1 92.19 213 LEU B C 1
ATOM 3954 O O . LEU B 1 213 ? -6.5 4.18 11.445 1 92.19 213 LEU B O 1
ATOM 3958 N N . GLY B 1 214 ? -7.309 4.695 9.414 1 95 214 GLY B N 1
ATOM 3959 C CA . GLY B 1 214 ? -8.352 5.523 9.992 1 95 214 GLY B CA 1
ATOM 3960 C C . GLY B 1 214 ? -9.289 4.754 10.906 1 95 214 GLY B C 1
ATOM 3961 O O . GLY B 1 214 ? -9.633 5.223 11.992 1 95 214 GLY B O 1
ATOM 3962 N N . LEU B 1 215 ? -9.641 3.607 10.469 1 95.38 215 LEU B N 1
ATOM 3963 C CA . LEU B 1 215 ? -10.562 2.793 11.25 1 95.38 215 LEU B CA 1
ATOM 3964 C C . LEU B 1 215 ? -9.914 2.336 12.555 1 95.38 215 LEU B C 1
ATOM 3966 O O . LEU B 1 215 ? -10.547 2.359 13.609 1 95.38 215 LEU B O 1
ATOM 3970 N N . GLN B 1 216 ? -8.711 1.899 12.469 1 91.44 216 GLN B N 1
ATOM 3971 C CA . GLN B 1 216 ? -7.988 1.513 13.672 1 91.44 216 GLN B CA 1
ATOM 3972 C C . GLN B 1 216 ? -7.941 2.66 14.68 1 91.44 216 GLN B C 1
ATOM 3974 O O . GLN B 1 216 ? -8.164 2.453 15.875 1 91.44 216 GLN B O 1
ATOM 3979 N N . HIS B 1 217 ? -7.633 3.82 14.203 1 93.12 217 HIS B N 1
ATOM 3980 C CA . HIS B 1 217 ? -7.586 5.004 15.055 1 93.12 217 HIS B CA 1
ATOM 3981 C C . HIS B 1 217 ? -8.945 5.277 15.695 1 93.12 217 HIS B C 1
ATOM 3983 O O . HIS B 1 217 ? -9.039 5.449 16.906 1 93.12 217 HIS B O 1
ATOM 3989 N N . VAL B 1 218 ? -10 5.266 14.922 1 95.19 218 VAL B N 1
ATOM 3990 C CA . VAL B 1 218 ? -11.344 5.57 15.391 1 95.19 218 VAL B CA 1
ATOM 3991 C C . VAL B 1 218 ? -11.773 4.543 16.438 1 95.19 218 VAL B C 1
ATOM 3993 O O . VAL B 1 218 ? -12.297 4.906 17.484 1 95.19 218 VAL B O 1
ATOM 3996 N N . LEU B 1 219 ? -11.469 3.309 16.172 1 94.56 219 LEU B N 1
ATOM 3997 C CA . LEU B 1 219 ? -11.883 2.242 17.078 1 94.56 219 LEU B CA 1
ATOM 3998 C C . LEU B 1 219 ? -11.109 2.311 18.391 1 94.56 219 LEU B C 1
ATOM 4000 O O . LEU B 1 219 ? -11.656 2.012 19.453 1 94.56 219 LEU B O 1
ATOM 4004 N N . ALA B 1 220 ? -9.93 2.701 18.312 1 90.25 220 ALA B N 1
ATOM 4005 C CA . ALA B 1 220 ? -9.07 2.686 19.484 1 90.25 220 ALA B CA 1
ATOM 4006 C C . ALA B 1 220 ? -9.219 3.967 20.297 1 90.25 220 ALA B C 1
ATOM 4008 O O . ALA B 1 220 ? -9.156 3.939 21.531 1 90.25 220 ALA B O 1
ATOM 4009 N N . TYR B 1 221 ? -9.438 5.07 19.625 1 90.56 221 TYR B N 1
ATOM 4010 C CA . TYR B 1 221 ? -9.328 6.34 20.328 1 90.56 221 TYR B CA 1
ATOM 4011 C C . TYR B 1 221 ? -10.578 7.188 20.141 1 90.56 221 TYR B C 1
ATOM 4013 O O . TYR B 1 221 ? -10.648 8.32 20.609 1 90.56 221 TYR B O 1
ATOM 4021 N N . GLY B 1 222 ? -11.453 6.598 19.484 1 91.56 222 GLY B N 1
ATOM 4022 C CA . GLY B 1 222 ? -12.688 7.328 19.234 1 91.56 222 GLY B CA 1
ATOM 4023 C C . GLY B 1 222 ? -12.602 8.234 18.016 1 91.56 222 GLY B C 1
ATOM 4024 O O . GLY B 1 222 ? -11.508 8.641 17.609 1 91.56 222 GLY B O 1
ATOM 4025 N N . GLY B 1 223 ? -13.742 8.477 17.406 1 93.38 223 GLY B N 1
ATOM 4026 C CA . GLY B 1 223 ? -13.789 9.391 16.281 1 93.38 223 GLY B CA 1
ATOM 4027 C C . GLY B 1 223 ? -14.867 9.031 15.273 1 93.38 223 GLY B C 1
ATOM 4028 O O . GLY B 1 223 ? -15.75 8.227 15.562 1 93.38 223 GLY B O 1
ATOM 4029 N N . THR B 1 224 ? -14.797 9.836 14.188 1 94.69 224 THR B N 1
ATOM 4030 C CA . THR B 1 224 ? -15.742 9.727 13.078 1 94.69 224 THR B CA 1
ATOM 4031 C C . THR B 1 224 ? -15.016 9.68 11.742 1 94.69 224 THR B C 1
ATOM 4033 O O . THR B 1 224 ? -13.984 10.336 11.57 1 94.69 224 THR B O 1
ATOM 4036 N N . GLY B 1 225 ? -15.516 8.82 10.844 1 96.12 225 GLY B N 1
ATOM 4037 C CA . GLY B 1 225 ? -14.922 8.773 9.523 1 96.12 225 GLY B CA 1
ATOM 4038 C C . GLY B 1 225 ? -15.758 7.992 8.523 1 96.12 225 GLY B C 1
ATOM 4039 O O . GLY B 1 225 ? -16.688 7.289 8.898 1 96.12 225 GLY B O 1
ATOM 4040 N N . TYR B 1 226 ? -15.492 8.234 7.25 1 96.69 226 TYR B N 1
ATOM 4041 C CA . TYR B 1 226 ? -16.125 7.461 6.184 1 96.69 226 TYR B CA 1
ATOM 4042 C C . TYR B 1 226 ? -15.359 6.164 5.926 1 96.69 226 TYR B C 1
ATOM 4044 O O . TYR B 1 226 ? -14.141 6.188 5.707 1 96.69 226 TYR B O 1
ATOM 4052 N N . PHE B 1 227 ? -16.062 5.066 5.941 1 97.12 227 PHE B N 1
ATOM 4053 C CA . PHE B 1 227 ? -15.492 3.748 5.707 1 97.12 227 PHE B CA 1
ATOM 4054 C C . PHE B 1 227 ? -16.438 2.883 4.879 1 97.12 227 PHE B C 1
ATOM 4056 O O . PHE B 1 227 ? -17.641 3.111 4.863 1 97.12 227 PHE B O 1
ATOM 4063 N N . PRO B 1 228 ? -15.844 1.929 4.141 1 95.19 228 PRO B N 1
ATOM 4064 C CA . PRO B 1 228 ? -16.719 1.019 3.4 1 95.19 228 PRO B CA 1
ATOM 4065 C C . PRO B 1 228 ? -17.672 0.238 4.312 1 95.19 228 PRO B C 1
ATOM 4067 O O . PRO B 1 228 ? -17.234 -0.31 5.328 1 95.19 228 PRO B O 1
ATOM 4070 N N . MET B 1 229 ? -18.906 0.148 3.914 1 94.38 229 MET B N 1
ATOM 4071 C CA . MET B 1 229 ? -19.891 -0.612 4.664 1 94.38 229 MET B CA 1
ATOM 4072 C C . MET B 1 229 ? -19.453 -2.059 4.852 1 94.38 229 MET B C 1
ATOM 4074 O O . MET B 1 229 ? -19.609 -2.625 5.934 1 94.38 229 MET B O 1
ATOM 4078 N N . ARG B 1 230 ? -18.844 -2.623 3.824 1 91.19 230 ARG B N 1
ATOM 4079 C CA . ARG B 1 230 ? -18.375 -4.004 3.859 1 91.19 230 ARG B CA 1
ATOM 4080 C C . ARG B 1 230 ? -17.422 -4.227 5.035 1 91.19 230 ARG B C 1
ATOM 4082 O O . ARG B 1 230 ? -17.438 -5.289 5.66 1 91.19 230 ARG B O 1
ATOM 4089 N N . VAL B 1 231 ? -16.734 -3.234 5.367 1 92 231 VAL B N 1
ATOM 4090 C CA . VAL B 1 231 ? -15.695 -3.35 6.379 1 92 231 VAL B CA 1
ATOM 4091 C C . VAL B 1 231 ? -16.266 -3.047 7.762 1 92 231 VAL B C 1
ATOM 4093 O O . VAL B 1 231 ? -15.922 -3.699 8.742 1 92 231 VAL B O 1
ATOM 4096 N N . VAL B 1 232 ? -17.219 -2.107 7.867 1 95.94 232 VAL B N 1
ATOM 4097 C CA . VAL B 1 232 ? -17.609 -1.613 9.18 1 95.94 232 VAL B CA 1
ATOM 4098 C C . VAL B 1 232 ? -18.891 -2.311 9.633 1 95.94 232 VAL B C 1
ATOM 4100 O O . VAL B 1 232 ? -19.328 -2.148 10.773 1 95.94 232 VAL B O 1
ATOM 4103 N N . ARG B 1 233 ? -19.5 -3.117 8.805 1 94.25 233 ARG B N 1
ATOM 4104 C CA . ARG B 1 233 ? -20.781 -3.762 9.094 1 94.25 233 ARG B CA 1
ATOM 4105 C C . ARG B 1 233 ? -20.719 -4.539 10.398 1 94.25 233 ARG B C 1
ATOM 4107 O O . ARG B 1 233 ? -21.625 -4.453 11.227 1 94.25 233 ARG B O 1
ATOM 4114 N N . SER B 1 234 ? -19.672 -5.281 10.578 1 92.31 234 SER B N 1
ATOM 4115 C CA . SER B 1 234 ? -19.562 -6.102 11.781 1 92.31 234 SER B CA 1
ATOM 4116 C C . SER B 1 234 ? -19.438 -5.234 13.031 1 92.31 234 SER B C 1
ATOM 4118 O O . SER B 1 234 ? -19.938 -5.602 14.094 1 92.31 234 SER B O 1
ATOM 4120 N N . TYR B 1 235 ? -18.844 -4.129 12.93 1 96.38 235 TYR B N 1
ATOM 4121 C CA . TYR B 1 235 ? -18.703 -3.217 14.055 1 96.38 235 TYR B CA 1
ATOM 4122 C C . TYR B 1 235 ? -20.031 -2.529 14.367 1 96.38 235 TYR B C 1
ATOM 4124 O O . TYR B 1 235 ? -20.344 -2.252 15.523 1 96.38 235 TYR B O 1
ATOM 4132 N N . LEU B 1 236 ? -20.797 -2.283 13.32 1 96.94 236 LEU B N 1
ATOM 4133 C CA . LEU B 1 236 ? -22.125 -1.723 13.492 1 96.94 236 LEU B CA 1
ATOM 4134 C C . LEU B 1 236 ? -23.047 -2.711 14.211 1 96.94 236 LEU B C 1
ATOM 4136 O O . LEU B 1 236 ? -23.719 -2.352 15.18 1 96.94 236 LEU B O 1
ATOM 4140 N N . SER B 1 237 ? -22.953 -3.92 13.766 1 96.25 237 SER B N 1
ATOM 4141 C CA . SER B 1 237 ? -23.781 -4.965 14.359 1 96.25 237 SER B CA 1
ATOM 4142 C C . SER B 1 237 ? -23.391 -5.219 15.812 1 96.25 237 SER B C 1
ATOM 4144 O O . SER B 1 237 ? -24.25 -5.547 16.641 1 96.25 237 SER B O 1
ATOM 4146 N N . ALA B 1 238 ? -22.188 -4.992 16.141 1 96.69 238 ALA B N 1
ATOM 4147 C CA . ALA B 1 238 ? -21.656 -5.25 17.469 1 96.69 238 ALA B CA 1
ATOM 4148 C C . ALA B 1 238 ? -21.859 -4.035 18.375 1 96.69 238 ALA B C 1
ATOM 4150 O O . ALA B 1 238 ? -21.531 -4.082 19.562 1 96.69 238 ALA B O 1
ATOM 4151 N N . GLY B 1 239 ? -22.297 -3.004 17.828 1 96.81 239 GLY B N 1
ATOM 4152 C CA . GLY B 1 239 ? -22.531 -1.799 18.609 1 96.81 239 GLY B CA 1
ATOM 4153 C C . GLY B 1 239 ? -21.266 -1.052 18.953 1 96.81 239 GLY B C 1
ATOM 4154 O O . GLY B 1 239 ? -21.234 -0.296 19.938 1 96.81 239 GLY B O 1
ATOM 4155 N N . ARG B 1 240 ? -20.234 -1.314 18.234 1 97.25 240 ARG B N 1
ATOM 4156 C CA . ARG B 1 240 ? -18.969 -0.628 18.453 1 97.25 240 ARG B CA 1
ATOM 4157 C C . ARG B 1 240 ? -18.875 0.639 17.609 1 97.25 240 ARG B C 1
ATOM 4159 O O . ARG B 1 240 ? -18.094 1.536 17.906 1 97.25 240 ARG B O 1
ATOM 4166 N N . LEU B 1 241 ? -19.609 0.658 16.531 1 97.81 241 LEU B N 1
ATOM 4167 C CA . LEU B 1 241 ? -19.766 1.828 15.672 1 97.81 241 LEU B CA 1
ATOM 4168 C C . LEU B 1 241 ? -21.234 2.135 15.43 1 97.81 241 LEU B C 1
ATOM 4170 O O . LEU B 1 241 ? -22.078 1.245 15.523 1 97.81 241 LEU B O 1
ATOM 4174 N N . PHE B 1 242 ? -21.453 3.414 15.039 1 97.06 242 PHE B N 1
ATOM 4175 C CA . PHE B 1 242 ? -22.797 3.887 14.727 1 97.06 242 PHE B CA 1
ATOM 4176 C C . PHE B 1 242 ? -22.797 4.75 13.469 1 97.06 242 PHE B C 1
ATOM 4178 O O . PHE B 1 242 ? -21.922 5.605 13.305 1 97.06 242 PHE B O 1
ATOM 4185 N N . GLU B 1 243 ? -23.812 4.48 12.648 1 96.69 243 GLU B N 1
ATOM 4186 C CA . GLU B 1 243 ? -23.953 5.363 11.492 1 96.69 243 GLU B CA 1
ATOM 4187 C C . GLU B 1 243 ? -24.359 6.77 11.922 1 96.69 243 GLU B C 1
ATOM 4189 O O . GLU B 1 243 ? -25.219 6.93 12.805 1 96.69 243 GLU B O 1
ATOM 4194 N N . VAL B 1 244 ? -23.75 7.781 11.344 1 94.56 244 VAL B N 1
ATOM 4195 C CA . VAL B 1 244 ? -24.109 9.164 11.633 1 94.56 244 VAL B CA 1
ATOM 4196 C C . VAL B 1 244 ? -25.406 9.523 10.914 1 94.56 244 VAL B C 1
ATOM 4198 O O . VAL B 1 244 ? -25.469 9.469 9.68 1 94.56 244 VAL B O 1
ATOM 4201 N N . THR B 1 245 ? -26.328 9.953 11.695 1 91.88 245 THR B N 1
ATOM 4202 C CA . THR B 1 245 ? -27.641 10.227 11.133 1 91.88 245 THR B CA 1
ATOM 4203 C C . THR B 1 245 ? -27.594 11.422 10.188 1 91.88 245 THR B C 1
ATOM 4205 O O . THR B 1 245 ? -27.031 12.461 10.523 1 91.88 245 THR B O 1
ATOM 4208 N N . GLY B 1 246 ? -28.141 11.211 8.984 1 91.06 246 GLY B N 1
ATOM 4209 C CA . GLY B 1 246 ? -28.281 12.312 8.047 1 91.06 246 GLY B CA 1
ATOM 4210 C C . GLY B 1 246 ? -27.062 12.484 7.152 1 91.06 246 GLY B C 1
ATOM 4211 O O . GLY B 1 246 ? -27.062 13.312 6.242 1 91.06 246 GLY B O 1
ATOM 4212 N N . ALA B 1 247 ? -26.031 11.734 7.398 1 93.25 247 ALA B N 1
ATOM 4213 C CA . ALA B 1 247 ? -24.828 11.867 6.586 1 93.25 247 ALA B CA 1
ATOM 4214 C C . ALA B 1 247 ? -25.016 11.219 5.219 1 93.25 247 ALA B C 1
ATOM 4216 O O . ALA B 1 247 ? -25.609 10.141 5.109 1 93.25 247 ALA B O 1
ATOM 4217 N N . PRO B 1 248 ? -24.516 11.867 4.195 1 95.06 248 PRO B N 1
ATOM 4218 C CA . PRO B 1 248 ? -24.609 11.234 2.875 1 95.06 248 PRO B CA 1
ATOM 4219 C C . PRO B 1 248 ? -23.688 10.031 2.73 1 95.06 248 PRO B C 1
ATOM 4221 O O . PRO B 1 248 ? -22.688 9.922 3.455 1 95.06 248 PRO B O 1
ATOM 4224 N N . GLU B 1 249 ? -24.078 9.156 1.824 1 96.19 249 GLU B N 1
ATOM 4225 C CA . GLU B 1 249 ? -23.219 8.062 1.413 1 96.19 249 GLU B CA 1
ATOM 4226 C C . GLU B 1 249 ? -22.531 8.359 0.081 1 96.19 249 GLU B C 1
ATOM 4228 O O . GLU B 1 249 ? -23.062 9.125 -0.73 1 96.19 249 GLU B O 1
ATOM 4233 N N . PHE B 1 250 ? -21.312 7.789 -0.008 1 96.12 250 PHE B N 1
ATOM 4234 C CA . PHE B 1 250 ? -20.609 7.918 -1.276 1 96.12 250 PHE B CA 1
ATOM 4235 C C . PHE B 1 250 ? -20.359 6.547 -1.897 1 96.12 250 PHE B C 1
ATOM 4237 O O . PHE B 1 250 ? -20 5.602 -1.197 1 96.12 250 PHE B O 1
ATOM 4244 N N . ARG B 1 251 ? -20.578 6.43 -3.178 1 93 251 ARG B N 1
ATOM 4245 C CA . ARG B 1 251 ? -20.359 5.176 -3.889 1 93 251 ARG B CA 1
ATOM 4246 C C . ARG B 1 251 ? -19 5.164 -4.566 1 93 251 ARG B C 1
ATOM 4248 O O . ARG B 1 251 ? -18.547 6.188 -5.09 1 93 251 ARG B O 1
ATOM 4255 N N . ARG B 1 252 ? -18.406 3.975 -4.488 1 91.5 252 ARG B N 1
ATOM 4256 C CA . ARG B 1 252 ? -17.078 3.77 -5.07 1 91.5 252 ARG B CA 1
ATOM 4257 C C . ARG B 1 252 ? -16.953 2.371 -5.66 1 91.5 252 ARG B C 1
ATOM 4259 O O . ARG B 1 252 ? -16.594 1.424 -4.957 1 91.5 252 ARG B O 1
ATOM 4266 N N . PRO B 1 253 ? -17.188 2.248 -6.926 1 92.25 253 PRO B N 1
ATOM 4267 C CA . PRO B 1 253 ? -17.141 0.912 -7.523 1 92.25 253 PRO B CA 1
ATOM 4268 C C . PRO B 1 253 ? -15.742 0.312 -7.531 1 92.25 253 PRO B C 1
ATOM 4270 O O . PRO B 1 253 ? -14.758 1.03 -7.738 1 92.25 253 PRO B O 1
ATOM 4273 N N . ALA B 1 254 ? -15.68 -0.952 -7.301 1 95.25 254 ALA B N 1
ATOM 4274 C CA . ALA B 1 254 ? -14.461 -1.743 -7.449 1 95.25 254 ALA B CA 1
ATOM 4275 C C . ALA B 1 254 ? -14.523 -2.609 -8.703 1 95.25 254 ALA B C 1
ATOM 4277 O O . ALA B 1 254 ? -15.578 -3.145 -9.047 1 95.25 254 ALA B O 1
ATOM 4278 N N . TYR B 1 255 ? -13.352 -2.809 -9.297 1 96.44 255 TYR B N 1
ATOM 4279 C CA . TYR B 1 255 ? -13.32 -3.455 -10.602 1 96.44 255 TYR B CA 1
ATOM 4280 C C . TYR B 1 255 ? -12.367 -4.645 -10.602 1 96.44 255 TYR B C 1
ATOM 4282 O O . TYR B 1 255 ? -11.359 -4.641 -9.883 1 96.44 255 TYR B O 1
ATOM 4290 N N . LEU B 1 256 ? -12.773 -5.621 -11.375 1 97.44 256 LEU B N 1
ATOM 4291 C CA . LEU B 1 256 ? -11.906 -6.723 -11.766 1 97.44 256 LEU B CA 1
ATOM 4292 C C . LEU B 1 256 ? -11.289 -6.469 -13.141 1 97.44 256 LEU B C 1
ATOM 4294 O O . LEU B 1 256 ? -12.008 -6.223 -14.109 1 97.44 256 LEU B O 1
ATOM 4298 N N . VAL B 1 257 ? -9.938 -6.477 -13.188 1 96.81 257 VAL B N 1
ATOM 4299 C CA . VAL B 1 257 ? -9.227 -6.184 -14.43 1 96.81 257 VAL B CA 1
ATOM 4300 C C . VAL B 1 257 ? -8.297 -7.344 -14.781 1 96.81 257 VAL B C 1
ATOM 4302 O O . VAL B 1 257 ? -7.578 -7.852 -13.914 1 96.81 257 VAL B O 1
ATOM 4305 N N . HIS B 1 258 ? -8.305 -7.797 -15.953 1 94.44 258 HIS B N 1
ATOM 4306 C CA . HIS B 1 258 ? -7.371 -8.805 -16.438 1 94.44 258 HIS B CA 1
ATOM 4307 C C . HIS B 1 258 ? -7.129 -8.664 -17.938 1 94.44 258 HIS B C 1
ATOM 4309 O O . HIS B 1 258 ? -7.906 -8.008 -18.625 1 94.44 258 HIS B O 1
ATOM 4315 N N . ALA B 1 259 ? -5.988 -9.188 -18.359 1 85.81 259 ALA B N 1
ATOM 4316 C CA . ALA B 1 259 ? -5.68 -9.133 -19.797 1 85.81 259 ALA B CA 1
ATOM 4317 C C . ALA B 1 259 ? -6.656 -9.992 -20.594 1 85.81 259 ALA B C 1
ATOM 4319 O O . ALA B 1 259 ? -7.047 -11.07 -20.156 1 85.81 259 ALA B O 1
ATOM 4320 N N . GLU B 1 260 ? -6.941 -9.43 -21.688 1 80.81 260 GLU B N 1
ATOM 4321 C CA . GLU B 1 260 ? -7.715 -10.234 -22.641 1 80.81 260 GLU B CA 1
ATOM 4322 C C . GLU B 1 260 ? -6.855 -11.336 -23.25 1 80.81 260 GLU B C 1
ATOM 4324 O O . GLU B 1 260 ? -5.777 -11.07 -23.781 1 80.81 260 GLU B O 1
ATOM 4329 N N . ASP B 1 261 ? -7.09 -12.43 -22.859 1 72.5 261 ASP B N 1
ATOM 4330 C CA . ASP B 1 261 ? -6.355 -13.57 -23.406 1 72.5 261 ASP B CA 1
ATOM 4331 C C . ASP B 1 261 ? -7.305 -14.703 -23.766 1 72.5 261 ASP B C 1
ATOM 4333 O O . ASP B 1 261 ? -7.82 -15.398 -22.891 1 72.5 261 ASP B O 1
ATOM 4337 N N . GLU B 1 262 ? -7.426 -14.898 -25.062 1 61.06 262 GLU B N 1
ATOM 4338 C CA . GLU B 1 262 ? -8.344 -15.914 -25.562 1 61.06 262 GLU B CA 1
ATOM 4339 C C . GLU B 1 262 ? -7.781 -17.312 -25.359 1 61.06 262 GLU B C 1
ATOM 4341 O O . GLU B 1 262 ? -8.516 -18.297 -25.453 1 61.06 262 GLU B O 1
ATOM 4346 N N . THR B 1 263 ? -6.551 -17.344 -25.031 1 62.72 263 THR B N 1
ATOM 4347 C CA . THR B 1 263 ? -5.922 -18.656 -24.953 1 62.72 263 THR B CA 1
ATOM 4348 C C . THR B 1 263 ? -5.902 -19.156 -23.5 1 62.72 263 THR B C 1
ATOM 4350 O O . THR B 1 263 ? -5.359 -20.234 -23.219 1 62.72 263 THR B O 1
ATOM 4353 N N . ARG B 1 264 ? -6.613 -18.469 -22.75 1 71.94 264 ARG B N 1
ATOM 4354 C CA . ARG B 1 264 ? -6.516 -18.875 -21.344 1 71.94 264 ARG B CA 1
ATOM 4355 C C . ARG B 1 264 ? -7.27 -20.172 -21.094 1 71.94 264 ARG B C 1
ATOM 4357 O O . ARG B 1 264 ? -8.328 -20.406 -21.688 1 71.94 264 ARG B O 1
ATOM 4364 N N . GLU B 1 265 ? -6.699 -20.922 -20.297 1 76.5 265 GLU B N 1
ATOM 4365 C CA . GLU B 1 265 ? -7.246 -22.219 -19.922 1 76.5 265 GLU B CA 1
ATOM 4366 C C . GLU B 1 265 ? -8.484 -22.062 -19.031 1 76.5 265 GLU B C 1
ATOM 4368 O O . GLU B 1 265 ? -8.719 -21 -18.469 1 76.5 265 GLU B O 1
ATOM 4373 N N . ASP B 1 266 ? -9.289 -23.094 -18.891 1 86.75 266 ASP B N 1
ATOM 4374 C CA . ASP B 1 266 ? -10.555 -23.141 -18.172 1 86.75 266 ASP B CA 1
ATOM 4375 C C . ASP B 1 266 ? -10.367 -22.797 -16.703 1 86.75 266 ASP B C 1
ATOM 4377 O O . ASP B 1 266 ? -11.258 -22.219 -16.078 1 86.75 266 ASP B O 1
ATOM 4381 N N . TRP B 1 267 ? -9.148 -23.047 -16.25 1 89.12 267 TRP B N 1
ATOM 4382 C CA . TRP B 1 267 ? -8.938 -22.812 -14.828 1 89.12 267 TRP B CA 1
ATOM 4383 C C . TRP B 1 267 ? -9.008 -21.328 -14.492 1 89.12 267 TRP B C 1
ATOM 4385 O O . TRP B 1 267 ? -9.445 -20.953 -13.406 1 89.12 267 TRP B O 1
ATOM 4395 N N . PHE B 1 268 ? -8.688 -20.469 -15.398 1 93.19 268 PHE B N 1
ATOM 4396 C CA . PHE B 1 268 ? -8.711 -19.031 -15.18 1 93.19 268 PHE B CA 1
ATOM 4397 C C . PHE B 1 268 ? -10.148 -18.531 -15.062 1 93.19 268 PHE B C 1
ATOM 4399 O O . PHE B 1 268 ? -10.453 -17.719 -14.188 1 93.19 268 PHE B O 1
ATOM 4406 N N . ASP B 1 269 ? -10.977 -19.062 -15.906 1 93.69 269 ASP B N 1
ATOM 4407 C CA . ASP B 1 269 ? -12.391 -18.703 -15.82 1 93.69 269 ASP B CA 1
ATOM 4408 C C . ASP B 1 269 ? -12.984 -19.141 -14.477 1 93.69 269 ASP B C 1
ATOM 4410 O O . ASP B 1 269 ? -13.82 -18.438 -13.906 1 93.69 269 ASP B O 1
ATOM 4414 N N . THR B 1 270 ? -12.531 -20.25 -14.07 1 94.81 270 THR B N 1
ATOM 4415 C CA . THR B 1 270 ? -12.977 -20.734 -12.773 1 94.81 270 THR B CA 1
ATOM 4416 C C . THR B 1 270 ? -12.539 -19.781 -11.664 1 94.81 270 THR B C 1
ATOM 4418 O O . THR B 1 270 ? -13.312 -19.484 -10.75 1 94.81 270 THR B O 1
ATOM 4421 N N . ALA B 1 271 ? -11.344 -19.297 -11.742 1 96.06 271 ALA B N 1
ATOM 4422 C CA . ALA B 1 271 ? -10.844 -18.344 -10.773 1 96.06 271 ALA B CA 1
ATOM 4423 C C . ALA B 1 271 ? -11.695 -17.078 -10.758 1 96.06 271 ALA B C 1
ATOM 4425 O O . ALA B 1 271 ? -12.047 -16.562 -9.695 1 96.06 271 ALA B O 1
ATOM 4426 N N . LEU B 1 272 ? -12.07 -16.625 -11.953 1 96.56 272 LEU B N 1
ATOM 4427 C CA . LEU B 1 272 ? -12.891 -15.43 -12.078 1 96.56 272 LEU B CA 1
ATOM 4428 C C . LEU B 1 272 ? -14.281 -15.648 -11.492 1 96.56 272 LEU B C 1
ATOM 4430 O O . LEU B 1 272 ? -14.805 -14.789 -10.781 1 96.56 272 LEU B O 1
ATOM 4434 N N . ASP B 1 273 ? -14.812 -16.766 -11.789 1 96.62 273 ASP B N 1
ATOM 4435 C CA . ASP B 1 273 ? -16.125 -17.094 -11.258 1 96.62 273 ASP B CA 1
ATOM 4436 C C . ASP B 1 273 ? -16.094 -17.156 -9.727 1 96.62 273 ASP B C 1
ATOM 4438 O O . ASP B 1 273 ? -17.047 -16.719 -9.07 1 96.62 273 ASP B O 1
ATOM 4442 N N . GLY B 1 274 ? -15.039 -17.734 -9.211 1 97 274 GLY B N 1
ATOM 4443 C CA . GLY B 1 274 ? -14.883 -17.766 -7.766 1 97 274 GLY B CA 1
ATOM 4444 C C . GLY B 1 274 ? -14.828 -16.375 -7.148 1 97 274 GLY B C 1
ATOM 4445 O O . GLY B 1 274 ? -15.422 -16.141 -6.094 1 97 274 GLY B O 1
ATOM 4446 N N . LEU B 1 275 ? -14.141 -15.508 -7.805 1 96.75 275 LEU B N 1
ATOM 4447 C CA . LEU B 1 275 ? -14.023 -14.141 -7.32 1 96.75 275 LEU B CA 1
ATOM 4448 C C . LEU B 1 275 ? -15.375 -13.43 -7.363 1 96.75 275 LEU B C 1
ATOM 4450 O O . LEU B 1 275 ? -15.742 -12.734 -6.414 1 96.75 275 LEU B O 1
ATOM 4454 N N . ARG B 1 276 ? -16.094 -13.641 -8.445 1 96.75 276 ARG B N 1
ATOM 4455 C CA . ARG B 1 276 ? -17.438 -13.078 -8.562 1 96.75 276 ARG B CA 1
ATOM 4456 C C . ARG B 1 276 ? -18.344 -13.609 -7.461 1 96.75 276 ARG B C 1
ATOM 4458 O O . ARG B 1 276 ? -19.141 -12.859 -6.891 1 96.75 276 ARG B O 1
ATOM 4465 N N . TYR B 1 277 ? -18.188 -14.836 -7.203 1 95.94 277 TYR B N 1
ATOM 4466 C CA . TYR B 1 277 ? -18.984 -15.461 -6.156 1 95.94 277 TYR B CA 1
ATOM 4467 C C . TYR B 1 277 ? -18.688 -14.836 -4.797 1 95.94 277 TYR B C 1
ATOM 4469 O O . TYR B 1 277 ? -19.609 -14.422 -4.086 1 95.94 277 TYR B O 1
ATOM 4477 N N . VAL B 1 278 ? -17.453 -14.727 -4.453 1 94.88 278 VAL B N 1
ATOM 4478 C CA . VAL B 1 278 ? -17.062 -14.156 -3.168 1 94.88 278 VAL B CA 1
ATOM 4479 C C . VAL B 1 278 ? -17.547 -12.711 -3.068 1 94.88 278 VAL B C 1
ATOM 4481 O O . VAL B 1 278 ? -18.031 -12.281 -2.018 1 94.88 278 VAL B O 1
ATOM 4484 N N . ALA B 1 279 ? -17.375 -11.969 -4.156 1 94.81 279 ALA B N 1
ATOM 4485 C CA . ALA B 1 279 ? -17.844 -10.586 -4.184 1 94.81 279 ALA B CA 1
ATOM 4486 C C . ALA B 1 279 ? -19.344 -10.5 -3.955 1 94.81 279 ALA B C 1
ATOM 4488 O O . ALA B 1 279 ? -19.828 -9.57 -3.299 1 94.81 279 ALA B O 1
ATOM 4489 N N . SER B 1 280 ? -20.094 -11.43 -4.488 1 93.81 280 SER B N 1
ATOM 4490 C CA . SER B 1 280 ? -21.547 -11.43 -4.359 1 93.81 280 SER B CA 1
ATOM 4491 C C . SER B 1 280 ? -21.969 -11.641 -2.912 1 93.81 280 SER B C 1
ATOM 4493 O O . SER B 1 280 ? -23.078 -11.25 -2.52 1 93.81 280 SER B O 1
ATOM 4495 N N . LEU B 1 281 ? -21.094 -12.289 -2.123 1 89.75 281 LEU B N 1
ATOM 4496 C CA . LEU B 1 281 ? -21.391 -12.508 -0.712 1 89.75 281 LEU B CA 1
ATOM 4497 C C . LEU B 1 281 ? -21.344 -11.203 0.065 1 89.75 281 LEU B C 1
ATOM 4499 O O . LEU B 1 281 ? -21.875 -11.102 1.17 1 89.75 281 LEU B O 1
ATOM 4503 N N . GLU B 1 282 ? -20.609 -10.25 -0.476 1 84 282 GLU B N 1
ATOM 4504 C CA . GLU B 1 282 ? -20.406 -8.969 0.208 1 84 282 GLU B CA 1
ATOM 4505 C C . GLU B 1 282 ? -21.375 -7.91 -0.317 1 84 282 GLU B C 1
ATOM 4507 O O . GLU B 1 282 ? -21.422 -6.793 0.202 1 84 282 GLU B O 1
ATOM 4512 N N . ASN B 1 283 ? -22 -8.258 -1.44 1 74.19 283 ASN B N 1
ATOM 4513 C CA . ASN B 1 283 ? -22.953 -7.297 -2.002 1 74.19 283 ASN B CA 1
ATOM 4514 C C . ASN B 1 283 ? -24.094 -7.012 -1.038 1 74.19 283 ASN B C 1
ATOM 4516 O O . ASN B 1 283 ? -24.625 -7.93 -0.409 1 74.19 283 ASN B O 1
ATOM 4520 N N . GLU B 1 284 ? -24.109 -5.715 -0.544 1 62.94 284 GLU B N 1
ATOM 4521 C CA . GLU B 1 284 ? -25.203 -5.285 0.318 1 62.94 284 GLU B CA 1
ATOM 4522 C C . GLU B 1 284 ? -26.484 -5.098 -0.481 1 62.94 284 GLU B C 1
ATOM 4524 O O . GLU B 1 284 ? -26.453 -4.586 -1.602 1 62.94 284 GLU B O 1
ATOM 4529 N N . ASP B 1 285 ? -27.406 -6.027 -0.531 1 49.16 285 ASP B N 1
ATOM 4530 C CA . ASP B 1 285 ? -28.719 -5.719 -1.074 1 49.16 285 ASP B CA 1
ATOM 4531 C C . ASP B 1 285 ? -29.188 -4.328 -0.637 1 49.16 285 ASP B C 1
ATOM 4533 O O . ASP B 1 285 ? -28.859 -3.883 0.468 1 49.16 285 ASP B O 1
#

Nearest PDB structures (foldseek):
  5y2v-assembly1_C  TM=5.864E-01  e=9.826E-19  Synechocystis sp. PCC 6803 substr. Kazusa
  3k1n-assembly1_A  TM=5.296E-01  e=1.903E-19  Acinetobacter baylyi ADP1
  3k1m-assembly1_B  TM=5.148E-01  e=9.902E-18  Acinetobacter baylyi ADP1
  3k1p-assembly1_A  TM=5.253E-01  e=2.484E-16  Acinetobacter baylyi ADP1
  7l4s-assembly3_E  TM=7.207E-01  e=6.327E-13  Shewanella oneidensis MR-1